Protein AF-G2JBR7-F1 (afdb_monomer_lite)

Organism: NCBI:txid1070319

pLDDT: mean 70.51, std 20.47, range [32.19, 96.0]

Radius of gyration: 87.36 Å; chains: 1; bounding box: 154×64×218 Å

Foldseek 3Di:
DPAAEPLAAAQPDPPGLADDPVVLVVDPCVPVNDPDDDDDPNNVSNVSRVVSVVRRVLSVLLCVQQVHHDDPPVDCPVVVVSSVSSVVSPDPDPVVPPPDDPDCVSVVNPPDADPVQELDAVRDFDADPVRHGDPSSPPPPPPPPVCVVVVVPDPDCVSVVNPPDADPVQELDAVGDFDADPVGHGDPSSDPPPPCPDPPPNDDPVNADPPNCDPVNQDVPNCDPVNQDVPNDDPVNQDVPNDDPVNQDVPNCDPVNADVPNDDDPPPDDDPDDDDDPDPPPDPCPVPDPAPDPPPPRAGWDFDDDVFWTATAHPVGGQWIAGVVRWIAHPVQGGVVVSVVVVVVPDADQDPPDPDGDDDDDDPPDPDDPPPDDDDDDDDDDDDDPDDDDPDPPDDDDDDDDDDDD

Secondary structure (DSSP, 8-state):
----B--PPSS-STT-S---HHHHHH-THHHH---SSPPPHHHHHHHHHHHHHHHHHHHHHHHHHH---B--SS-SHHHHHHHHHHHHTS---GGG-TT--SSTTTTT---PPPGGGBTSTTSBPP--TTSPPPTTTS---S----GGGGTT--SSTGGGT-SSPPPGGGBTSTTSBPP--TTSPPPGGGS------PPTT---GGGSPTT-S-GGGS-TT-S-GGGSPTTSS-GGGS-TT-S-TTTS-TTSS-GGGS-TT-S---S----S-SSS----------SS------TTT----EEEEETTEEEEEETTEEEEEEETT--EEETTTEEHHHHHHTTTTS------SSS--------TT----TTS--S------------SS-----------------

Structure (mmCIF, N/CA/C/O backbone):
data_AF-G2JBR7-F1
#
_entry.id   AF-G2JBR7-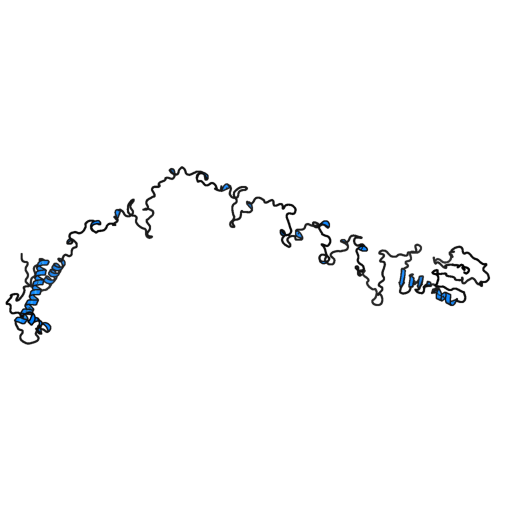F1
#
loop_
_atom_site.group_PDB
_atom_site.id
_atom_site.type_symbol
_atom_site.label_atom_id
_atom_site.label_alt_id
_atom_site.label_comp_id
_atom_site.label_asym_id
_atom_site.label_entity_id
_atom_site.label_seq_id
_atom_site.pdbx_PDB_ins_code
_atom_site.Cartn_x
_atom_site.Cartn_y
_atom_site.Cartn_z
_atom_site.occupancy
_atom_site.B_iso_or_equiv
_atom_site.auth_seq_id
_atom_site.auth_comp_id
_atom_site.auth_asym_id
_atom_site.auth_atom_id
_atom_site.pdbx_PDB_model_num
ATOM 1 N N . MET A 1 1 ? 67.772 1.811 -104.325 1.00 53.06 1 MET A N 1
ATOM 2 C CA . MET A 1 1 ? 69.243 1.725 -104.211 1.00 53.06 1 MET A CA 1
ATOM 3 C C . MET A 1 1 ? 69.554 0.555 -103.304 1.00 53.06 1 MET A C 1
ATOM 5 O O . MET A 1 1 ? 68.925 0.455 -102.260 1.00 53.06 1 MET A O 1
ATOM 9 N N . THR A 1 2 ? 70.442 -0.349 -103.702 1.00 71.44 2 THR A N 1
ATOM 10 C CA . THR A 1 2 ? 70.990 -1.352 -102.782 1.00 71.44 2 THR A CA 1
ATOM 11 C C . THR A 1 2 ? 71.879 -0.632 -101.776 1.00 71.44 2 THR A C 1
ATOM 13 O O . THR A 1 2 ? 72.865 -0.013 -102.167 1.00 71.44 2 THR A O 1
ATOM 16 N N . ILE A 1 3 ? 71.485 -0.651 -100.506 1.00 84.25 3 ILE A N 1
ATOM 17 C CA . ILE A 1 3 ? 72.284 -0.111 -99.404 1.00 84.25 3 ILE A CA 1
ATOM 18 C C . ILE A 1 3 ? 73.495 -1.039 -99.203 1.00 84.25 3 ILE A C 1
ATOM 20 O O . ILE A 1 3 ? 73.363 -2.257 -99.334 1.00 84.25 3 ILE A O 1
ATOM 24 N N . GLN A 1 4 ? 74.676 -0.471 -98.951 1.00 89.56 4 GLN A N 1
ATOM 25 C CA . GLN A 1 4 ? 75.927 -1.227 -98.836 1.00 89.56 4 GLN A CA 1
ATOM 26 C C . GLN A 1 4 ? 75.897 -2.212 -97.654 1.00 89.56 4 GLN A C 1
ATOM 28 O O . GLN A 1 4 ? 75.494 -1.850 -96.548 1.00 89.56 4 GLN A O 1
ATOM 33 N N . ASN A 1 5 ? 76.346 -3.445 -97.902 1.00 91.25 5 ASN A N 1
ATOM 34 C CA . ASN A 1 5 ? 76.521 -4.500 -96.906 1.00 91.25 5 ASN A CA 1
ATOM 35 C C . ASN A 1 5 ? 77.814 -5.273 -97.204 1.00 91.25 5 ASN A C 1
ATOM 37 O O . ASN A 1 5 ? 77.864 -6.018 -98.187 1.00 91.25 5 ASN A O 1
ATOM 41 N N . ASP A 1 6 ? 78.819 -5.119 -96.348 1.00 92.62 6 ASP A N 1
ATOM 42 C CA . ASP A 1 6 ? 80.134 -5.746 -96.533 1.00 92.62 6 ASP A CA 1
ATOM 43 C C . ASP A 1 6 ? 80.201 -7.180 -95.963 1.00 92.62 6 ASP A C 1
ATOM 45 O O . ASP A 1 6 ? 81.104 -7.951 -96.291 1.00 92.62 6 ASP A O 1
ATOM 49 N N . PHE A 1 7 ? 79.213 -7.591 -95.159 1.00 92.12 7 PHE A N 1
ATOM 50 C CA . PHE A 1 7 ? 79.161 -8.921 -94.547 1.00 92.12 7 PHE A CA 1
ATOM 51 C C . PHE A 1 7 ? 78.561 -9.940 -95.520 1.00 92.12 7 PHE A C 1
ATOM 53 O O . PHE A 1 7 ? 77.345 -10.156 -95.574 1.00 92.12 7 PHE A O 1
ATOM 60 N N . LEU A 1 8 ? 79.434 -10.574 -96.303 1.00 92.44 8 LEU A N 1
ATOM 61 C CA . LEU A 1 8 ? 79.068 -11.525 -97.352 1.00 92.44 8 LEU A CA 1
ATOM 62 C C . LEU A 1 8 ? 79.266 -12.989 -96.919 1.00 92.44 8 LEU A C 1
ATOM 64 O O . LEU A 1 8 ? 80.174 -13.303 -96.145 1.00 92.44 8 LEU A O 1
ATOM 68 N N . PRO A 1 9 ? 78.445 -13.923 -97.432 1.00 93.69 9 PRO A N 1
ATOM 69 C CA . PRO A 1 9 ? 78.589 -15.335 -97.109 1.00 93.69 9 PRO A CA 1
ATOM 70 C C . PRO A 1 9 ? 79.811 -15.951 -97.805 1.00 93.69 9 PRO A C 1
ATOM 72 O O . PRO A 1 9 ? 80.040 -15.755 -98.999 1.00 93.69 9 PRO A O 1
ATOM 75 N N . PHE A 1 10 ? 80.569 -16.769 -97.076 1.00 94.56 10 PHE A N 1
ATOM 76 C CA . PHE A 1 10 ? 81.718 -17.503 -97.598 1.00 94.56 10 PHE A CA 1
ATOM 77 C C . PHE A 1 10 ? 81.312 -18.889 -98.109 1.00 94.56 10 PHE A C 1
ATOM 79 O O . PHE A 1 10 ? 80.507 -19.595 -97.496 1.00 94.56 10 PHE A O 1
ATOM 86 N N . ALA A 1 11 ? 81.912 -19.301 -99.230 1.00 92.31 11 ALA A N 1
ATOM 87 C CA . ALA A 1 11 ? 81.718 -20.612 -99.840 1.00 92.31 11 ALA A CA 1
ATOM 88 C C . ALA A 1 11 ? 80.242 -20.962 -100.114 1.00 92.31 11 ALA A C 1
ATOM 90 O O . ALA A 1 11 ? 79.895 -22.123 -100.012 1.00 92.31 11 ALA A O 1
ATOM 91 N N . ALA A 1 12 ? 79.359 -20.020 -100.462 1.00 88.81 12 ALA A N 1
ATOM 92 C CA . ALA A 1 12 ? 77.911 -20.271 -100.589 1.00 88.81 12 ALA A CA 1
ATOM 93 C C . ALA A 1 12 ? 77.466 -21.083 -101.831 1.00 88.81 12 ALA A C 1
ATOM 95 O O . ALA A 1 12 ? 76.304 -21.465 -101.920 1.00 88.81 12 ALA A O 1
ATOM 96 N N . SER A 1 13 ? 78.367 -21.351 -102.783 1.00 89.19 13 SER A N 1
ATOM 97 C CA . SER A 1 13 ? 78.060 -22.109 -104.009 1.00 89.19 13 SER A CA 1
ATOM 98 C C . SER A 1 13 ? 77.742 -23.582 -103.726 1.00 89.19 13 SER A C 1
ATOM 100 O O . SER A 1 13 ? 78.311 -24.180 -102.811 1.00 89.19 13 SER A O 1
ATOM 102 N N . GLU A 1 14 ? 76.885 -24.183 -104.551 1.00 85.81 14 GLU A N 1
ATOM 103 C CA . GLU A 1 14 ? 76.499 -25.599 -104.481 1.00 85.81 14 GLU A CA 1
ATOM 104 C C . GLU A 1 14 ? 77.721 -26.538 -104.483 1.00 85.81 14 GLU A C 1
ATOM 106 O O . GLU A 1 14 ? 77.770 -27.482 -103.705 1.00 85.81 14 GLU A O 1
ATOM 111 N N . ASN A 1 15 ? 78.770 -26.194 -105.240 1.00 88.56 15 ASN A N 1
ATOM 112 C CA . ASN A 1 15 ? 79.985 -27.006 -105.394 1.00 88.56 15 ASN A CA 1
ATOM 113 C C . ASN A 1 15 ? 81.156 -26.585 -104.487 1.00 88.56 15 ASN A C 1
ATOM 115 O O . ASN A 1 15 ? 82.312 -26.898 -104.782 1.00 88.56 15 ASN A O 1
ATOM 119 N N . ALA A 1 16 ? 80.923 -25.809 -103.424 1.00 91.31 16 ALA A N 1
ATOM 120 C CA . ALA A 1 16 ? 82.038 -25.419 -102.563 1.00 91.31 16 ALA A CA 1
ATOM 121 C C . ALA A 1 16 ? 82.588 -26.626 -101.787 1.00 91.31 16 ALA A C 1
ATOM 123 O O . ALA A 1 16 ? 81.833 -27.474 -101.324 1.00 91.31 16 ALA A O 1
ATOM 124 N N . ASN A 1 17 ? 83.909 -26.663 -101.598 1.00 94.56 17 ASN A N 1
ATOM 125 C CA . ASN A 1 17 ? 84.589 -27.714 -100.843 1.00 94.56 17 ASN A CA 1
ATOM 126 C C . ASN A 1 17 ? 84.249 -27.613 -99.345 1.00 94.56 17 ASN A C 1
ATOM 128 O O . ASN A 1 17 ? 85.012 -27.025 -98.580 1.00 94.56 17 ASN A O 1
ATOM 132 N N . VAL A 1 18 ? 83.091 -28.128 -98.937 1.00 93.75 18 VAL A N 1
ATOM 133 C CA . VAL A 1 18 ? 82.608 -28.172 -97.553 1.00 93.75 18 VAL A CA 1
ATOM 134 C C . VAL A 1 18 ? 82.180 -29.588 -97.196 1.00 93.75 18 VAL A C 1
ATOM 136 O O . VAL A 1 18 ? 81.755 -30.349 -98.057 1.00 93.75 18 VAL A O 1
ATOM 139 N N . LEU A 1 19 ? 82.250 -29.938 -95.914 1.00 93.69 19 LEU A N 1
ATOM 140 C CA . LEU A 1 19 ? 81.673 -31.195 -95.444 1.00 93.69 19 LEU A CA 1
ATOM 141 C C . LEU A 1 19 ? 80.141 -31.214 -95.545 1.00 93.69 19 LEU A C 1
ATOM 143 O O . LEU A 1 19 ? 79.456 -30.236 -95.209 1.00 93.69 19 LEU A O 1
ATOM 147 N N . GLU A 1 20 ? 79.606 -32.383 -95.891 1.00 93.06 20 GLU A N 1
ATOM 148 C CA . GLU A 1 20 ? 78.186 -32.683 -95.753 1.00 93.06 20 GLU A CA 1
ATOM 149 C C . GLU A 1 20 ? 77.736 -32.589 -94.293 1.00 93.06 20 GLU A C 1
ATOM 151 O O . GLU A 1 20 ? 78.513 -32.786 -93.352 1.00 93.06 20 GLU A O 1
ATOM 156 N N . GLN A 1 21 ? 76.463 -32.244 -94.085 1.00 94.69 21 GLN A N 1
ATOM 157 C CA . GLN A 1 21 ? 75.947 -31.976 -92.739 1.00 94.69 21 GLN A CA 1
ATOM 158 C C . GLN A 1 21 ? 76.078 -33.198 -91.815 1.00 94.69 21 GLN A C 1
ATOM 160 O O . GLN A 1 21 ? 76.546 -33.062 -90.684 1.00 94.69 21 GLN A O 1
ATOM 165 N N . ALA A 1 22 ? 75.750 -34.388 -92.321 1.00 95.44 22 ALA A N 1
ATOM 166 C CA . ALA A 1 22 ? 75.818 -35.632 -91.557 1.00 95.44 22 ALA A CA 1
ATOM 167 C C . ALA A 1 22 ? 77.244 -35.983 -91.085 1.00 95.44 22 ALA A C 1
ATOM 169 O O . ALA A 1 22 ? 77.414 -36.575 -90.017 1.00 95.44 22 ALA A O 1
ATOM 170 N N . ASP A 1 23 ? 78.275 -35.608 -91.848 1.00 95.00 23 ASP A N 1
ATOM 171 C CA . ASP A 1 23 ? 79.676 -35.863 -91.493 1.00 95.00 23 ASP A CA 1
ATOM 172 C C . ASP A 1 23 ? 80.234 -34.780 -90.568 1.00 95.00 23 ASP A C 1
ATOM 174 O O . ASP A 1 23 ? 80.996 -35.073 -89.642 1.00 95.00 23 ASP A O 1
ATOM 178 N N . TYR A 1 24 ? 79.803 -33.529 -90.750 1.00 94.19 24 TYR A N 1
ATOM 179 C CA . TYR A 1 24 ? 80.157 -32.434 -89.850 1.00 94.19 24 TYR A CA 1
ATOM 180 C C . TYR A 1 24 ? 79.628 -32.656 -88.425 1.00 94.19 24 TYR A C 1
ATOM 182 O O . TYR A 1 24 ? 80.319 -32.365 -87.448 1.00 94.19 24 TYR A O 1
ATOM 190 N N . GLU A 1 25 ? 78.430 -33.226 -88.276 1.00 94.00 25 GLU A N 1
ATOM 191 C CA . GLU A 1 25 ? 77.846 -33.532 -86.963 1.00 94.00 25 GLU A CA 1
ATOM 192 C C . GLU A 1 25 ? 78.652 -34.564 -86.164 1.00 94.00 25 GLU A C 1
ATOM 194 O O . GLU A 1 25 ? 78.727 -34.459 -84.930 1.00 94.00 25 GLU A O 1
ATOM 199 N N . LYS A 1 26 ? 79.289 -35.510 -86.867 1.00 94.19 26 LYS A N 1
ATOM 200 C CA . LYS A 1 26 ? 80.153 -36.562 -86.307 1.00 94.19 26 LYS A CA 1
ATOM 201 C C . LYS A 1 26 ? 81.580 -36.086 -86.025 1.00 94.19 26 LYS A C 1
ATOM 203 O O . LYS A 1 26 ? 82.306 -36.754 -85.292 1.00 94.19 26 LYS A O 1
ATOM 208 N N . LEU A 1 27 ? 82.001 -34.952 -86.588 1.00 92.62 27 LEU A N 1
ATOM 209 C CA . LEU A 1 27 ? 83.357 -34.435 -86.431 1.00 92.62 27 LEU A CA 1
ATOM 210 C C . LEU A 1 27 ? 83.642 -34.078 -84.962 1.00 92.62 27 LEU A C 1
ATOM 212 O O . LEU A 1 27 ? 83.073 -33.131 -84.421 1.00 92.62 27 LEU A O 1
ATOM 216 N N . VAL A 1 28 ? 84.579 -34.789 -84.327 1.00 89.69 28 VAL A N 1
ATOM 217 C CA . VAL A 1 28 ? 84.977 -34.545 -82.924 1.00 89.69 28 VAL A CA 1
ATOM 218 C C . VAL A 1 28 ? 85.464 -33.105 -82.723 1.00 89.69 28 VAL A C 1
ATOM 220 O O . VAL A 1 28 ? 85.052 -32.440 -81.772 1.00 89.69 28 VAL A O 1
ATOM 223 N N . ALA A 1 29 ? 86.235 -32.582 -83.684 1.00 91.81 29 ALA A N 1
ATOM 224 C CA . ALA A 1 29 ? 86.748 -31.213 -83.666 1.00 91.81 29 ALA A CA 1
ATOM 225 C C . ALA A 1 29 ? 85.647 -30.133 -83.655 1.00 91.81 29 ALA A C 1
ATOM 227 O O . ALA A 1 29 ? 85.914 -29.016 -83.224 1.00 91.81 29 ALA A O 1
ATOM 228 N N . ARG A 1 30 ? 84.394 -30.443 -84.037 1.00 92.69 30 ARG A N 1
ATOM 229 C CA . ARG A 1 30 ? 83.257 -29.517 -83.856 1.00 92.69 30 ARG A CA 1
ATOM 230 C C . ARG A 1 30 ? 83.020 -29.196 -82.378 1.00 92.69 30 ARG A C 1
ATOM 232 O O . ARG A 1 30 ? 82.586 -28.097 -82.056 1.00 92.69 30 ARG A O 1
ATOM 239 N N . ARG A 1 31 ? 83.265 -30.165 -81.489 1.00 91.06 31 ARG A N 1
ATOM 240 C CA . ARG A 1 31 ? 83.061 -30.023 -80.039 1.00 91.06 31 ARG A CA 1
ATOM 241 C C . ARG A 1 31 ? 84.326 -29.565 -79.321 1.00 91.06 31 ARG A C 1
ATOM 243 O O . ARG A 1 31 ? 84.232 -28.765 -78.402 1.00 91.06 31 ARG A O 1
ATOM 250 N N . THR A 1 32 ? 85.484 -30.091 -79.716 1.00 90.44 32 THR A N 1
ATOM 251 C CA . THR A 1 32 ? 86.750 -29.896 -78.986 1.00 90.44 32 THR A CA 1
ATOM 252 C C . THR A 1 32 ? 87.694 -28.881 -79.627 1.00 90.44 32 THR A C 1
ATOM 254 O O . THR A 1 32 ? 88.722 -28.564 -79.039 1.00 90.44 32 THR A O 1
ATOM 257 N N . GLY A 1 33 ? 87.392 -28.405 -80.837 1.00 90.00 33 GLY A N 1
ATOM 258 C CA . GLY A 1 33 ? 88.359 -27.706 -81.682 1.00 90.00 33 GLY A CA 1
ATOM 259 C C . GLY A 1 33 ? 89.430 -28.645 -82.253 1.00 90.00 33 GLY A C 1
ATOM 260 O O . GLY A 1 33 ? 89.516 -29.824 -81.892 1.00 90.00 33 GLY A O 1
ATOM 261 N N . PHE A 1 34 ? 90.249 -28.118 -83.167 1.00 89.75 34 PHE A N 1
ATOM 262 C CA . PHE A 1 34 ? 91.452 -28.798 -83.651 1.00 89.75 34 PHE A CA 1
ATOM 263 C C . PHE A 1 34 ? 92.589 -28.564 -82.656 1.00 89.75 34 PHE A C 1
ATOM 265 O O . PHE A 1 34 ? 93.000 -27.426 -82.450 1.00 89.75 34 PHE A O 1
ATOM 272 N N . THR A 1 35 ? 93.081 -29.629 -82.026 1.00 86.50 35 THR A N 1
ATOM 273 C CA . THR A 1 35 ? 94.098 -29.538 -80.964 1.00 86.50 35 THR A CA 1
ATOM 274 C C . THR A 1 35 ? 95.517 -29.813 -81.464 1.00 86.50 35 THR A C 1
ATOM 276 O O . THR A 1 35 ? 96.466 -29.234 -80.942 1.00 86.50 35 THR A O 1
ATOM 279 N N . SER A 1 36 ? 95.688 -30.659 -82.485 1.00 83.50 36 SER A N 1
ATOM 280 C CA . SER A 1 36 ? 96.963 -30.894 -83.176 1.00 83.50 36 SER A CA 1
ATOM 281 C C . SER A 1 36 ? 96.739 -31.509 -84.569 1.00 83.50 36 SER A C 1
ATOM 283 O O . SER A 1 36 ? 95.682 -32.080 -84.842 1.00 83.50 36 SER A O 1
ATOM 285 N N . GLY A 1 37 ? 97.726 -31.389 -85.465 1.00 84.56 37 GLY A N 1
ATOM 286 C CA . GLY A 1 37 ? 97.678 -31.945 -86.827 1.00 84.56 37 GLY A CA 1
ATOM 287 C C . GLY A 1 37 ? 97.165 -30.978 -87.903 1.00 84.56 37 GLY A C 1
ATOM 288 O O . GLY A 1 37 ? 97.052 -29.775 -87.681 1.00 84.56 37 GLY A O 1
ATOM 289 N N . VAL A 1 38 ? 96.895 -31.509 -89.102 1.00 83.25 38 VAL A N 1
ATOM 290 C CA . VAL A 1 38 ? 96.426 -30.739 -90.268 1.00 83.25 38 VAL A CA 1
ATOM 291 C C . VAL A 1 38 ? 94.899 -30.808 -90.350 1.00 83.25 38 VAL A C 1
ATOM 293 O O . VAL A 1 38 ? 94.336 -31.894 -90.482 1.00 83.25 38 VAL A O 1
ATOM 296 N N . ALA A 1 39 ? 94.223 -29.658 -90.295 1.00 88.56 39 ALA A N 1
ATOM 297 C CA . ALA A 1 39 ? 92.782 -29.572 -90.531 1.00 88.56 39 ALA A CA 1
ATOM 298 C C . ALA A 1 39 ? 92.483 -29.614 -92.038 1.00 88.56 39 ALA A C 1
ATOM 300 O O . ALA A 1 39 ? 93.108 -28.898 -92.824 1.00 88.56 39 ALA A O 1
ATOM 301 N N . MET A 1 40 ? 91.512 -30.431 -92.458 1.00 90.81 40 MET A N 1
ATOM 302 C CA . MET A 1 40 ? 91.116 -30.481 -93.867 1.00 90.81 40 MET A CA 1
ATOM 303 C C . MET A 1 40 ? 90.360 -29.206 -94.251 1.00 90.81 40 MET A C 1
ATOM 305 O O . MET A 1 40 ? 89.467 -28.765 -93.525 1.00 90.81 40 MET A O 1
ATOM 309 N N . ALA A 1 41 ? 90.642 -28.656 -95.436 1.00 91.81 41 ALA A N 1
ATOM 310 C CA . ALA A 1 41 ? 89.979 -27.443 -95.922 1.00 91.81 41 ALA A CA 1
ATOM 311 C C . ALA A 1 41 ? 88.442 -27.571 -95.925 1.00 91.81 41 ALA A C 1
ATOM 313 O O . ALA A 1 41 ? 87.757 -26.636 -95.530 1.00 91.81 41 ALA A O 1
ATOM 314 N N . ALA A 1 42 ? 87.894 -28.748 -96.256 1.00 92.50 42 ALA A N 1
ATOM 315 C CA . ALA A 1 42 ? 86.450 -29.008 -96.219 1.00 92.50 42 ALA A CA 1
ATOM 316 C C . ALA A 1 42 ? 85.826 -28.854 -94.819 1.00 92.50 42 ALA A C 1
ATOM 318 O O . ALA A 1 42 ? 84.678 -28.419 -94.685 1.00 92.50 42 ALA A O 1
ATOM 319 N N . GLN A 1 43 ? 86.582 -29.192 -93.768 1.00 93.19 43 GLN A N 1
ATOM 320 C CA . GLN A 1 43 ? 86.145 -29.055 -92.378 1.00 93.19 43 GLN A CA 1
ATOM 321 C C . GLN A 1 43 ? 86.110 -27.584 -91.960 1.00 93.19 43 GLN A C 1
ATOM 323 O O . GLN A 1 43 ? 85.117 -27.129 -91.393 1.00 93.19 43 GLN A O 1
ATOM 328 N N . LEU A 1 44 ? 87.172 -26.835 -92.274 1.00 93.00 44 LEU A N 1
ATOM 329 C CA . LEU A 1 44 ? 87.261 -25.406 -91.965 1.00 93.00 44 LEU A CA 1
ATOM 330 C C . LEU A 1 44 ? 86.246 -24.592 -92.772 1.00 93.00 44 LEU A C 1
ATOM 332 O O . LEU A 1 44 ? 85.510 -23.789 -92.200 1.00 93.00 44 LEU A O 1
ATOM 336 N N . ASN A 1 45 ? 86.112 -24.876 -94.069 1.00 95.12 45 ASN A N 1
ATOM 337 C CA . ASN A 1 45 ? 85.140 -24.217 -94.935 1.00 95.12 45 ASN A CA 1
ATOM 338 C C . ASN A 1 45 ? 83.703 -24.420 -94.446 1.00 95.12 45 ASN A C 1
ATOM 340 O O . ASN A 1 45 ? 82.889 -23.514 -94.600 1.00 95.12 45 ASN A O 1
ATOM 344 N N . LYS A 1 46 ? 83.366 -25.566 -93.834 1.00 94.12 46 LYS A N 1
ATOM 345 C CA . LYS A 1 46 ? 82.033 -25.780 -93.250 1.00 94.12 46 LYS A CA 1
ATOM 346 C C . LYS A 1 46 ? 81.768 -24.834 -92.076 1.00 94.12 46 LYS A C 1
ATOM 348 O O . LYS A 1 46 ? 80.692 -24.240 -92.024 1.00 94.12 46 LYS A O 1
ATOM 353 N N . VAL A 1 47 ? 82.748 -24.660 -91.184 1.00 93.44 47 VAL A N 1
ATOM 354 C CA . VAL A 1 47 ? 82.669 -23.717 -90.054 1.00 93.44 47 VAL A CA 1
ATOM 355 C C . VAL A 1 47 ? 82.533 -22.286 -90.572 1.00 93.44 47 VAL A C 1
ATOM 357 O O . VAL A 1 47 ? 81.599 -21.588 -90.182 1.00 93.44 47 VAL A O 1
ATOM 360 N N . TRP A 1 48 ? 83.406 -21.87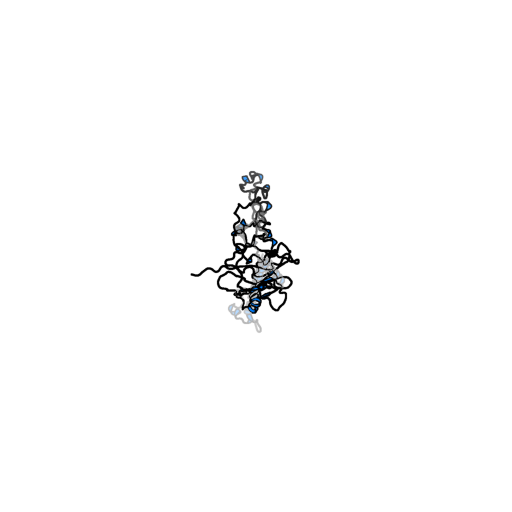4 -91.497 1.00 94.44 48 TRP A N 1
ATOM 361 C CA . TRP A 1 48 ? 83.377 -20.532 -92.085 1.00 94.44 48 TRP A CA 1
ATOM 362 C C . TRP A 1 48 ? 82.091 -20.257 -92.861 1.00 94.44 48 TRP A C 1
ATOM 364 O O . TRP A 1 48 ? 81.535 -19.168 -92.753 1.00 94.44 48 TRP A O 1
ATOM 374 N N . ARG A 1 49 ? 81.573 -21.236 -93.611 1.00 95.50 49 ARG A N 1
ATOM 375 C CA . ARG A 1 49 ? 80.286 -21.118 -94.309 1.00 95.50 49 ARG A CA 1
ATOM 376 C C . ARG A 1 49 ? 79.147 -20.904 -93.308 1.00 95.50 49 ARG A C 1
ATOM 378 O O . ARG A 1 49 ? 78.367 -19.978 -93.490 1.00 95.50 49 ARG A O 1
ATOM 385 N N . GLN A 1 50 ? 79.035 -21.727 -92.259 1.00 94.25 50 GLN A N 1
ATOM 386 C CA . GLN A 1 50 ? 77.943 -21.597 -91.281 1.00 94.25 50 GLN A CA 1
ATOM 387 C C . GLN A 1 50 ? 78.007 -20.276 -90.501 1.00 94.25 50 GLN A C 1
ATOM 389 O O . GLN A 1 50 ? 76.968 -19.647 -90.303 1.00 94.25 50 GLN A O 1
ATOM 394 N N . SER A 1 51 ? 79.201 -19.823 -90.104 1.00 94.75 51 SER A N 1
ATOM 395 C CA . SER A 1 51 ? 79.353 -18.550 -89.392 1.00 94.75 51 SER A CA 1
ATOM 396 C C . SER A 1 51 ? 79.079 -17.342 -90.292 1.00 94.75 51 SER A C 1
ATOM 398 O O . SER A 1 51 ? 78.286 -16.474 -89.925 1.00 94.75 51 SER A O 1
ATOM 400 N N . SER A 1 52 ? 79.673 -17.300 -91.489 1.00 95.06 52 SER A N 1
ATOM 401 C CA . SER A 1 52 ? 79.501 -16.182 -92.429 1.00 95.06 52 SER A CA 1
ATOM 402 C C . SER A 1 52 ? 78.081 -16.085 -92.989 1.00 95.06 52 SER A C 1
ATOM 404 O O . SER A 1 52 ? 77.593 -14.976 -93.174 1.00 95.06 52 SER A O 1
ATOM 406 N N . LEU A 1 53 ? 77.376 -17.205 -93.202 1.00 94.50 53 LEU A N 1
ATOM 407 C CA . LEU A 1 53 ? 75.964 -17.180 -93.608 1.00 94.50 53 LEU A CA 1
ATOM 408 C C . LEU A 1 53 ? 75.078 -16.539 -92.539 1.00 94.50 53 LEU A C 1
ATOM 410 O O . LEU A 1 53 ? 74.226 -15.719 -92.873 1.00 94.50 53 LEU A O 1
ATOM 414 N N . MET A 1 54 ? 75.286 -16.880 -91.263 1.00 94.38 54 MET A N 1
ATOM 415 C CA . MET A 1 54 ? 74.532 -16.265 -90.168 1.00 94.38 54 MET A CA 1
ATOM 416 C C . MET A 1 54 ? 74.854 -14.778 -90.020 1.00 94.38 54 MET A C 1
ATOM 418 O O . MET A 1 54 ? 73.936 -13.974 -89.851 1.00 94.38 54 MET A O 1
ATOM 422 N N . ALA A 1 55 ? 76.131 -14.404 -90.137 1.00 92.69 55 ALA A N 1
ATOM 423 C CA . ALA A 1 55 ? 76.548 -13.005 -90.114 1.00 92.69 55 ALA A CA 1
ATOM 424 C C . ALA A 1 55 ? 75.924 -12.211 -91.274 1.00 92.69 55 ALA A C 1
ATOM 426 O O . ALA A 1 55 ? 75.334 -11.160 -91.040 1.00 92.69 55 ALA A O 1
ATOM 427 N N . ALA A 1 56 ? 75.965 -12.743 -92.498 1.00 92.75 56 ALA A N 1
ATOM 428 C CA . ALA A 1 56 ? 75.380 -12.108 -93.677 1.00 92.75 56 ALA A CA 1
ATOM 429 C C . ALA A 1 56 ? 73.850 -11.979 -93.581 1.00 92.75 56 ALA A C 1
ATOM 431 O O . ALA A 1 56 ? 73.291 -10.952 -93.968 1.00 92.75 56 ALA A O 1
ATOM 432 N N . ALA A 1 57 ? 73.161 -12.991 -93.041 1.00 92.62 57 ALA A N 1
ATOM 433 C CA . ALA A 1 57 ? 71.716 -12.942 -92.817 1.00 92.62 57 ALA A CA 1
ATOM 434 C C . ALA A 1 57 ? 71.331 -11.851 -91.805 1.00 92.62 57 ALA A C 1
ATOM 436 O O . ALA A 1 57 ? 70.399 -11.082 -92.049 1.00 92.62 57 ALA A O 1
ATOM 437 N N . LEU A 1 58 ? 72.073 -11.748 -90.699 1.00 91.69 58 LEU A N 1
ATOM 438 C CA . LEU A 1 58 ? 71.854 -10.706 -89.698 1.00 91.69 58 LEU A CA 1
ATOM 439 C C . LEU A 1 58 ? 72.184 -9.314 -90.248 1.00 91.69 58 LEU A C 1
ATOM 441 O O . LEU A 1 58 ? 71.395 -8.389 -90.081 1.00 91.69 58 LEU A O 1
ATOM 445 N N . ALA A 1 59 ? 73.310 -9.167 -90.944 1.00 92.00 59 ALA A N 1
ATOM 446 C CA . ALA A 1 59 ? 73.703 -7.914 -91.578 1.00 92.00 59 ALA A CA 1
ATOM 447 C C . ALA A 1 59 ? 72.651 -7.438 -92.585 1.00 92.00 59 ALA A C 1
ATOM 449 O O . ALA A 1 59 ? 72.252 -6.274 -92.564 1.00 92.00 59 ALA A O 1
ATOM 450 N N . ARG A 1 60 ? 72.121 -8.357 -93.401 1.00 90.31 60 ARG A N 1
ATOM 451 C CA . ARG A 1 60 ? 71.014 -8.068 -94.316 1.00 90.31 60 ARG A CA 1
ATOM 452 C C . ARG A 1 60 ? 69.776 -7.571 -93.569 1.00 90.31 60 ARG A C 1
ATOM 454 O O . ARG A 1 60 ? 69.215 -6.557 -93.969 1.00 90.31 60 ARG A O 1
ATOM 461 N N . PHE A 1 61 ? 69.380 -8.237 -92.484 1.00 90.06 61 PHE A N 1
ATOM 462 C CA . PHE A 1 61 ? 68.263 -7.788 -91.648 1.00 90.06 61 PHE A CA 1
ATOM 463 C C . PHE A 1 61 ? 68.488 -6.370 -91.102 1.00 90.06 61 PHE A C 1
ATOM 465 O O . PHE A 1 61 ? 67.593 -5.531 -91.186 1.00 90.06 61 PHE A O 1
ATOM 472 N N . ILE A 1 62 ? 69.685 -6.087 -90.580 1.00 90.12 62 ILE A N 1
ATOM 473 C CA . ILE A 1 62 ? 70.041 -4.770 -90.041 1.00 90.12 62 ILE A CA 1
ATOM 474 C C . ILE A 1 62 ? 69.935 -3.698 -91.126 1.00 90.12 62 ILE A C 1
ATOM 476 O O . ILE A 1 62 ? 69.310 -2.666 -90.896 1.00 90.12 62 ILE A O 1
ATOM 480 N N . VAL A 1 63 ? 70.506 -3.939 -92.307 1.00 90.31 63 VAL A N 1
ATOM 481 C CA . VAL A 1 63 ? 70.492 -2.982 -93.424 1.00 90.31 63 VAL A CA 1
ATOM 482 C C . VAL A 1 63 ? 69.067 -2.739 -93.931 1.00 90.31 63 VAL A C 1
ATOM 484 O O . VAL A 1 63 ? 68.669 -1.589 -94.114 1.00 90.31 63 VAL A O 1
ATOM 487 N N . GLU A 1 64 ? 68.271 -3.799 -94.109 1.00 87.81 64 GLU A N 1
ATOM 488 C CA . GLU A 1 64 ? 66.878 -3.698 -94.570 1.00 87.81 64 GLU A CA 1
ATOM 489 C C . GLU A 1 64 ? 65.982 -2.936 -93.581 1.00 87.81 64 GLU A C 1
ATOM 491 O O . GLU A 1 64 ? 65.066 -2.234 -94.008 1.00 87.81 64 GLU A O 1
ATOM 496 N N . ARG A 1 65 ? 66.226 -3.067 -92.271 1.00 87.75 65 ARG A N 1
ATOM 497 C CA . ARG A 1 65 ? 65.383 -2.465 -91.225 1.00 87.75 65 ARG A CA 1
ATOM 498 C C . ARG A 1 65 ? 65.841 -1.086 -90.771 1.00 87.75 65 ARG A C 1
ATOM 500 O O . ARG A 1 65 ? 64.999 -0.231 -90.540 1.00 87.75 65 ARG A O 1
ATOM 507 N N . SER A 1 66 ? 67.146 -0.864 -90.641 1.00 86.69 66 SER A N 1
ATOM 508 C CA . SER A 1 66 ? 67.695 0.438 -90.233 1.00 86.69 66 SER A CA 1
ATOM 509 C C . SER A 1 66 ? 67.780 1.437 -91.390 1.00 86.69 66 SER A C 1
ATOM 511 O O . SER A 1 66 ? 67.875 2.641 -91.160 1.00 86.69 66 SER A O 1
ATOM 513 N N . GLY A 1 67 ? 67.798 0.952 -92.638 1.00 86.75 67 GLY A N 1
ATOM 514 C CA . GLY A 1 67 ? 68.041 1.783 -93.817 1.00 86.75 67 GLY A CA 1
ATOM 515 C C . GLY A 1 67 ? 69.467 2.347 -93.899 1.00 86.75 67 GLY A C 1
ATOM 516 O O . GLY A 1 67 ? 69.727 3.195 -94.751 1.00 86.75 67 GLY A O 1
ATOM 517 N N . GLN A 1 68 ? 70.384 1.900 -93.033 1.00 88.00 68 GLN A N 1
ATOM 518 C CA . GLN A 1 68 ? 71.771 2.365 -92.963 1.00 88.00 68 GLN A CA 1
ATOM 519 C C . GLN A 1 68 ? 72.741 1.331 -93.556 1.00 88.00 68 GLN A C 1
ATOM 521 O O . GLN A 1 68 ? 72.493 0.127 -93.437 1.00 88.00 68 GLN A O 1
ATOM 526 N N . PRO A 1 69 ? 73.852 1.765 -94.183 1.00 89.94 69 PRO A N 1
ATOM 527 C CA . PRO A 1 69 ? 74.893 0.857 -94.653 1.00 89.94 69 PRO A CA 1
ATOM 528 C C . PRO A 1 69 ? 75.588 0.149 -93.489 1.00 89.94 69 PRO A C 1
ATOM 530 O O . PRO A 1 69 ? 75.742 0.713 -92.403 1.00 89.94 69 PRO A O 1
ATOM 533 N N . LEU A 1 70 ? 76.033 -1.085 -93.730 1.00 91.56 70 LEU A N 1
ATOM 534 C CA . LEU A 1 70 ? 76.815 -1.855 -92.768 1.00 91.56 70 LEU A CA 1
ATOM 535 C C . LEU A 1 70 ? 78.188 -2.196 -93.358 1.00 91.56 70 LEU A C 1
ATOM 537 O O . LEU A 1 70 ? 78.297 -3.052 -94.237 1.00 91.56 70 LEU A O 1
ATOM 541 N N . ILE A 1 71 ? 79.205 -1.477 -92.876 1.00 90.69 71 ILE A N 1
ATOM 542 C CA . ILE A 1 71 ? 80.586 -1.497 -93.375 1.00 90.69 71 ILE A CA 1
ATOM 543 C C . ILE A 1 71 ? 81.450 -2.364 -92.453 1.00 90.69 71 ILE A C 1
ATOM 545 O O . ILE A 1 71 ? 81.305 -2.283 -91.231 1.00 90.69 71 ILE A O 1
ATOM 549 N N . ASP A 1 72 ? 82.339 -3.176 -93.026 1.00 89.44 72 ASP A N 1
ATOM 550 C CA . ASP A 1 72 ? 83.337 -3.936 -92.261 1.00 89.44 72 ASP A CA 1
ATOM 551 C C . ASP A 1 72 ? 84.575 -3.059 -92.003 1.00 89.44 72 ASP A C 1
ATOM 553 O O . ASP A 1 72 ? 85.503 -2.997 -92.809 1.00 89.44 72 ASP A O 1
ATOM 557 N N . ASP A 1 73 ? 84.561 -2.328 -90.886 1.00 89.19 73 ASP A N 1
ATOM 558 C CA . ASP A 1 73 ? 85.657 -1.456 -90.439 1.00 89.19 73 ASP A CA 1
ATOM 559 C C . ASP A 1 73 ? 86.519 -2.079 -89.323 1.00 89.19 73 ASP A C 1
ATOM 561 O O . ASP A 1 73 ? 87.387 -1.416 -88.747 1.00 89.19 73 ASP A O 1
ATOM 565 N N . GLY A 1 74 ? 86.286 -3.358 -89.006 1.00 86.12 74 GLY A N 1
ATOM 566 C CA . GLY A 1 74 ? 86.947 -4.061 -87.908 1.00 86.12 74 GLY A CA 1
ATOM 567 C C . GLY A 1 74 ? 86.432 -3.709 -86.505 1.00 86.12 74 GLY A C 1
ATOM 568 O O . GLY A 1 74 ? 87.032 -4.150 -85.520 1.00 86.12 74 GLY A O 1
ATOM 569 N N . THR A 1 75 ? 85.336 -2.950 -86.373 1.00 88.12 75 THR A N 1
ATOM 570 C CA . THR A 1 75 ? 84.720 -2.581 -85.086 1.00 88.12 75 THR A CA 1
ATOM 571 C C . THR A 1 75 ? 83.262 -3.053 -84.975 1.00 88.12 75 THR A C 1
ATOM 573 O O . THR A 1 75 ? 82.575 -3.294 -85.963 1.00 88.12 75 THR A O 1
ATOM 576 N N . THR A 1 76 ? 82.742 -3.195 -83.748 1.00 88.81 76 THR A N 1
ATOM 577 C CA . THR A 1 76 ? 81.356 -3.660 -83.512 1.00 88.81 76 THR A CA 1
ATOM 578 C C . THR A 1 76 ? 80.360 -2.533 -83.239 1.00 88.81 76 THR A C 1
ATOM 580 O O . THR A 1 76 ? 79.164 -2.792 -83.110 1.00 88.81 76 THR A O 1
ATOM 583 N N . GLN A 1 77 ? 80.821 -1.285 -83.115 1.00 88.69 77 GLN A N 1
ATOM 584 C CA . GLN A 1 77 ? 79.993 -0.182 -82.620 1.00 88.69 77 GLN A CA 1
ATOM 585 C C . GLN A 1 77 ? 78.862 0.173 -83.593 1.00 88.69 77 GLN A C 1
ATOM 587 O O . GLN A 1 77 ? 77.708 0.295 -83.177 1.00 88.69 77 GLN A O 1
ATOM 592 N N . ALA A 1 78 ? 79.176 0.297 -84.886 1.00 84.12 78 ALA A N 1
ATOM 593 C CA . ALA A 1 78 ? 78.181 0.571 -85.922 1.00 84.12 78 ALA A CA 1
ATOM 594 C C . ALA A 1 78 ? 77.159 -0.572 -86.035 1.00 84.12 78 ALA A C 1
ATOM 596 O O . ALA A 1 78 ? 75.957 -0.323 -86.100 1.00 84.12 78 ALA A O 1
ATOM 597 N N . ILE A 1 79 ? 77.624 -1.824 -85.951 1.00 88.94 79 ILE A N 1
ATOM 598 C CA . ILE A 1 79 ? 76.772 -3.022 -85.982 1.00 88.94 79 ILE A CA 1
ATOM 599 C C . ILE A 1 79 ? 75.752 -2.999 -84.844 1.00 88.94 79 ILE A C 1
ATOM 601 O O . ILE A 1 79 ? 74.558 -3.174 -85.086 1.00 88.94 79 ILE A O 1
ATOM 605 N N . VAL A 1 80 ? 76.201 -2.753 -83.612 1.00 89.31 80 VAL A N 1
ATOM 606 C CA . VAL A 1 80 ? 75.324 -2.713 -82.432 1.00 89.31 80 VAL A CA 1
ATOM 607 C C . VAL A 1 80 ? 74.316 -1.571 -82.541 1.00 89.31 80 VAL A C 1
ATOM 609 O O . VAL A 1 80 ? 73.122 -1.788 -82.333 1.00 89.31 80 VAL A O 1
ATOM 612 N N . ASN A 1 81 ? 74.761 -0.374 -82.929 1.00 88.38 81 ASN A N 1
ATOM 613 C CA . ASN A 1 81 ? 73.880 0.785 -83.068 1.00 88.38 81 ASN A CA 1
ATOM 614 C C . ASN A 1 81 ? 72.797 0.554 -84.132 1.00 88.38 81 ASN A C 1
ATOM 616 O O . ASN A 1 81 ? 71.617 0.811 -83.885 1.00 88.38 81 ASN A O 1
ATOM 620 N N . HIS A 1 82 ? 73.176 0.030 -85.299 1.00 89.44 82 HIS A N 1
ATOM 621 C CA . HIS A 1 82 ? 72.227 -0.235 -86.379 1.00 89.44 82 HIS A CA 1
ATOM 622 C C . HIS A 1 82 ? 71.299 -1.407 -86.044 1.00 89.44 82 HIS A C 1
ATOM 624 O O . HIS A 1 82 ? 70.127 -1.368 -86.411 1.00 89.44 82 HIS A O 1
ATOM 630 N N . LEU A 1 83 ? 71.770 -2.418 -85.304 1.00 89.25 83 LEU A N 1
ATOM 631 C CA . LEU A 1 83 ? 70.919 -3.499 -84.805 1.00 89.25 83 LEU A CA 1
ATOM 632 C C . LEU A 1 83 ? 69.873 -2.984 -83.810 1.00 89.25 83 LEU A C 1
ATOM 634 O O . LEU A 1 83 ? 68.706 -3.354 -83.916 1.00 89.25 83 LEU A O 1
ATOM 638 N N . HIS A 1 84 ? 70.255 -2.099 -82.885 1.00 86.31 84 HIS A N 1
ATOM 639 C CA . HIS A 1 84 ? 69.296 -1.447 -81.993 1.00 86.31 84 HIS A CA 1
ATOM 640 C C . HIS A 1 84 ? 68.250 -0.645 -82.770 1.00 86.31 84 HIS A C 1
ATOM 642 O O . HIS A 1 84 ? 67.064 -0.773 -82.477 1.00 86.31 84 HIS A O 1
ATOM 648 N N . ALA A 1 85 ? 68.662 0.118 -83.787 1.00 82.94 85 ALA A N 1
ATOM 649 C CA . ALA A 1 85 ? 67.732 0.844 -84.651 1.00 82.94 85 ALA A CA 1
ATOM 650 C C . ALA A 1 85 ? 66.793 -0.108 -85.416 1.00 82.94 85 ALA A C 1
ATOM 652 O O . ALA A 1 85 ? 65.580 0.079 -85.412 1.00 82.94 85 ALA A O 1
ATOM 653 N N . ALA A 1 86 ? 67.335 -1.179 -85.999 1.00 84.88 86 ALA A N 1
ATOM 654 C CA . ALA A 1 86 ? 66.576 -2.195 -86.723 1.00 84.88 86 ALA A CA 1
ATOM 655 C C . ALA A 1 86 ? 65.539 -2.917 -85.846 1.00 84.88 86 ALA A C 1
ATOM 657 O O . ALA A 1 86 ? 64.456 -3.251 -86.327 1.00 84.88 86 ALA A O 1
ATOM 658 N N . ILE A 1 87 ? 65.864 -3.169 -84.573 1.00 83.62 87 ILE A N 1
ATOM 659 C CA . ILE A 1 87 ? 64.949 -3.782 -83.601 1.00 83.62 87 ILE A CA 1
ATOM 660 C C . ILE A 1 87 ? 63.916 -2.765 -83.101 1.00 83.62 87 ILE A C 1
ATOM 662 O O . ILE A 1 87 ? 62.755 -3.126 -82.942 1.00 83.62 87 ILE A O 1
ATOM 666 N N . ALA A 1 88 ? 64.299 -1.506 -82.877 1.00 74.62 88 ALA A N 1
ATOM 667 C CA . ALA A 1 88 ? 63.367 -0.455 -82.466 1.00 74.62 88 ALA A CA 1
ATOM 668 C C . ALA A 1 88 ? 62.305 -0.155 -83.544 1.00 74.62 88 ALA A C 1
ATOM 670 O O . ALA A 1 88 ? 61.155 0.117 -83.211 1.00 74.62 88 ALA A O 1
ATOM 671 N N . GLU A 1 89 ? 62.664 -0.291 -84.824 1.00 66.44 89 GLU A N 1
ATOM 672 C CA . GLU A 1 89 ? 61.754 -0.225 -85.981 1.00 66.44 89 GLU A CA 1
ATOM 673 C C . GLU A 1 89 ? 60.861 -1.475 -86.142 1.00 66.44 89 GLU A C 1
ATOM 675 O O . GLU A 1 89 ? 59.984 -1.516 -87.013 1.00 66.44 89 GLU A O 1
ATOM 680 N N . VAL A 1 90 ? 61.018 -2.509 -85.300 1.00 69.56 90 VAL A N 1
ATOM 681 C CA . VAL A 1 90 ? 60.001 -3.565 -85.135 1.00 69.56 90 VAL A CA 1
ATOM 682 C C . VAL A 1 90 ? 58.835 -2.963 -84.353 1.00 69.56 90 VAL A C 1
ATOM 684 O O . VAL A 1 90 ? 58.605 -3.206 -83.172 1.00 69.56 90 VAL A O 1
ATOM 687 N N . ASP A 1 91 ? 58.118 -2.105 -85.058 1.00 61.78 91 ASP A N 1
ATOM 688 C CA . ASP A 1 91 ? 57.035 -1.290 -84.566 1.00 61.78 91 ASP A CA 1
ATOM 689 C C . ASP A 1 91 ? 55.830 -2.173 -84.201 1.00 61.78 91 ASP A C 1
ATOM 691 O O . ASP A 1 91 ? 55.022 -2.552 -85.055 1.00 61.78 91 ASP A O 1
ATOM 695 N N . LEU A 1 92 ? 55.741 -2.511 -82.910 1.00 65.94 92 LEU A N 1
ATOM 696 C CA . LEU A 1 92 ? 54.559 -3.059 -82.238 1.00 65.94 92 LEU A CA 1
ATOM 697 C C . LEU A 1 92 ? 53.553 -1.946 -81.885 1.00 65.94 92 LEU A C 1
ATOM 699 O O . LEU A 1 92 ? 52.785 -2.094 -80.929 1.00 65.94 92 LEU A O 1
ATOM 703 N N . ALA A 1 93 ? 53.548 -0.806 -82.588 1.00 62.25 93 ALA A N 1
ATOM 704 C CA . ALA A 1 93 ? 52.580 0.235 -82.295 1.00 62.25 93 ALA A CA 1
ATOM 705 C C . ALA A 1 93 ? 51.154 -0.291 -82.448 1.00 62.25 93 ALA A C 1
ATOM 707 O O . ALA A 1 93 ? 50.744 -0.861 -83.463 1.00 62.25 93 ALA A O 1
ATOM 708 N N . TRP A 1 94 ? 50.353 0.025 -81.435 1.00 58.84 94 TRP A N 1
ATOM 709 C CA . TRP A 1 94 ? 48.907 -0.155 -81.436 1.00 58.84 94 TRP A CA 1
ATOM 710 C C . TRP A 1 94 ? 48.206 0.483 -82.647 1.00 58.84 94 TRP A C 1
ATOM 712 O O . TRP A 1 94 ? 47.062 0.125 -82.920 1.00 58.84 94 TRP A O 1
ATOM 722 N N . SER A 1 95 ? 48.864 1.402 -83.365 1.00 57.72 95 SER A N 1
ATOM 723 C CA . SER A 1 95 ? 48.382 2.031 -84.602 1.00 57.72 95 SER A CA 1
ATOM 724 C C . SER A 1 95 ? 48.287 1.063 -85.787 1.00 57.72 95 SER A C 1
ATOM 726 O O . SER A 1 95 ? 47.518 1.321 -86.710 1.00 57.72 95 SER A O 1
ATOM 728 N N . LYS A 1 96 ? 49.006 -0.069 -85.759 1.00 62.12 96 LYS A N 1
ATOM 729 C CA . LYS A 1 96 ? 48.903 -1.127 -86.779 1.00 62.12 96 LYS A CA 1
ATOM 730 C C . LYS A 1 96 ? 47.757 -2.110 -86.528 1.00 62.12 96 LYS A C 1
ATOM 732 O O . LYS A 1 96 ? 47.450 -2.917 -87.405 1.00 62.12 96 LYS A O 1
ATOM 737 N N . ILE A 1 97 ? 47.074 -2.012 -85.382 1.00 68.06 97 ILE A N 1
ATOM 738 C CA . ILE A 1 97 ? 45.774 -2.663 -85.190 1.00 68.06 97 ILE A CA 1
ATOM 739 C C . ILE A 1 97 ? 44.728 -1.856 -85.955 1.00 68.06 97 ILE A C 1
ATOM 741 O O . ILE A 1 97 ? 44.153 -0.893 -85.449 1.00 68.06 97 ILE A O 1
ATOM 745 N N . THR A 1 98 ? 44.496 -2.247 -87.201 1.00 61.28 98 THR A N 1
ATOM 746 C CA . THR A 1 98 ? 43.401 -1.714 -88.011 1.00 61.28 98 THR A CA 1
ATOM 747 C C . THR A 1 98 ? 42.077 -2.337 -87.549 1.00 61.28 98 THR A C 1
ATOM 749 O O . THR A 1 98 ? 42.024 -3.519 -87.217 1.00 61.28 98 THR A O 1
ATOM 752 N N . GLY A 1 99 ? 41.012 -1.529 -87.456 1.00 61.47 99 GLY A N 1
ATOM 753 C CA . GLY A 1 99 ? 39.683 -1.981 -87.012 1.00 61.47 99 GLY A CA 1
ATOM 754 C C . GLY A 1 99 ? 39.359 -1.777 -85.527 1.00 61.47 99 GLY A C 1
ATOM 755 O O . GLY A 1 99 ? 38.406 -2.376 -85.034 1.00 61.47 99 GLY A O 1
ATOM 756 N N . LYS A 1 100 ? 40.107 -0.934 -84.799 1.00 64.12 100 LYS A N 1
ATOM 757 C CA . LYS A 1 100 ? 39.717 -0.561 -83.433 1.00 64.12 100 LYS A CA 1
ATOM 758 C C . LYS A 1 100 ? 38.407 0.240 -83.437 1.00 64.12 100 LYS A C 1
ATOM 760 O O . LYS A 1 100 ? 38.320 1.245 -84.144 1.00 64.12 100 LYS A O 1
ATOM 765 N N . PRO A 1 101 ? 37.419 -0.154 -82.627 1.00 67.06 101 PRO A N 1
ATOM 766 C CA . PRO A 1 101 ? 36.227 0.643 -82.397 1.00 67.06 101 PRO A CA 1
ATOM 767 C C . PRO A 1 101 ? 36.544 2.081 -81.979 1.00 67.06 101 PRO A C 1
ATOM 769 O O . PRO A 1 101 ? 37.420 2.316 -81.150 1.00 67.06 101 PRO A O 1
ATOM 772 N N . THR A 1 102 ? 35.826 3.056 -82.532 1.00 71.00 102 THR A N 1
ATOM 773 C CA . THR A 1 102 ? 35.935 4.477 -82.141 1.00 71.00 102 THR A CA 1
ATOM 774 C C . THR A 1 102 ? 34.846 4.902 -81.158 1.00 71.00 102 THR A C 1
ATOM 776 O O . THR A 1 102 ? 34.842 6.036 -80.689 1.00 71.00 102 THR A O 1
ATOM 779 N N . THR A 1 103 ? 33.935 3.989 -80.821 1.00 73.19 103 THR A N 1
ATOM 780 C CA . THR A 1 103 ? 32.857 4.198 -79.856 1.00 73.19 103 THR A CA 1
ATOM 781 C C . THR A 1 103 ? 32.950 3.168 -78.737 1.00 73.19 103 THR A C 1
ATOM 783 O O . THR A 1 103 ? 33.402 2.041 -78.952 1.00 73.19 103 THR A O 1
ATOM 786 N N . LEU A 1 104 ? 32.480 3.539 -77.543 1.00 74.38 104 LEU A N 1
ATOM 787 C CA . LEU A 1 104 ? 32.348 2.634 -76.393 1.00 74.38 104 LEU A CA 1
ATOM 788 C C . LEU A 1 104 ? 31.548 1.375 -76.765 1.00 74.38 104 LEU A C 1
ATOM 790 O O . LEU A 1 104 ? 31.958 0.261 -76.447 1.00 74.38 104 LEU A O 1
ATOM 794 N N . THR A 1 105 ? 30.483 1.546 -77.555 1.00 71.88 105 THR A N 1
ATOM 795 C CA . THR A 1 105 ? 29.659 0.449 -78.077 1.00 71.88 105 THR A CA 1
ATOM 796 C C . THR A 1 105 ? 30.445 -0.514 -78.951 1.00 71.88 105 THR A C 1
ATOM 798 O O . THR A 1 105 ? 30.269 -1.722 -78.831 1.00 71.88 105 THR A O 1
ATOM 801 N N . GLY A 1 106 ? 31.331 -0.024 -79.819 1.00 75.12 106 GLY A N 1
ATOM 802 C CA . GLY A 1 106 ? 32.116 -0.933 -80.644 1.00 75.12 106 GLY A CA 1
ATOM 803 C C . GLY A 1 106 ? 33.176 -1.697 -79.835 1.00 75.12 106 GLY A C 1
ATOM 804 O O . GLY A 1 106 ? 33.550 -2.792 -80.242 1.00 75.12 106 GLY A O 1
ATOM 805 N N . TYR A 1 107 ? 33.594 -1.194 -78.663 1.00 75.12 107 TYR A N 1
ATOM 806 C CA . TYR A 1 107 ? 34.369 -1.965 -77.675 1.00 75.12 107 TYR A CA 1
ATOM 807 C C . TYR A 1 107 ? 33.512 -2.952 -76.856 1.00 75.12 107 TYR A C 1
ATOM 809 O O . TYR A 1 107 ? 34.048 -3.643 -75.994 1.00 75.12 107 TYR A O 1
ATOM 817 N N . GLY A 1 108 ? 32.199 -3.032 -77.105 1.00 74.94 108 GLY A N 1
ATOM 818 C CA . GLY A 1 108 ? 31.269 -3.876 -76.350 1.00 74.94 108 GLY A CA 1
ATOM 819 C C . GLY A 1 108 ? 30.872 -3.304 -74.987 1.00 74.94 108 GLY A C 1
ATOM 820 O O . GLY A 1 108 ? 30.263 -4.011 -74.191 1.00 74.94 108 GLY A O 1
ATOM 821 N N . ILE A 1 109 ? 31.201 -2.040 -74.709 1.00 76.56 109 ILE A N 1
ATOM 822 C CA . ILE A 1 109 ? 30.858 -1.373 -73.453 1.00 76.56 109 ILE A CA 1
ATOM 823 C C . ILE A 1 109 ? 29.478 -0.730 -73.627 1.00 76.56 109 ILE A C 1
ATOM 825 O O . ILE A 1 109 ? 29.328 0.261 -74.346 1.00 76.56 109 ILE A O 1
ATOM 829 N N . THR A 1 110 ? 28.460 -1.322 -73.004 1.00 71.25 110 THR A N 1
ATOM 830 C CA . THR A 1 110 ? 27.051 -0.890 -73.102 1.00 71.25 110 THR A CA 1
ATOM 831 C C . THR A 1 110 ? 26.549 -0.145 -71.868 1.00 71.25 110 THR A C 1
ATOM 833 O O . THR A 1 110 ? 25.454 0.404 -71.895 1.00 71.25 110 THR A O 1
ATOM 836 N N . ASP A 1 111 ? 27.331 -0.125 -70.793 1.00 70.38 111 ASP A N 1
ATOM 837 C CA . ASP A 1 111 ? 26.992 0.425 -69.476 1.00 70.38 111 ASP A CA 1
ATOM 838 C C . ASP A 1 111 ? 27.908 1.591 -69.062 1.00 70.38 111 ASP A C 1
ATOM 840 O O . ASP A 1 111 ? 27.929 2.007 -67.903 1.00 70.38 111 ASP A O 1
ATOM 844 N N . ALA A 1 112 ? 28.675 2.138 -70.009 1.00 74.81 112 ALA A N 1
ATOM 845 C CA . ALA A 1 112 ? 29.512 3.297 -69.750 1.00 74.81 112 ALA A CA 1
ATOM 846 C C . ALA A 1 112 ? 28.650 4.513 -69.393 1.00 74.81 112 ALA A C 1
ATOM 848 O O . ALA A 1 112 ? 27.852 4.989 -70.195 1.00 74.81 112 ALA A O 1
ATOM 849 N N . VAL A 1 113 ? 28.874 5.043 -68.195 1.00 73.81 113 VAL A N 1
ATOM 850 C CA . VAL A 1 113 ? 28.283 6.297 -67.728 1.00 73.81 113 VAL A CA 1
ATOM 851 C C . VAL A 1 113 ? 29.181 7.449 -68.165 1.00 73.81 113 VAL A C 1
ATOM 853 O O . VAL A 1 113 ? 30.368 7.460 -67.813 1.00 73.81 113 VAL A O 1
ATOM 856 N N . ASN A 1 114 ? 28.637 8.426 -68.896 1.00 74.44 114 ASN A N 1
ATOM 857 C CA . ASN A 1 114 ? 29.391 9.623 -69.255 1.00 74.44 114 ASN A CA 1
ATOM 858 C C . ASN A 1 114 ? 29.759 10.395 -67.975 1.00 74.44 114 ASN A C 1
ATOM 860 O O . ASN A 1 114 ? 28.934 10.584 -67.082 1.00 74.44 114 ASN A O 1
ATOM 864 N N . VAL A 1 115 ? 31.015 10.830 -67.856 1.00 76.25 115 VAL A N 1
ATOM 865 C CA . VAL A 1 115 ? 31.499 11.547 -66.663 1.00 76.25 115 VAL A CA 1
ATOM 866 C C . VAL A 1 115 ? 30.726 12.849 -66.460 1.00 76.25 115 VAL A C 1
ATOM 868 O O . VAL A 1 115 ? 30.475 13.235 -65.322 1.00 76.25 115 VAL A O 1
ATOM 871 N N . GLU A 1 116 ? 30.288 13.473 -67.551 1.00 74.75 116 GLU A N 1
ATOM 872 C CA . GLU A 1 116 ? 29.473 14.688 -67.525 1.00 74.75 116 GLU A CA 1
ATOM 873 C C . GLU A 1 116 ? 28.064 14.448 -66.967 1.00 74.75 116 GLU A C 1
ATOM 875 O O . GLU A 1 116 ? 27.466 15.374 -66.437 1.00 74.75 116 GLU A O 1
ATOM 880 N N . GLU A 1 117 ? 27.549 13.217 -67.015 1.00 73.12 117 GLU A N 1
ATOM 881 C CA . GLU A 1 117 ? 26.223 12.853 -66.494 1.00 73.12 117 GLU A CA 1
ATOM 882 C C . GLU A 1 117 ? 26.266 12.450 -65.013 1.00 73.12 117 GLU A C 1
ATOM 884 O O . GLU A 1 117 ? 25.221 12.314 -64.374 1.00 73.12 117 GLU A O 1
ATOM 889 N N . LYS A 1 118 ? 27.456 12.251 -64.428 1.00 77.44 118 LYS A N 1
ATOM 890 C CA . LYS A 1 118 ? 27.577 11.855 -63.020 1.00 77.44 118 LYS A CA 1
ATOM 891 C C . LYS A 1 118 ? 27.201 13.009 -62.099 1.00 77.44 118 LYS A C 1
ATOM 893 O O . LYS A 1 118 ? 27.871 14.038 -62.060 1.00 77.44 118 LYS A O 1
ATOM 898 N N . GLY A 1 119 ? 26.151 12.801 -61.310 1.00 73.44 119 GLY A N 1
ATOM 899 C CA . GLY A 1 119 ? 25.686 13.757 -60.306 1.00 73.44 119 GLY A CA 1
ATOM 900 C C . GLY A 1 119 ? 24.995 15.006 -60.859 1.00 73.44 119 GLY A C 1
ATOM 901 O O . GLY A 1 119 ? 24.722 15.920 -60.081 1.00 73.44 119 GLY A O 1
ATOM 902 N N . GLN A 1 120 ? 24.697 15.051 -62.162 1.00 75.38 120 GLN A N 1
ATOM 903 C CA . GLN A 1 120 ? 23.879 16.107 -62.763 1.00 75.38 120 GLN A CA 1
ATOM 904 C C . GLN A 1 120 ? 22.376 15.828 -62.595 1.00 75.38 120 GLN A C 1
ATOM 906 O O . GLN A 1 120 ? 21.976 14.667 -62.458 1.00 75.38 120 GLN A O 1
ATOM 911 N N . PRO A 1 121 ? 21.520 16.867 -62.652 1.00 67.31 121 PRO A N 1
ATOM 912 C CA . PRO A 1 121 ? 20.075 16.690 -62.762 1.00 67.31 121 PRO A CA 1
ATOM 913 C C . PRO A 1 121 ? 19.721 15.807 -63.970 1.00 67.31 121 PRO A C 1
ATOM 915 O O . PRO A 1 121 ? 20.194 16.064 -65.070 1.00 67.31 121 PRO A O 1
ATOM 918 N N . GLU A 1 122 ? 18.900 14.774 -63.755 1.00 67.44 122 GLU A N 1
ATOM 919 C CA . GLU A 1 122 ? 18.512 13.762 -64.765 1.00 67.44 122 GLU A CA 1
ATOM 920 C C . GLU A 1 122 ? 19.663 12.877 -65.303 1.00 67.44 122 GLU A C 1
ATOM 922 O O . GLU A 1 122 ? 19.461 12.113 -66.246 1.00 67.44 122 GLU A O 1
ATOM 927 N N . GLY A 1 123 ? 20.845 12.924 -64.675 1.00 74.50 123 GLY A N 1
ATOM 928 C CA . GLY A 1 123 ? 21.983 12.048 -64.962 1.00 74.50 123 GLY A CA 1
ATOM 929 C C . GLY A 1 123 ? 22.049 10.793 -64.078 1.00 74.50 123 GLY A C 1
ATOM 930 O O . GLY A 1 123 ? 21.057 10.354 -63.491 1.00 74.50 123 GLY A O 1
ATOM 931 N N . VAL A 1 124 ? 23.241 10.201 -63.954 1.00 78.44 124 VAL A N 1
ATOM 932 C CA . VAL A 1 124 ? 23.468 9.001 -63.129 1.00 78.44 124 VAL A CA 1
ATOM 933 C C . VAL A 1 124 ? 23.921 9.398 -61.726 1.00 78.44 124 VAL A C 1
ATOM 935 O O . VAL A 1 124 ? 24.896 10.133 -61.550 1.00 78.44 124 VAL A O 1
ATOM 938 N N . ALA A 1 125 ? 23.227 8.878 -60.715 1.00 81.62 125 ALA A N 1
ATOM 939 C CA . ALA A 1 125 ? 23.545 9.127 -59.316 1.00 81.62 125 ALA A CA 1
ATOM 940 C C . ALA A 1 125 ? 24.927 8.570 -58.922 1.00 81.62 125 ALA A C 1
ATOM 942 O O . ALA A 1 125 ? 25.288 7.437 -59.245 1.00 81.62 125 ALA A O 1
ATOM 943 N N . THR A 1 126 ? 25.697 9.360 -58.180 1.00 83.25 126 THR A N 1
ATOM 944 C CA . THR A 1 126 ? 26.935 8.929 -57.519 1.00 83.25 126 THR A CA 1
ATOM 945 C C . THR A 1 126 ? 26.628 8.332 -56.148 1.00 83.25 126 THR A C 1
ATOM 947 O O . THR A 1 126 ? 25.580 8.623 -55.582 1.00 83.25 126 THR A O 1
ATOM 950 N N . LEU A 1 127 ? 27.546 7.548 -55.577 1.00 84.69 127 LEU A N 1
ATOM 951 C CA . LEU A 1 127 ? 27.445 7.052 -54.200 1.00 84.69 127 LEU A CA 1
ATOM 952 C C . LEU A 1 127 ? 28.422 7.799 -53.280 1.00 84.69 127 LEU A C 1
ATOM 954 O O . LEU A 1 127 ? 29.524 8.152 -53.699 1.00 84.69 127 LEU A O 1
ATOM 958 N N . ASN A 1 128 ? 28.027 8.032 -52.030 1.00 82.88 128 ASN A N 1
ATOM 959 C CA . ASN A 1 128 ? 28.889 8.575 -50.983 1.00 82.88 128 ASN A CA 1
ATOM 960 C C . ASN A 1 128 ? 29.803 7.488 -50.381 1.00 82.88 128 ASN A C 1
ATOM 962 O O . ASN A 1 128 ? 29.749 6.319 -50.763 1.00 82.88 128 ASN A O 1
ATOM 966 N N . ALA A 1 129 ? 30.634 7.861 -49.402 1.00 86.31 129 ALA A N 1
ATOM 967 C CA . ALA A 1 129 ? 31.573 6.946 -48.744 1.00 86.31 129 ALA A CA 1
ATOM 968 C C . ALA A 1 129 ? 30.898 5.759 -48.024 1.00 86.31 129 ALA A C 1
ATOM 970 O O . ALA A 1 129 ? 31.556 4.766 -47.728 1.00 86.31 129 ALA A O 1
ATOM 971 N N . GLN A 1 130 ? 29.595 5.852 -47.749 1.00 85.62 130 GLN A N 1
ATOM 972 C CA . GLN A 1 130 ? 28.778 4.808 -47.132 1.00 85.62 130 GLN A CA 1
ATOM 973 C C . GLN A 1 130 ? 27.986 3.988 -48.166 1.00 85.62 130 GLN A C 1
ATOM 975 O O . GLN A 1 130 ? 27.204 3.125 -47.782 1.00 85.62 130 GLN A O 1
ATOM 980 N N . GLY A 1 131 ? 28.175 4.234 -49.468 1.00 85.25 131 GLY A N 1
ATOM 981 C CA . GLY A 1 131 ? 27.493 3.508 -50.541 1.00 85.25 131 GLY A CA 1
ATOM 982 C C . GLY A 1 131 ? 26.058 3.968 -50.817 1.00 85.25 131 GLY A C 1
ATOM 983 O O . GLY A 1 131 ? 25.320 3.258 -51.494 1.00 85.25 131 GLY A O 1
ATOM 984 N N . HIS A 1 132 ? 25.644 5.138 -50.323 1.00 84.00 132 HIS A N 1
ATOM 985 C CA . HIS A 1 132 ? 24.309 5.699 -50.560 1.00 84.00 132 HIS A CA 1
ATOM 986 C C . HIS A 1 132 ? 24.339 6.815 -51.604 1.00 84.00 132 HIS A C 1
ATOM 988 O O . HIS A 1 132 ? 25.310 7.565 -51.684 1.00 84.00 132 HIS A O 1
ATOM 994 N N . VAL A 1 133 ? 23.253 6.977 -52.361 1.00 82.94 133 VAL A N 1
ATOM 995 C CA . VAL A 1 133 ? 23.069 8.148 -53.230 1.00 82.94 133 VAL A CA 1
ATOM 996 C C . VAL A 1 133 ? 22.945 9.410 -52.360 1.00 82.94 133 VAL A C 1
ATOM 998 O O . VAL A 1 133 ? 22.097 9.421 -51.464 1.00 82.94 133 VAL A O 1
ATOM 1001 N N . PRO A 1 134 ? 23.757 10.465 -52.583 1.00 82.44 134 PRO A N 1
ATOM 1002 C CA . PRO A 1 134 ? 23.618 11.736 -51.883 1.00 82.44 134 PRO A CA 1
ATOM 1003 C C . PRO A 1 134 ? 22.214 12.321 -52.047 1.00 82.44 134 PRO A C 1
ATOM 1005 O O . PRO A 1 134 ? 21.626 12.281 -53.130 1.00 82.44 134 PRO A O 1
ATOM 1008 N N . THR A 1 135 ? 21.681 12.894 -50.971 1.00 76.50 135 THR A N 1
ATOM 1009 C CA . THR A 1 135 ? 20.326 13.459 -50.913 1.00 76.50 135 THR A CA 1
ATOM 1010 C C . THR A 1 135 ? 20.069 14.543 -51.956 1.00 76.50 135 THR A C 1
ATOM 1012 O O . THR A 1 135 ? 18.929 14.730 -52.373 1.00 76.50 135 THR A O 1
ATOM 1015 N N . GLU A 1 136 ? 21.115 15.226 -52.414 1.00 75.25 136 GLU A N 1
ATOM 1016 C CA . GLU A 1 136 ? 21.051 16.297 -53.410 1.00 75.25 136 GLU A CA 1
ATOM 1017 C C . GLU A 1 136 ? 20.792 15.767 -54.830 1.00 75.25 136 GLU A C 1
ATOM 1019 O O . GLU A 1 136 ? 20.312 16.515 -55.680 1.00 75.25 136 GLU A O 1
ATOM 1024 N N . GLN A 1 137 ? 21.103 14.490 -55.081 1.00 76.75 137 GLN A N 1
ATOM 1025 C CA . GLN A 1 137 ? 20.945 13.820 -56.379 1.00 76.75 137 GLN A CA 1
ATOM 1026 C C . GLN A 1 137 ? 19.710 12.923 -56.445 1.00 76.75 137 GLN A C 1
ATOM 1028 O O . GLN A 1 137 ? 19.362 12.419 -57.514 1.00 76.75 137 GLN A O 1
ATOM 1033 N N . LEU A 1 138 ? 19.035 12.707 -55.315 1.00 74.81 138 LEU A N 1
ATOM 1034 C CA . LEU A 1 138 ? 17.729 12.072 -55.339 1.00 74.81 138 LEU A CA 1
ATOM 1035 C C . LEU A 1 138 ? 16.767 12.979 -56.116 1.00 74.81 138 LEU A C 1
ATOM 1037 O O . LEU A 1 138 ? 16.770 14.197 -55.902 1.00 74.81 138 LEU A O 1
ATOM 1041 N N . PRO A 1 139 ? 15.916 12.425 -56.998 1.00 70.12 139 PRO A N 1
ATOM 1042 C CA . PRO A 1 139 ? 14.861 13.215 -57.601 1.00 70.12 139 PRO A CA 1
ATOM 1043 C C . PRO A 1 139 ? 14.046 13.826 -56.463 1.00 70.12 139 PRO A C 1
ATOM 1045 O O . PRO A 1 139 ? 13.469 13.102 -55.646 1.00 70.12 139 PRO A O 1
ATOM 1048 N N . ARG A 1 140 ? 13.996 15.165 -56.391 1.00 62.59 140 ARG A N 1
ATOM 1049 C CA . ARG A 1 140 ? 12.968 15.830 -55.590 1.00 62.59 140 ARG A CA 1
ATOM 1050 C C . ARG A 1 140 ? 11.661 15.255 -56.097 1.00 62.59 140 ARG A C 1
ATOM 1052 O O . ARG A 1 140 ? 11.317 15.463 -57.261 1.00 62.59 140 ARG A O 1
ATOM 1059 N N . SER A 1 141 ? 10.974 14.485 -55.258 1.00 60.88 141 SER A N 1
ATOM 1060 C CA . SER A 1 141 ? 9.588 14.121 -55.506 1.00 60.88 141 SER A CA 1
ATOM 1061 C C . SER A 1 141 ? 8.902 15.391 -56.006 1.00 60.88 141 SER A C 1
ATOM 1063 O O . SER A 1 141 ? 8.887 16.385 -55.280 1.00 60.88 141 SER A O 1
ATOM 1065 N N . LYS A 1 142 ? 8.413 15.412 -57.257 1.00 56.06 142 LYS A N 1
ATOM 1066 C CA . LYS A 1 142 ? 7.664 16.543 -57.847 1.00 56.06 142 LYS A CA 1
ATOM 1067 C C . LYS A 1 142 ? 6.285 16.692 -57.192 1.00 56.06 142 LYS A C 1
ATOM 1069 O O . LYS A 1 142 ? 5.282 16.983 -57.831 1.00 56.06 142 LYS A O 1
ATOM 1074 N N . VAL A 1 143 ? 6.250 16.516 -55.886 1.00 57.91 143 VAL A N 1
ATOM 1075 C CA . VAL A 1 143 ? 5.244 17.019 -54.985 1.00 57.91 143 VAL A CA 1
ATOM 1076 C C . VAL A 1 143 ? 5.854 18.277 -54.362 1.00 57.91 143 VAL A C 1
ATOM 1078 O O . VAL A 1 143 ? 6.009 18.382 -53.152 1.00 57.91 143 VAL A O 1
ATOM 1081 N N . ASP A 1 144 ? 6.151 19.279 -55.201 1.00 56.28 144 ASP A N 1
ATOM 1082 C CA . ASP A 1 144 ? 6.073 20.681 -54.772 1.00 56.28 144 ASP A CA 1
ATOM 1083 C C . ASP A 1 144 ? 4.581 21.003 -54.582 1.00 56.28 144 ASP A C 1
ATOM 1085 O O . ASP A 1 144 ? 3.957 21.813 -55.277 1.00 56.28 144 ASP A O 1
ATOM 1089 N N . LEU A 1 145 ? 3.962 20.319 -53.621 1.00 58.22 145 LEU A N 1
ATOM 1090 C CA . LEU A 1 145 ? 2.842 20.902 -52.924 1.00 58.22 145 LEU A CA 1
ATOM 1091 C C . LEU A 1 145 ? 3.480 21.985 -52.070 1.00 58.22 145 LEU A C 1
ATOM 1093 O O . LEU A 1 145 ? 3.859 21.755 -50.925 1.00 58.22 145 LEU A O 1
ATOM 1097 N N . ALA A 1 146 ? 3.605 23.186 -52.637 1.00 57.75 146 ALA A N 1
ATOM 1098 C CA . ALA A 1 146 ? 3.641 24.373 -51.806 1.00 57.75 146 ALA A CA 1
ATOM 1099 C C . ALA A 1 146 ? 2.577 24.175 -50.714 1.00 57.75 146 ALA A C 1
ATOM 1101 O O . ALA A 1 146 ? 1.465 23.742 -51.029 1.00 57.75 146 ALA A O 1
ATOM 1102 N N . TRP A 1 147 ? 2.884 24.447 -49.442 1.00 55.00 147 TRP A N 1
ATOM 1103 C CA . TRP A 1 147 ? 1.887 24.308 -48.369 1.00 55.00 147 TRP A CA 1
ATOM 1104 C C . TRP A 1 147 ? 0.595 25.094 -48.681 1.00 55.00 147 TRP A C 1
ATOM 1106 O O . TRP A 1 147 ? -0.469 24.743 -48.187 1.00 55.00 147 TRP A O 1
ATOM 1116 N N . SER A 1 148 ? 0.664 26.075 -49.592 1.00 56.69 148 SER A N 1
ATOM 1117 C CA . SER A 1 148 ? -0.472 26.775 -50.198 1.00 56.69 148 SER A CA 1
ATOM 1118 C C . SER A 1 148 ? -1.430 25.903 -51.039 1.00 56.69 148 SER A C 1
ATOM 1120 O O . SER A 1 148 ? -2.593 26.262 -51.174 1.00 56.69 148 SER A O 1
ATOM 1122 N N . LYS A 1 149 ? -1.005 24.760 -51.593 1.00 56.78 149 LYS A N 1
ATOM 1123 C CA . LYS A 1 149 ? -1.871 23.752 -52.248 1.00 56.78 149 LYS A CA 1
ATOM 1124 C C . LYS A 1 149 ? -2.458 22.735 -51.263 1.00 56.78 149 LYS A C 1
ATOM 1126 O O . LYS A 1 149 ? -3.410 22.042 -51.599 1.00 56.78 149 LYS A O 1
ATOM 1131 N N . ILE A 1 150 ? -1.929 22.697 -50.039 1.00 59.53 150 ILE A N 1
ATOM 1132 C CA . ILE A 1 150 ? -2.526 22.046 -48.865 1.00 59.53 150 ILE A CA 1
ATOM 1133 C C . ILE A 1 150 ? -3.181 23.136 -47.990 1.00 59.53 150 ILE A C 1
ATOM 1135 O O . ILE A 1 150 ? -3.088 23.132 -46.767 1.00 59.53 150 ILE A O 1
ATOM 1139 N N . THR A 1 151 ? -3.836 24.128 -48.601 1.00 51.38 151 THR A N 1
ATOM 1140 C CA . THR A 1 151 ? -4.593 25.168 -47.867 1.00 51.38 151 THR A CA 1
ATOM 1141 C C . THR A 1 151 ? -5.981 24.727 -47.443 1.00 51.38 151 THR A C 1
ATOM 1143 O O . THR A 1 151 ? -6.713 25.493 -46.832 1.00 51.38 151 THR A O 1
ATOM 1146 N N . GLY A 1 152 ? -6.313 23.460 -47.662 1.00 56.31 152 GLY A N 1
ATOM 1147 C CA . GLY A 1 152 ? -7.378 22.798 -46.928 1.00 56.31 152 GLY A CA 1
ATOM 1148 C C . GLY A 1 152 ? -6.908 22.192 -45.609 1.00 56.31 152 GLY A C 1
ATOM 1149 O O . GLY A 1 152 ? -7.628 21.341 -45.105 1.00 56.31 152 GLY A O 1
ATOM 1150 N N . LYS A 1 153 ? -5.715 22.528 -45.077 1.00 61.00 153 LYS A N 1
ATOM 1151 C CA . LYS A 1 153 ? -5.314 22.048 -43.749 1.00 61.00 153 LYS A CA 1
ATOM 1152 C C . LYS A 1 153 ? -6.367 22.524 -42.748 1.00 61.00 153 LYS A C 1
ATOM 1154 O O . LYS A 1 153 ? -6.513 23.734 -42.571 1.00 61.00 153 LYS A O 1
ATOM 1159 N N . PRO A 1 154 ? -7.106 21.603 -42.125 1.00 60.50 154 PRO A N 1
ATOM 1160 C CA . PRO A 1 154 ? -8.055 21.943 -41.091 1.00 60.50 154 PRO A CA 1
ATOM 1161 C C . PRO A 1 154 ? -7.405 22.857 -40.064 1.00 60.50 154 PRO A C 1
ATOM 1163 O O . PRO A 1 154 ? -6.342 22.551 -39.529 1.00 60.50 154 PRO A O 1
ATOM 1166 N N . THR A 1 155 ? -8.017 24.002 -39.797 1.00 71.25 155 THR A N 1
ATOM 1167 C CA . THR A 1 155 ? -7.587 24.875 -38.698 1.00 71.25 155 THR A CA 1
ATOM 1168 C C . THR A 1 155 ? -8.107 24.373 -37.352 1.00 71.25 155 THR A C 1
ATOM 1170 O O . THR A 1 155 ? -7.773 24.934 -36.314 1.00 71.25 155 THR A O 1
ATOM 1173 N N . THR A 1 156 ? -8.903 23.301 -37.366 1.00 72.50 156 THR A N 1
ATOM 1174 C CA . THR A 1 156 ? -9.469 22.643 -36.193 1.00 72.50 156 THR A CA 1
ATOM 1175 C C . THR A 1 156 ? -9.038 21.179 -36.144 1.00 72.50 156 THR A C 1
ATOM 1177 O O . THR A 1 156 ? -8.865 20.526 -37.175 1.00 72.50 156 THR A O 1
AT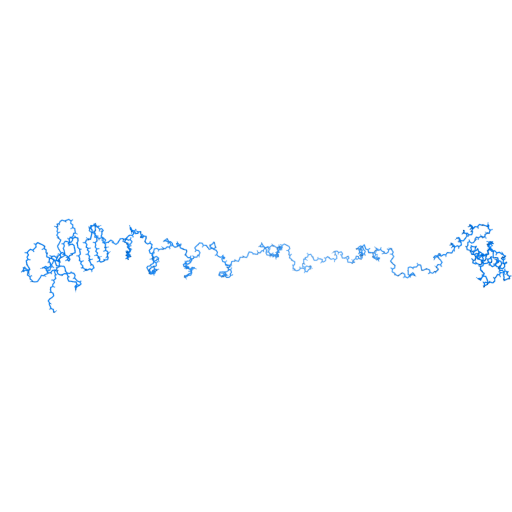OM 1180 N N . LEU A 1 157 ? -8.906 20.647 -34.928 1.00 76.12 157 LEU A N 1
ATOM 1181 C CA . LEU A 1 157 ? -8.631 19.228 -34.664 1.00 76.12 157 LEU A CA 1
ATOM 1182 C C . LEU A 1 157 ? -9.648 18.314 -35.375 1.00 76.12 157 LEU A C 1
ATOM 1184 O O . LEU A 1 157 ? -9.270 17.319 -35.992 1.00 76.12 157 LEU A O 1
ATOM 1188 N N . THR A 1 158 ? -10.920 18.724 -35.398 1.00 74.25 158 THR A N 1
ATOM 1189 C CA . THR A 1 158 ? -12.019 18.001 -36.051 1.00 74.25 158 THR A CA 1
ATOM 1190 C C . THR A 1 158 ? -11.818 17.828 -37.549 1.00 74.25 158 THR A C 1
ATOM 1192 O O . THR A 1 158 ? -12.090 16.751 -38.070 1.00 74.25 158 THR A O 1
ATOM 1195 N N . GLY A 1 159 ? -11.334 18.843 -38.271 1.00 76.94 159 GLY A N 1
ATOM 1196 C CA . GLY A 1 159 ? -11.138 18.655 -39.707 1.00 76.94 159 GLY A CA 1
ATOM 1197 C C . GLY A 1 159 ? -9.940 17.750 -40.019 1.00 76.94 159 GLY A C 1
ATOM 1198 O O . GLY A 1 159 ? -9.898 17.185 -41.108 1.00 76.94 159 GLY A O 1
ATOM 1199 N N . TYR A 1 160 ? -9.000 17.555 -39.079 1.00 77.06 160 TYR A N 1
ATOM 1200 C CA . TYR A 1 160 ? -7.976 16.504 -39.186 1.00 77.06 160 TYR A CA 1
ATOM 1201 C C . TYR A 1 160 ? -8.531 15.104 -38.868 1.00 77.06 160 TYR A C 1
ATOM 1203 O O . TYR A 1 160 ? -7.785 14.131 -38.928 1.00 77.06 160 TYR A O 1
ATOM 1211 N N . GLY A 1 161 ? -9.821 14.986 -38.532 1.00 76.19 161 GLY A N 1
ATOM 1212 C CA . GLY A 1 161 ? -10.446 13.734 -38.108 1.00 76.19 161 GLY A CA 1
ATOM 1213 C C . GLY A 1 161 ? -10.109 13.336 -36.671 1.00 76.19 161 GLY A C 1
ATOM 1214 O O . GLY A 1 161 ? -10.421 12.220 -36.270 1.00 76.19 161 GLY A O 1
ATOM 1215 N N . ILE A 1 162 ? -9.484 14.225 -35.892 1.00 77.94 162 ILE A N 1
ATOM 1216 C CA . ILE A 1 162 ? -9.157 13.971 -34.489 1.00 77.94 162 ILE A CA 1
ATOM 1217 C C . ILE A 1 162 ? -10.400 14.317 -33.666 1.00 77.94 162 ILE A C 1
ATOM 1219 O O . ILE A 1 162 ? -10.722 15.490 -33.464 1.00 77.94 162 ILE A O 1
ATOM 1223 N N . THR A 1 163 ? -11.136 13.289 -33.252 1.00 75.38 163 THR A N 1
ATOM 1224 C CA . THR A 1 163 ? -12.395 13.416 -32.495 1.00 75.38 163 THR A CA 1
ATOM 1225 C C . THR A 1 163 ? -12.219 13.236 -30.989 1.00 75.38 163 THR A C 1
ATOM 1227 O O . THR A 1 163 ? -13.148 13.499 -30.236 1.00 75.38 163 THR A O 1
ATOM 1230 N N . ASP A 1 164 ? -11.045 12.791 -30.551 1.00 74.56 164 ASP A N 1
ATOM 1231 C CA . ASP A 1 164 ? -10.687 12.450 -29.170 1.00 74.56 164 ASP A CA 1
ATOM 1232 C C . ASP A 1 164 ? -9.549 13.330 -28.622 1.00 74.56 164 ASP A C 1
ATOM 1234 O O . ASP A 1 164 ? -8.918 13.008 -27.615 1.00 74.56 164 ASP A O 1
ATOM 1238 N N . ALA A 1 165 ? -9.271 14.454 -29.288 1.00 78.44 165 ALA A N 1
ATOM 1239 C CA . ALA A 1 165 ? -8.268 15.400 -28.830 1.00 78.44 165 ALA A CA 1
ATOM 1240 C C . ALA A 1 165 ? -8.657 15.962 -27.460 1.00 78.44 165 ALA A C 1
ATOM 1242 O O . ALA A 1 165 ? -9.667 16.646 -27.321 1.00 78.44 165 ALA A O 1
ATOM 1243 N N . VAL A 1 166 ? -7.807 15.721 -26.467 1.00 76.25 166 VAL A N 1
ATOM 1244 C CA . VAL A 1 166 ? -7.931 16.337 -25.147 1.00 76.25 166 VAL A CA 1
ATOM 1245 C C . VAL A 1 166 ? -7.405 17.766 -25.227 1.00 76.25 166 VAL A C 1
ATOM 1247 O O . VAL A 1 166 ? -6.224 17.972 -25.533 1.00 76.25 166 VAL A O 1
ATOM 1250 N N . ASN A 1 167 ? -8.257 18.749 -24.938 1.00 77.00 167 ASN A N 1
ATOM 1251 C CA . ASN A 1 167 ? -7.836 20.139 -24.840 1.00 77.00 167 ASN A CA 1
ATOM 1252 C C . ASN A 1 167 ? -6.825 20.282 -23.690 1.00 77.00 167 ASN A C 1
ATOM 1254 O O . ASN A 1 167 ? -7.059 19.819 -22.575 1.00 77.00 167 ASN A O 1
ATOM 1258 N N . VAL A 1 168 ? -5.675 20.906 -23.956 1.00 78.75 168 VAL A N 1
ATOM 1259 C CA . VAL A 1 168 ? -4.611 21.073 -22.950 1.00 78.75 168 VAL A CA 1
ATOM 1260 C C . VAL A 1 168 ? -5.104 21.910 -21.770 1.00 78.75 168 VAL A C 1
ATOM 1262 O O . VAL A 1 168 ? -4.688 21.663 -20.643 1.00 78.75 168 VAL A O 1
ATOM 1265 N N . GLU A 1 169 ? -6.030 22.837 -22.014 1.00 77.31 169 GLU A N 1
ATOM 1266 C CA . GLU A 1 169 ? -6.652 23.662 -20.975 1.00 77.31 169 GLU A CA 1
ATOM 1267 C C . GLU A 1 169 ? -7.585 22.860 -20.057 1.00 77.31 169 GLU A C 1
ATOM 1269 O O . GLU A 1 169 ? -7.790 23.254 -18.918 1.00 77.31 169 GLU A O 1
ATOM 1274 N N . GLU A 1 170 ? -8.102 21.716 -20.513 1.00 77.31 170 GLU A N 1
ATOM 1275 C CA . GLU A 1 170 ? -8.967 20.824 -19.728 1.00 77.31 170 GLU A CA 1
ATOM 1276 C C . GLU A 1 170 ? -8.162 19.770 -18.954 1.00 77.31 170 GLU A C 1
ATOM 1278 O O . GLU A 1 170 ? -8.716 19.073 -18.101 1.00 77.31 170 GLU A O 1
ATOM 1283 N N . LYS A 1 171 ? -6.854 19.626 -19.218 1.00 80.81 171 LYS A N 1
ATOM 1284 C CA . LYS A 1 171 ? -6.016 18.658 -18.501 1.00 80.81 171 LYS A CA 1
ATOM 1285 C C . LYS A 1 171 ? -5.791 19.099 -17.061 1.00 80.81 171 LYS A C 1
ATOM 1287 O O . LYS A 1 171 ? -5.190 20.140 -16.802 1.00 80.81 171 LYS A O 1
ATOM 1292 N N . GLY A 1 172 ? -6.232 18.261 -16.131 1.00 75.62 172 GLY A N 1
ATOM 1293 C CA . GLY A 1 172 ? -6.043 18.462 -14.698 1.00 75.62 172 GLY A CA 1
ATOM 1294 C C . GLY A 1 172 ? -6.870 19.588 -14.076 1.00 75.62 172 GLY A C 1
ATOM 1295 O O . GLY A 1 172 ? -6.602 19.963 -12.937 1.00 75.62 172 GLY A O 1
ATOM 1296 N N . GLN A 1 173 ? -7.862 20.116 -14.799 1.00 78.81 173 GLN A N 1
ATOM 1297 C CA . GLN A 1 173 ? -8.852 21.044 -14.250 1.00 78.81 173 GLN A CA 1
ATOM 1298 C C . GLN A 1 173 ? -10.024 20.290 -13.599 1.00 78.81 173 GLN A C 1
ATOM 1300 O O . GLN A 1 173 ? -10.318 19.160 -14.004 1.00 78.81 173 GLN A O 1
ATOM 1305 N N . PRO A 1 174 ? -10.739 20.909 -12.638 1.00 69.62 174 PRO A N 1
ATOM 1306 C CA . PRO A 1 174 ? -12.011 20.385 -12.142 1.00 69.62 174 PRO A CA 1
ATOM 1307 C C . PRO A 1 174 ? -12.986 20.131 -13.303 1.00 69.62 174 PRO A C 1
ATOM 1309 O O . PRO A 1 174 ? -13.155 20.998 -14.154 1.00 69.62 174 PRO A O 1
ATOM 1312 N N . GLU A 1 175 ? -13.603 18.944 -13.342 1.00 69.38 175 GLU A N 1
ATOM 1313 C CA . GLU A 1 175 ? -14.508 18.481 -14.420 1.00 69.38 175 GLU A CA 1
ATOM 1314 C C . GLU A 1 175 ? -13.865 18.298 -15.817 1.00 69.38 175 GLU A C 1
ATOM 1316 O O . GLU A 1 175 ? -14.570 18.025 -16.788 1.00 69.38 175 GLU A O 1
ATOM 1321 N N . GLY A 1 176 ? -12.534 18.394 -15.925 1.00 77.75 176 GLY A N 1
ATOM 1322 C CA . GLY A 1 176 ? -11.773 18.153 -17.154 1.00 77.75 176 GLY A CA 1
ATOM 1323 C C . GLY A 1 176 ? -11.252 16.715 -17.306 1.00 77.75 176 GLY A C 1
ATOM 1324 O O . GLY A 1 176 ? -11.780 15.761 -16.733 1.00 77.75 176 GLY A O 1
ATOM 1325 N N . VAL A 1 177 ? -10.180 16.544 -18.087 1.00 81.88 177 VAL A N 1
ATOM 1326 C CA . VAL A 1 177 ? -9.531 15.238 -18.294 1.00 81.88 177 VAL A CA 1
ATOM 1327 C C . VAL A 1 177 ? -8.406 15.052 -17.280 1.00 81.88 177 VAL A C 1
ATOM 1329 O O . VAL A 1 177 ? -7.449 15.828 -17.246 1.00 81.88 177 VAL A O 1
ATOM 1332 N N . ALA A 1 178 ? -8.505 13.996 -16.473 1.00 86.12 178 ALA A N 1
ATOM 1333 C CA . ALA A 1 178 ? -7.506 13.661 -15.468 1.00 86.12 178 ALA A CA 1
ATOM 1334 C C . ALA A 1 178 ? -6.125 13.391 -16.093 1.00 86.12 178 ALA A C 1
ATOM 1336 O O . ALA A 1 178 ? -5.999 12.690 -17.102 1.00 86.12 178 ALA A O 1
ATOM 1337 N N . THR A 1 179 ? -5.074 13.934 -15.483 1.00 88.00 179 THR A N 1
ATOM 1338 C CA . THR A 1 179 ? -3.688 13.567 -15.801 1.00 88.00 179 THR A CA 1
ATOM 1339 C C . THR A 1 179 ? -3.266 12.353 -14.981 1.00 88.00 179 THR A C 1
ATOM 1341 O O . THR A 1 179 ? -3.865 12.088 -13.945 1.00 88.00 179 THR A O 1
ATOM 1344 N N . LEU A 1 180 ? -2.223 11.643 -15.414 1.00 89.81 180 LEU A N 1
ATOM 1345 C CA . LEU A 1 180 ? -1.600 10.573 -14.634 1.00 89.81 180 LEU A CA 1
ATOM 1346 C C . LEU A 1 180 ? -0.243 11.037 -14.093 1.00 89.81 180 LEU A C 1
ATOM 1348 O O . LEU A 1 180 ? 0.457 11.788 -14.774 1.00 89.81 180 LEU A O 1
ATOM 1352 N N . ASP A 1 181 ? 0.106 10.602 -12.888 1.00 86.81 181 ASP A N 1
ATOM 1353 C CA . ASP A 1 181 ? 1.429 10.772 -12.291 1.00 86.81 181 ASP A CA 1
ATOM 1354 C C . ASP A 1 181 ? 2.456 9.772 -12.866 1.00 86.81 181 ASP A C 1
ATOM 1356 O O . ASP A 1 181 ? 2.142 8.943 -13.727 1.00 86.81 181 ASP A O 1
ATOM 1360 N N . ASP A 1 182 ? 3.697 9.829 -12.374 1.00 92.06 182 ASP A N 1
ATOM 1361 C CA . ASP A 1 182 ? 4.800 8.951 -12.801 1.00 92.06 182 ASP A CA 1
ATOM 1362 C C . ASP A 1 182 ? 4.538 7.455 -12.535 1.00 92.06 182 ASP A C 1
ATOM 1364 O O . ASP A 1 182 ? 5.248 6.588 -13.050 1.00 92.06 182 ASP A O 1
ATOM 1368 N N . GLN A 1 183 ? 3.530 7.138 -11.722 1.00 88.31 183 GLN A N 1
ATOM 1369 C CA . GLN A 1 183 ? 3.115 5.784 -11.363 1.00 88.31 183 GLN A CA 1
ATOM 1370 C C . GLN A 1 183 ? 1.860 5.344 -12.135 1.00 88.31 183 GLN A C 1
ATOM 1372 O O . GLN A 1 183 ? 1.444 4.190 -12.016 1.00 88.31 183 GLN A O 1
ATOM 1377 N N . GLY A 1 184 ? 1.289 6.224 -12.965 1.00 90.25 184 GLY A N 1
ATOM 1378 C CA . GLY A 1 184 ? 0.102 5.956 -13.771 1.00 90.25 184 GLY A CA 1
ATOM 1379 C C . GLY A 1 184 ? -1.225 6.169 -13.038 1.00 90.25 184 GLY A C 1
ATOM 1380 O O . GLY A 1 184 ? -2.252 5.699 -13.532 1.00 90.25 184 GLY A O 1
ATOM 1381 N N . TYR A 1 185 ? -1.238 6.850 -11.890 1.00 88.19 185 TYR A N 1
ATOM 1382 C CA . TYR A 1 185 ? -2.452 7.155 -11.125 1.00 88.19 185 TYR A CA 1
ATOM 1383 C C . TYR A 1 185 ? -2.902 8.600 -11.327 1.00 88.19 185 TYR A C 1
ATOM 1385 O O . TYR A 1 185 ? -2.098 9.483 -11.601 1.00 88.19 185 TYR A O 1
ATOM 1393 N N . VAL A 1 186 ? -4.202 8.863 -11.177 1.00 88.88 186 VAL A N 1
ATOM 1394 C CA . VAL A 1 186 ? -4.715 10.240 -11.164 1.00 88.88 186 VAL A CA 1
ATOM 1395 C C . VAL A 1 186 ? -4.263 10.931 -9.870 1.00 88.88 186 VAL A C 1
ATOM 1397 O O . VAL A 1 186 ? -4.554 10.391 -8.799 1.00 88.88 186 VAL A O 1
ATOM 1400 N N . PRO A 1 187 ? -3.598 12.104 -9.933 1.00 87.00 187 PRO A N 1
ATOM 1401 C CA . PRO A 1 187 ? -3.201 12.854 -8.746 1.00 87.00 187 PRO A CA 1
ATOM 1402 C C . PRO A 1 187 ? -4.388 13.138 -7.829 1.00 87.00 187 PRO A C 1
ATOM 1404 O O . PRO A 1 187 ? -5.488 13.464 -8.287 1.00 87.00 187 PRO A O 1
ATOM 1407 N N . THR A 1 188 ? -4.167 13.043 -6.519 1.00 81.69 188 THR A N 1
ATOM 1408 C CA . THR A 1 188 ? -5.229 13.176 -5.513 1.00 81.69 188 THR A CA 1
ATOM 1409 C C . THR A 1 188 ? -5.939 14.524 -5.552 1.00 81.69 188 THR A C 1
ATOM 1411 O O . THR A 1 188 ? -7.106 14.600 -5.182 1.00 81.69 188 THR A O 1
ATOM 1414 N N . GLU A 1 189 ? -5.276 15.574 -6.038 1.00 81.75 189 GLU A N 1
ATOM 1415 C CA . GLU A 1 189 ? -5.844 16.918 -6.172 1.00 81.75 189 GLU A CA 1
ATOM 1416 C C . GLU A 1 189 ? -6.887 17.024 -7.297 1.00 81.75 189 GLU A C 1
ATOM 1418 O O . GLU A 1 189 ? -7.692 17.952 -7.293 1.00 81.75 189 GLU A O 1
ATOM 1423 N N . GLN A 1 190 ? -6.870 16.096 -8.261 1.00 84.31 190 GLN A N 1
ATOM 1424 C CA . GLN A 1 190 ? -7.808 16.055 -9.392 1.00 84.31 190 GLN A CA 1
ATOM 1425 C C . GLN A 1 190 ? -8.981 15.106 -9.155 1.00 84.31 190 GLN A C 1
ATOM 1427 O O . GLN A 1 190 ? -9.941 15.095 -9.928 1.00 84.31 190 GLN A O 1
ATOM 1432 N N . LEU A 1 191 ? -8.911 14.289 -8.104 1.00 80.75 191 LEU A N 1
ATOM 1433 C CA . LEU A 1 191 ? -10.024 13.440 -7.725 1.00 80.75 191 LEU A CA 1
ATOM 1434 C C . LEU A 1 191 ? -11.123 14.310 -7.105 1.00 80.75 191 LEU A C 1
ATOM 1436 O O . LEU A 1 191 ? -10.832 15.162 -6.261 1.00 80.75 191 LEU A O 1
ATOM 1440 N N . PRO A 1 192 ? -12.397 14.104 -7.483 1.00 78.44 192 PRO A N 1
ATOM 1441 C CA . PRO A 1 192 ? -13.491 14.746 -6.775 1.00 78.44 192 PRO A CA 1
ATOM 1442 C C . PRO A 1 192 ? -13.427 14.347 -5.300 1.00 78.44 192 PRO A C 1
ATOM 1444 O O . PRO A 1 192 ? -13.053 13.218 -4.971 1.00 78.44 192 PRO A O 1
ATOM 1447 N N . ALA A 1 193 ? -13.813 15.266 -4.412 1.00 75.19 193 ALA A N 1
ATOM 1448 C CA . ALA A 1 193 ? -13.964 14.945 -3.003 1.00 75.19 193 ALA A CA 1
ATOM 1449 C C . ALA A 1 193 ? -14.947 13.775 -2.881 1.00 75.19 193 ALA A C 1
ATOM 1451 O O . ALA A 1 193 ? -16.148 13.921 -3.113 1.00 75.19 193 ALA A O 1
ATOM 1452 N N . LEU A 1 194 ? -14.421 12.595 -2.560 1.00 74.62 194 LEU A N 1
ATOM 1453 C CA . LEU A 1 194 ? -15.244 11.454 -2.218 1.00 74.62 194 LEU A CA 1
ATOM 1454 C C . LEU A 1 194 ? -15.812 11.759 -0.837 1.00 74.62 194 LEU A C 1
ATOM 1456 O O . LEU A 1 194 ? -15.155 11.510 0.174 1.00 74.62 194 LEU A O 1
ATOM 1460 N N . ASP A 1 195 ? -17.020 12.319 -0.790 1.00 74.25 195 ASP A N 1
ATOM 1461 C CA . ASP A 1 195 ? -17.846 12.277 0.415 1.00 74.25 195 ASP A CA 1
ATOM 1462 C C . ASP A 1 195 ? -18.263 10.819 0.635 1.00 74.25 1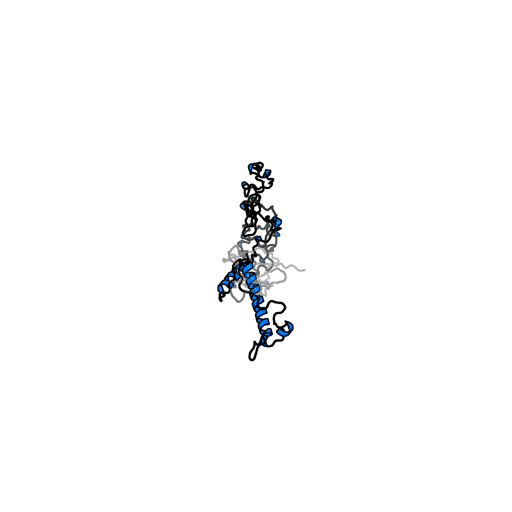95 ASP A C 1
ATOM 1464 O O . ASP A 1 195 ? -19.380 10.383 0.355 1.00 74.25 195 ASP A O 1
ATOM 1468 N N . PHE A 1 196 ? -17.292 10.013 1.058 1.00 73.81 196 PHE A N 1
ATOM 1469 C CA . PHE A 1 196 ? -17.547 8.687 1.564 1.00 73.81 196 PHE A CA 1
ATOM 1470 C C . PHE A 1 196 ? -17.987 8.851 3.009 1.00 73.81 196 PHE A C 1
ATOM 1472 O O . PHE A 1 196 ? -17.232 8.605 3.948 1.00 73.81 196 PHE A O 1
ATOM 1479 N N . THR A 1 197 ? -19.230 9.279 3.181 1.00 83.50 197 THR A N 1
ATOM 1480 C CA . THR A 1 197 ? -19.953 9.010 4.411 1.00 83.50 197 THR A CA 1
ATOM 1481 C C . THR A 1 197 ? -20.426 7.555 4.308 1.00 83.50 197 THR A C 1
ATOM 1483 O O . THR A 1 197 ? -21.294 7.256 3.481 1.00 83.50 197 THR A O 1
ATOM 1486 N N . PRO A 1 198 ? -19.835 6.603 5.061 1.00 84.94 198 PRO A N 1
ATOM 1487 C CA . PRO A 1 198 ? -20.279 5.219 5.014 1.00 84.94 198 PRO A CA 1
ATOM 1488 C C . PRO A 1 198 ? -21.751 5.180 5.413 1.00 84.94 198 PRO A C 1
ATOM 1490 O O . PRO A 1 198 ? -22.129 5.775 6.419 1.00 84.94 198 PRO A O 1
ATOM 1493 N N . ALA A 1 199 ? -22.583 4.469 4.651 1.00 87.00 199 ALA A N 1
ATOM 1494 C CA . ALA A 1 199 ? -23.972 4.275 5.049 1.00 87.00 199 ALA A CA 1
ATOM 1495 C C . ALA A 1 199 ? -24.039 3.630 6.446 1.00 87.00 199 ALA A C 1
ATOM 1497 O O . ALA A 1 199 ? -23.175 2.813 6.795 1.00 87.00 199 ALA A O 1
ATOM 1498 N N . ASP A 1 200 ? -25.066 3.962 7.227 1.00 85.88 200 ASP A N 1
ATOM 1499 C CA . ASP A 1 200 ? -25.270 3.388 8.558 1.00 85.88 200 ASP A CA 1
ATOM 1500 C C . ASP A 1 200 ? -25.237 1.853 8.504 1.00 85.88 200 ASP A C 1
ATOM 1502 O O . ASP A 1 200 ? -25.884 1.214 7.674 1.00 85.88 200 ASP A O 1
ATOM 1506 N N . GLY A 1 201 ? -24.424 1.249 9.375 1.00 86.12 201 GLY A N 1
ATOM 1507 C CA . GLY A 1 201 ? -24.237 -0.205 9.433 1.00 86.12 201 GLY A CA 1
ATOM 1508 C C . GLY A 1 201 ? -23.367 -0.806 8.319 1.00 86.12 201 GLY A C 1
ATOM 1509 O O . GLY A 1 201 ? -23.137 -2.014 8.321 1.00 86.12 201 GLY A O 1
ATOM 1510 N N . SER A 1 202 ? -22.834 -0.005 7.389 1.00 92.00 202 SER A N 1
ATOM 1511 C CA . SER A 1 202 ? -21.992 -0.520 6.298 1.00 92.00 202 SER A CA 1
ATOM 1512 C C . SER A 1 202 ? -20.612 -1.007 6.756 1.00 92.00 202 SER A C 1
ATOM 1514 O O . SER A 1 202 ? -19.978 -1.782 6.035 1.00 92.00 202 SER A O 1
ATOM 1516 N N . ILE A 1 203 ? -20.140 -0.604 7.939 1.00 92.44 203 ILE A N 1
ATOM 1517 C CA . ILE A 1 203 ? -18.885 -1.081 8.531 1.00 92.44 203 ILE A CA 1
ATOM 1518 C C . ILE A 1 203 ? -19.148 -2.380 9.305 1.00 92.44 203 ILE A C 1
ATOM 1520 O O . ILE A 1 203 ? -19.582 -2.373 10.452 1.00 92.44 203 ILE A O 1
ATOM 1524 N N . THR A 1 204 ? -18.895 -3.509 8.646 1.00 93.88 204 THR A N 1
ATOM 1525 C CA . THR A 1 204 ? -19.003 -4.867 9.202 1.00 93.88 204 THR A CA 1
ATOM 1526 C C . THR A 1 204 ? -17.668 -5.341 9.776 1.00 93.88 204 THR A C 1
ATOM 1528 O O . THR A 1 204 ? -16.625 -4.853 9.349 1.00 93.88 204 THR A O 1
ATOM 1531 N N . THR A 1 205 ? -17.661 -6.366 10.634 1.00 91.12 205 THR A N 1
ATOM 1532 C CA . THR A 1 205 ? -16.431 -6.909 11.248 1.00 91.12 205 THR A CA 1
ATOM 1533 C C . THR A 1 205 ? -15.298 -7.200 10.251 1.00 91.12 205 THR A C 1
ATOM 1535 O O . THR A 1 205 ? -14.199 -6.732 10.505 1.00 91.12 205 THR A O 1
ATOM 1538 N N . PRO A 1 206 ? -15.522 -7.828 9.074 1.00 93.94 206 PRO A N 1
ATOM 1539 C CA . PRO A 1 206 ? -14.436 -8.078 8.114 1.00 93.94 206 PRO A CA 1
ATOM 1540 C C . PRO A 1 206 ? -13.816 -6.820 7.480 1.00 93.94 206 PRO A C 1
ATOM 1542 O O . PRO A 1 206 ? -12.784 -6.913 6.825 1.00 93.94 206 PRO A O 1
ATOM 1545 N N . LYS A 1 207 ? -14.463 -5.653 7.614 1.00 94.62 207 LYS A N 1
ATOM 1546 C CA . LYS A 1 207 ? -13.949 -4.361 7.123 1.00 94.62 207 LYS A CA 1
ATOM 1547 C C . LYS A 1 207 ? -13.063 -3.661 8.155 1.00 94.62 207 LYS A C 1
ATOM 1549 O O . LYS A 1 207 ? -12.449 -2.647 7.835 1.00 94.62 207 LYS A O 1
ATOM 1554 N N . LEU A 1 208 ? -13.022 -4.173 9.383 1.00 95.19 208 LEU A N 1
ATOM 1555 C CA . LEU A 1 208 ? -12.108 -3.738 10.424 1.00 95.19 208 LEU A CA 1
ATOM 1556 C C . LEU A 1 208 ? -10.982 -4.765 10.499 1.00 95.19 208 LEU A C 1
ATOM 1558 O O . LEU A 1 208 ? -11.238 -5.954 10.659 1.00 95.19 208 LEU A O 1
ATOM 1562 N N . ALA A 1 209 ? -9.740 -4.307 10.369 1.00 94.75 209 ALA A N 1
ATOM 1563 C CA . ALA A 1 209 ? -8.600 -5.153 10.685 1.00 94.75 209 ALA A CA 1
ATOM 1564 C C . ALA A 1 209 ? -8.608 -5.509 12.182 1.00 94.75 209 ALA A C 1
ATOM 1566 O O . ALA A 1 209 ? -9.176 -4.773 13.000 1.00 94.75 209 ALA A O 1
ATOM 1567 N N . ASP A 1 210 ? -7.944 -6.605 12.541 1.00 94.12 210 ASP A N 1
ATOM 1568 C CA . ASP A 1 210 ? -7.721 -6.956 13.942 1.00 94.12 210 ASP A CA 1
ATOM 1569 C C . ASP A 1 210 ? -7.040 -5.784 14.673 1.00 94.12 210 ASP A C 1
ATOM 1571 O O . ASP A 1 210 ? -6.218 -5.064 14.100 1.00 94.12 210 ASP A O 1
ATOM 1575 N N . ASP A 1 211 ? -7.459 -5.529 15.915 1.00 92.31 211 ASP A N 1
ATOM 1576 C CA . ASP A 1 211 ? -7.011 -4.406 16.755 1.00 92.31 211 ASP A CA 1
ATOM 1577 C C . ASP A 1 211 ? -7.225 -2.994 16.164 1.00 92.31 211 ASP A C 1
ATOM 1579 O O . ASP A 1 211 ? -6.755 -1.992 16.714 1.00 92.31 211 ASP A O 1
ATOM 1583 N N . ALA A 1 212 ? -7.998 -2.857 15.077 1.00 95.88 212 ALA A N 1
ATOM 1584 C CA . ALA A 1 212 ? -8.245 -1.559 14.451 1.00 95.88 212 ALA A CA 1
ATOM 1585 C C . ALA A 1 212 ? -9.001 -0.577 15.361 1.00 95.88 212 ALA A C 1
ATOM 1587 O O . ALA A 1 212 ? -8.892 0.635 15.155 1.00 95.88 212 ALA A O 1
ATOM 1588 N N . VAL A 1 213 ? -9.751 -1.055 16.358 1.00 95.31 213 VAL A N 1
ATOM 1589 C CA . VAL A 1 213 ? -10.468 -0.221 17.335 1.00 95.31 213 VAL A CA 1
ATOM 1590 C C . VAL A 1 213 ? -9.704 -0.216 18.659 1.00 95.31 213 VAL A C 1
ATOM 1592 O O . VAL A 1 213 ? -9.933 -1.034 19.543 1.00 95.31 213 VAL A O 1
ATOM 1595 N N . THR A 1 214 ? -8.778 0.731 18.791 1.00 95.62 214 THR A N 1
ATOM 1596 C CA . THR A 1 214 ? -7.989 0.959 20.007 1.00 95.62 214 THR A CA 1
ATOM 1597 C C . THR A 1 214 ? -8.763 1.795 21.027 1.00 95.62 214 THR A C 1
ATOM 1599 O O . THR A 1 214 ? -9.710 2.501 20.679 1.00 95.62 214 THR A O 1
ATOM 1602 N N . SER A 1 215 ? -8.320 1.806 22.287 1.00 91.88 215 SER A N 1
ATOM 1603 C CA . SER A 1 215 ? -8.929 2.630 23.345 1.00 91.88 215 SER A CA 1
ATOM 1604 C C . SER A 1 215 ? -9.007 4.120 22.985 1.00 91.88 215 SER A C 1
ATOM 1606 O O . SER A 1 215 ? -10.008 4.763 23.273 1.00 91.88 215 SER A O 1
ATOM 1608 N N . SER A 1 216 ? -8.008 4.660 22.279 1.00 94.50 216 SER A N 1
ATOM 1609 C CA . SER A 1 216 ? -7.994 6.050 21.796 1.00 94.50 216 SER A CA 1
ATOM 1610 C C . SER A 1 216 ? -9.054 6.368 20.736 1.00 94.50 216 SER A C 1
ATOM 1612 O O . SER A 1 216 ? -9.400 7.533 20.554 1.00 94.50 216 SER A O 1
ATOM 1614 N N . LYS A 1 217 ? -9.571 5.353 20.032 1.00 96.00 217 LYS A N 1
ATOM 1615 C CA . LYS A 1 217 ? -10.637 5.491 19.027 1.00 96.00 217 LYS A CA 1
ATOM 1616 C C . LYS A 1 217 ? -12.034 5.388 19.643 1.00 96.00 217 LYS A C 1
ATOM 1618 O O . LYS A 1 217 ? -13.021 5.669 18.968 1.00 96.00 217 LYS A O 1
ATOM 1623 N N . ILE A 1 218 ? -12.128 4.999 20.914 1.00 95.25 218 ILE A N 1
ATOM 1624 C CA . ILE A 1 218 ? -13.380 4.919 21.662 1.00 95.25 218 ILE A CA 1
ATOM 1625 C C . ILE A 1 218 ? -13.496 6.183 22.512 1.00 95.25 218 ILE A C 1
ATOM 1627 O O . ILE A 1 218 ? -12.727 6.397 23.445 1.00 95.25 218 ILE A O 1
ATOM 1631 N N . ALA A 1 219 ? -14.472 7.033 22.196 1.00 95.06 219 ALA A N 1
ATOM 1632 C CA . ALA A 1 219 ? -14.725 8.227 22.993 1.00 95.06 219 ALA A CA 1
ATOM 1633 C C . ALA A 1 219 ? -15.098 7.865 24.444 1.00 95.06 219 ALA A C 1
ATOM 1635 O O . ALA A 1 219 ? -15.695 6.817 24.716 1.00 95.06 219 ALA A O 1
ATOM 1636 N N . TYR A 1 220 ? -14.782 8.756 25.386 1.00 92.19 220 TYR A N 1
ATOM 1637 C CA . TYR A 1 220 ? -15.151 8.572 26.788 1.00 92.19 220 TYR A CA 1
ATOM 1638 C C . TYR A 1 220 ? -16.667 8.360 26.924 1.00 92.19 220 TYR A C 1
ATOM 1640 O O . TYR A 1 220 ? -17.457 9.083 26.321 1.00 92.19 220 TYR A O 1
ATOM 1648 N N . SER A 1 221 ? -17.078 7.362 27.713 1.00 90.44 221 SER A N 1
ATOM 1649 C CA . SER A 1 221 ? -18.486 6.950 27.881 1.00 90.44 221 SER A CA 1
ATOM 1650 C C . SER A 1 221 ? -19.198 6.439 26.615 1.00 90.44 221 SER A C 1
ATOM 1652 O O . SER A 1 221 ? -20.410 6.225 26.644 1.00 90.44 221 SER A O 1
ATOM 1654 N N . ALA A 1 222 ? -18.489 6.188 25.506 1.00 95.62 222 ALA A N 1
ATOM 1655 C CA . ALA A 1 222 ? -19.112 5.654 24.291 1.00 95.62 222 ALA A CA 1
ATOM 1656 C C . ALA A 1 222 ? -19.682 4.240 24.485 1.00 95.62 222 ALA A C 1
ATOM 1658 O O . ALA A 1 222 ? -20.667 3.886 23.831 1.00 95.62 222 ALA A O 1
ATOM 1659 N N . VAL A 1 223 ? -19.092 3.442 25.378 1.00 95.12 223 VAL A N 1
ATOM 1660 C CA . VAL A 1 223 ? -19.577 2.108 25.750 1.00 95.12 223 VAL A CA 1
ATOM 1661 C C . VAL A 1 223 ? -20.453 2.233 26.997 1.00 95.12 223 VAL A C 1
ATOM 1663 O O . VAL A 1 223 ? -19.961 2.329 28.116 1.00 95.12 223 VAL A O 1
ATOM 1666 N N . THR A 1 224 ? -21.768 2.270 26.792 1.00 94.88 224 THR A N 1
ATOM 1667 C CA . THR A 1 224 ? -22.772 2.285 27.864 1.00 94.88 224 THR A CA 1
ATOM 1668 C C . THR A 1 224 ? -23.125 0.862 28.293 1.00 94.88 224 THR A C 1
ATOM 1670 O O . THR A 1 224 ? -22.888 -0.091 27.553 1.00 94.88 224 THR A O 1
ATOM 1673 N N . SER A 1 225 ? -23.766 0.699 29.454 1.00 89.00 225 SER A N 1
ATOM 1674 C CA . SER A 1 225 ? -24.214 -0.617 29.942 1.00 89.00 225 SER A CA 1
ATOM 1675 C C . SER A 1 225 ? -25.096 -1.369 28.938 1.00 89.00 225 SER A C 1
ATOM 1677 O O . SER A 1 225 ? -24.974 -2.579 28.807 1.00 89.00 225 SER A O 1
ATOM 1679 N N . SER A 1 226 ? -25.924 -0.662 28.163 1.00 93.38 226 SER A N 1
ATOM 1680 C CA . SER A 1 226 ? -26.763 -1.246 27.106 1.00 93.38 226 SER A CA 1
ATOM 1681 C C . SER A 1 226 ? -25.985 -1.786 25.899 1.00 93.38 226 SER A C 1
ATOM 1683 O O . SER A 1 226 ? -26.544 -2.548 25.115 1.00 93.38 226 SER A O 1
ATOM 1685 N N . LYS A 1 227 ? -24.724 -1.372 25.717 1.00 95.06 227 LYS A N 1
ATOM 1686 C CA . LYS A 1 227 ? -23.833 -1.842 24.642 1.00 95.06 227 LYS A CA 1
ATOM 1687 C C . LYS A 1 227 ? -22.975 -3.036 25.072 1.00 95.06 227 LYS A C 1
ATOM 1689 O O . LYS A 1 227 ? -22.281 -3.605 24.235 1.00 95.06 227 LYS A O 1
ATOM 1694 N N . ILE A 1 228 ? -23.017 -3.412 26.351 1.00 94.94 228 ILE A N 1
ATOM 1695 C CA . ILE A 1 228 ? -22.299 -4.562 26.903 1.00 94.94 228 ILE A CA 1
ATOM 1696 C C . ILE A 1 228 ? -23.305 -5.701 27.071 1.00 94.94 228 ILE A C 1
ATOM 1698 O O . ILE A 1 228 ? -24.265 -5.591 27.832 1.00 94.94 228 ILE A O 1
ATOM 1702 N N . ALA A 1 229 ? -23.098 -6.804 26.353 1.00 93.50 229 ALA A N 1
ATOM 1703 C CA . ALA A 1 229 ? -23.944 -7.983 26.500 1.00 93.50 229 ALA A CA 1
ATOM 1704 C C . ALA A 1 229 ? -23.772 -8.622 27.892 1.00 93.50 229 ALA A C 1
ATOM 1706 O O . ALA A 1 229 ? -22.694 -8.577 28.490 1.00 93.50 229 ALA A O 1
ATOM 1707 N N . GLY A 1 230 ? -24.832 -9.250 28.410 1.00 93.50 230 GLY A N 1
ATOM 1708 C CA . GLY A 1 230 ? -24.774 -9.968 29.685 1.00 93.50 230 GLY A CA 1
ATOM 1709 C C . GLY A 1 230 ? -23.715 -11.074 29.650 1.00 93.50 230 GLY A C 1
ATOM 1710 O O . GLY A 1 230 ? -23.746 -11.924 28.766 1.00 93.50 230 GLY A O 1
ATOM 1711 N N . GLY A 1 231 ? -22.774 -11.045 30.597 1.00 89.06 231 GLY A N 1
ATOM 1712 C CA . GLY A 1 231 ? -21.653 -11.991 30.661 1.00 89.06 231 GLY A CA 1
ATOM 1713 C C . GLY A 1 231 ? -20.455 -11.655 29.764 1.00 89.06 231 GLY A C 1
ATOM 1714 O O . GLY A 1 231 ? -19.487 -12.404 29.783 1.00 89.06 231 GLY A O 1
ATOM 1715 N N . ALA A 1 232 ? -20.478 -10.543 29.015 1.00 94.75 232 ALA A N 1
ATOM 1716 C CA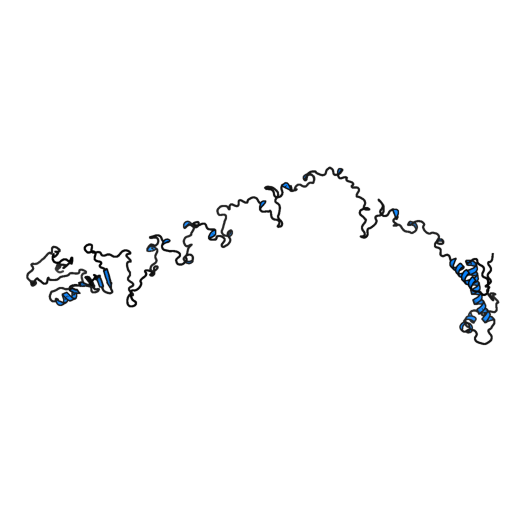 . ALA A 1 232 ? -19.345 -10.130 28.175 1.00 94.75 232 ALA A CA 1
ATOM 1717 C C . ALA A 1 232 ? -18.103 -9.711 28.982 1.00 94.75 232 ALA A C 1
ATOM 1719 O O . ALA A 1 232 ? -16.992 -9.773 28.469 1.00 94.75 232 ALA A O 1
ATOM 1720 N N . VAL A 1 233 ? -18.296 -9.279 30.232 1.00 95.19 233 VAL A N 1
ATOM 1721 C CA . VAL A 1 233 ? -17.217 -9.009 31.189 1.00 95.19 233 VAL A CA 1
ATOM 1722 C C . VAL A 1 233 ? -17.196 -10.159 32.189 1.00 95.19 233 VAL A C 1
ATOM 1724 O O . VAL A 1 233 ? -18.090 -10.273 33.032 1.00 95.19 233 VAL A O 1
ATOM 1727 N N . THR A 1 234 ? -16.206 -11.032 32.063 1.00 94.94 234 THR A N 1
ATOM 1728 C CA . THR A 1 234 ? -15.929 -12.141 32.977 1.00 94.94 234 THR A CA 1
ATOM 1729 C C . THR A 1 234 ? -14.858 -11.733 33.995 1.00 94.94 234 THR A C 1
ATOM 1731 O O . THR A 1 234 ? -14.352 -10.608 34.001 1.00 94.94 234 THR A O 1
ATOM 1734 N N . SER A 1 235 ? -14.510 -12.638 34.911 1.00 88.62 235 SER A N 1
ATOM 1735 C CA . SER A 1 235 ? -13.514 -12.357 35.947 1.00 88.62 235 SER A CA 1
ATOM 1736 C C . SER A 1 235 ? -12.106 -12.102 35.398 1.00 88.62 235 SER A C 1
ATOM 1738 O O . SER A 1 235 ? -11.334 -11.431 36.073 1.00 88.62 235 SER A O 1
ATOM 1740 N N . SER A 1 236 ? -11.750 -12.610 34.210 1.00 93.44 236 SER A N 1
ATOM 1741 C CA . SER A 1 236 ? -10.430 -12.354 33.605 1.00 93.44 236 SER A CA 1
ATOM 1742 C C . SER A 1 236 ? -10.271 -10.929 33.085 1.00 93.44 236 SER A C 1
ATOM 1744 O O . SER A 1 236 ? -9.152 -10.423 33.046 1.00 93.44 236 SER A O 1
ATOM 1746 N N . GLU A 1 237 ? -11.369 -10.265 32.716 1.00 94.81 237 GLU A N 1
ATOM 1747 C CA . GLU A 1 237 ? -11.344 -8.886 32.218 1.00 94.81 237 GLU A CA 1
ATOM 1748 C C . GLU A 1 237 ? -11.338 -7.847 33.354 1.00 94.81 237 GLU A C 1
ATOM 1750 O O . GLU A 1 237 ? -11.128 -6.660 33.103 1.00 94.81 237 GLU A O 1
ATOM 1755 N N . ILE A 1 238 ? -11.544 -8.273 34.607 1.00 94.50 238 ILE A N 1
ATOM 1756 C CA . ILE A 1 238 ? -11.529 -7.406 35.790 1.00 94.50 238 ILE A CA 1
ATOM 1757 C C . ILE A 1 238 ? -10.244 -7.664 36.578 1.00 94.50 238 ILE A C 1
ATOM 1759 O O . ILE A 1 238 ? -10.087 -8.691 37.235 1.00 94.50 238 ILE A O 1
ATOM 1763 N N . ALA A 1 239 ? -9.323 -6.702 36.549 1.00 93.12 239 ALA A N 1
ATOM 1764 C CA . ALA A 1 239 ? -8.096 -6.794 37.331 1.00 93.12 239 ALA A CA 1
ATOM 1765 C C . ALA A 1 239 ? -8.383 -6.818 38.846 1.00 93.12 239 ALA A C 1
ATOM 1767 O O . ALA A 1 239 ? -9.348 -6.223 39.333 1.00 93.12 239 ALA A O 1
ATOM 1768 N N . SER A 1 240 ? -7.505 -7.473 39.613 1.00 88.94 240 SER A N 1
ATOM 1769 C CA . SER A 1 240 ? -7.599 -7.482 41.077 1.00 88.94 240 SER A CA 1
ATOM 1770 C C . SER A 1 240 ? -7.578 -6.052 41.627 1.00 88.94 240 SER A C 1
ATOM 1772 O O . SER A 1 240 ? -6.702 -5.261 41.280 1.00 88.94 240 SER A O 1
ATOM 1774 N N . GLY A 1 241 ? -8.565 -5.714 42.460 1.00 87.38 241 GLY A N 1
ATOM 1775 C CA . GLY A 1 241 ? -8.733 -4.371 43.021 1.00 87.38 241 GLY A CA 1
ATOM 1776 C C . GLY A 1 241 ? -9.318 -3.322 42.066 1.00 87.38 241 GLY A C 1
ATOM 1777 O O . GLY A 1 241 ? -9.447 -2.173 42.475 1.00 87.38 241 GLY A O 1
ATOM 1778 N N . ALA A 1 242 ? -9.701 -3.679 40.831 1.00 94.31 242 ALA A N 1
ATOM 1779 C CA . ALA A 1 242 ? -10.288 -2.729 39.876 1.00 94.31 242 ALA A CA 1
ATOM 1780 C C . ALA A 1 242 ? -11.667 -2.200 40.306 1.00 94.31 242 ALA A C 1
ATOM 1782 O O . ALA A 1 242 ? -12.046 -1.095 39.929 1.00 94.31 242 ALA A O 1
ATOM 1783 N N . VAL A 1 243 ? -12.413 -2.983 41.090 1.00 94.56 243 VAL A N 1
ATOM 1784 C CA . VAL A 1 243 ? -13.679 -2.563 41.698 1.00 94.56 243 VAL A CA 1
ATOM 1785 C C . VAL A 1 243 ? -13.405 -2.218 43.158 1.00 94.56 243 VAL A C 1
ATOM 1787 O O . VAL A 1 243 ? -13.219 -3.114 43.985 1.00 94.56 243 VAL A O 1
ATOM 1790 N N . THR A 1 244 ? -13.354 -0.928 43.475 1.00 93.06 244 THR A N 1
ATOM 1791 C CA . THR A 1 244 ? -13.196 -0.428 44.843 1.00 93.06 244 THR A CA 1
ATOM 1792 C C . THR A 1 244 ? -14.560 -0.073 45.445 1.00 93.06 244 THR A C 1
ATOM 1794 O O . THR A 1 244 ? -15.617 -0.247 44.833 1.00 93.06 244 THR A O 1
ATOM 1797 N N . SER A 1 245 ? -14.569 0.392 46.695 1.00 87.00 245 SER A N 1
ATOM 1798 C CA . SER A 1 245 ? -15.809 0.731 47.393 1.00 87.00 245 SER A CA 1
ATOM 1799 C C . SER A 1 245 ? -16.559 1.917 46.776 1.00 87.00 245 SER A C 1
ATOM 1801 O O . SER A 1 245 ? -17.774 1.980 46.942 1.00 87.00 245 SER A O 1
ATOM 1803 N N . SER A 1 246 ? -15.890 2.829 46.056 1.00 91.62 246 SER A N 1
ATOM 1804 C CA . SER A 1 246 ? -16.556 3.939 45.354 1.00 91.62 246 SER A CA 1
ATOM 1805 C C . SER A 1 246 ? -17.344 3.489 44.128 1.00 91.62 246 SER A C 1
ATOM 1807 O O . SER A 1 246 ? -18.337 4.128 43.780 1.00 91.62 246 SER A O 1
ATOM 1809 N N . GLU A 1 247 ? -16.946 2.386 43.492 1.00 93.50 247 GLU A N 1
ATOM 1810 C CA . GLU A 1 247 ? -17.630 1.844 42.312 1.00 93.50 247 GLU A CA 1
ATOM 1811 C C . GLU A 1 247 ? -18.842 0.973 42.685 1.00 93.50 247 GLU A C 1
ATOM 1813 O O . GLU A 1 247 ? -19.657 0.638 41.823 1.00 93.50 247 GLU A O 1
ATOM 1818 N N . ILE A 1 248 ? -19.002 0.623 43.967 1.00 93.06 248 ILE A N 1
ATOM 1819 C CA . ILE A 1 248 ? -20.126 -0.171 44.473 1.00 93.06 248 ILE A CA 1
ATOM 1820 C C . ILE A 1 248 ? -21.106 0.748 45.206 1.00 93.06 248 ILE A C 1
ATOM 1822 O O . ILE A 1 248 ? -20.872 1.173 46.337 1.00 93.06 248 ILE A O 1
ATOM 1826 N N . ALA A 1 249 ? -22.257 1.013 44.587 1.00 91.25 249 ALA A N 1
ATOM 1827 C CA . ALA A 1 249 ? -23.312 1.790 45.231 1.00 91.25 249 ALA A CA 1
ATOM 1828 C C . ALA A 1 249 ? -23.828 1.114 46.519 1.00 91.25 249 ALA A C 1
ATOM 1830 O O . ALA A 1 249 ? -23.872 -0.116 46.638 1.00 91.25 249 ALA A O 1
ATOM 1831 N N . TYR A 1 250 ? -24.278 1.921 47.485 1.00 85.62 250 TYR A N 1
ATOM 1832 C CA . TYR A 1 250 ? -24.859 1.408 48.726 1.00 85.62 250 TYR A CA 1
ATOM 1833 C C . TYR A 1 250 ? -26.060 0.494 48.434 1.00 85.62 250 TYR A C 1
ATOM 1835 O O . TYR A 1 250 ? -26.973 0.864 47.699 1.00 85.62 250 TYR A O 1
ATOM 1843 N N . GLY A 1 251 ? -26.045 -0.716 48.999 1.00 85.81 251 GLY A N 1
ATOM 1844 C CA . GLY A 1 251 ? -27.080 -1.728 48.765 1.00 85.81 251 GLY A CA 1
ATOM 1845 C C . GLY A 1 251 ? -26.992 -2.455 47.415 1.00 85.81 251 GLY A C 1
ATOM 1846 O O . GLY A 1 251 ? -27.820 -3.326 47.156 1.00 85.81 251 GLY A O 1
ATOM 1847 N N . ALA A 1 252 ? -25.998 -2.162 46.562 1.00 92.06 252 ALA A N 1
ATOM 1848 C CA . ALA A 1 252 ? -25.838 -2.843 45.272 1.00 92.06 252 ALA A CA 1
ATOM 1849 C C . ALA A 1 252 ? -25.566 -4.348 45.433 1.00 92.06 252 ALA A C 1
ATOM 1851 O O . ALA A 1 252 ? -26.060 -5.152 44.636 1.00 92.06 252 ALA A O 1
ATOM 1852 N N . VAL A 1 253 ? -24.829 -4.730 46.479 1.00 92.12 253 VAL A N 1
ATOM 1853 C CA . VAL A 1 253 ? -24.590 -6.123 46.869 1.00 92.12 253 VAL A CA 1
ATOM 1854 C C . VAL A 1 253 ? -25.545 -6.483 48.009 1.00 92.12 253 VAL A C 1
ATOM 1856 O O . VAL A 1 253 ? -25.324 -6.122 49.163 1.00 92.12 253 VAL A O 1
ATOM 1859 N N . THR A 1 254 ? -26.641 -7.165 47.674 1.00 90.94 254 THR A N 1
ATOM 1860 C CA . THR A 1 254 ? -27.616 -7.696 48.638 1.00 90.94 254 THR A CA 1
ATOM 1861 C C . THR A 1 254 ? -27.197 -9.084 49.117 1.00 90.94 254 THR A C 1
ATOM 1863 O O . THR A 1 254 ? -26.408 -9.754 48.455 1.00 90.94 254 THR A O 1
ATOM 1866 N N . SER A 1 255 ? -27.763 -9.563 50.230 1.00 81.69 255 SER A N 1
ATOM 1867 C CA . SER A 1 255 ? -27.475 -10.909 50.757 1.00 81.69 255 SER A CA 1
ATOM 1868 C C . SER A 1 255 ? -27.697 -12.017 49.721 1.00 81.69 255 SER A C 1
ATOM 1870 O O . SER A 1 255 ? -26.913 -12.952 49.649 1.00 81.69 255 SER A O 1
ATOM 1872 N N . SER A 1 256 ? -28.699 -11.874 48.850 1.00 87.31 256 SER A N 1
ATOM 1873 C CA . SER A 1 256 ? -28.970 -12.803 47.744 1.00 87.31 256 SER A CA 1
ATOM 1874 C C . SER A 1 256 ? -27.895 -12.842 46.649 1.00 87.31 256 SER A C 1
ATOM 1876 O O . SER A 1 256 ? -27.870 -13.789 45.869 1.00 87.31 256 SER A O 1
ATOM 1878 N N . LYS A 1 257 ? -27.027 -11.825 46.559 1.00 90.44 257 LYS A N 1
ATOM 1879 C CA . LYS A 1 257 ? -25.931 -11.740 45.577 1.00 90.44 257 LYS A CA 1
ATOM 1880 C C . LYS A 1 257 ? -24.606 -12.280 46.118 1.00 90.44 257 LYS A C 1
ATOM 1882 O O . LYS A 1 257 ? -23.630 -12.331 45.377 1.00 90.44 257 LYS A O 1
ATOM 1887 N N . ILE A 1 258 ? -24.562 -12.657 47.396 1.00 87.62 258 ILE A N 1
ATOM 1888 C CA . ILE A 1 258 ? -23.377 -13.195 48.062 1.00 87.62 258 ILE A CA 1
ATOM 1889 C C . ILE A 1 258 ? -23.606 -14.692 48.253 1.00 87.62 258 ILE A C 1
ATOM 1891 O O . ILE A 1 258 ? -24.496 -15.100 48.996 1.00 87.62 258 ILE A O 1
ATOM 1895 N N . ALA A 1 259 ? -22.812 -15.519 47.575 1.00 84.56 259 ALA A N 1
ATOM 1896 C CA . ALA A 1 259 ? -22.851 -16.957 47.812 1.00 84.56 259 ALA A CA 1
ATOM 1897 C C . ALA A 1 259 ? -22.368 -17.280 49.239 1.00 84.56 259 ALA A C 1
ATOM 1899 O O . ALA A 1 259 ? -21.549 -16.558 49.813 1.00 84.56 259 ALA A O 1
ATOM 1900 N N . TYR A 1 260 ? -22.869 -18.373 49.818 1.00 74.94 260 TYR A N 1
ATOM 1901 C CA . TYR A 1 260 ? -22.437 -18.827 51.140 1.00 74.94 260 TYR A CA 1
ATOM 1902 C C . TYR A 1 260 ? -20.914 -19.036 51.161 1.00 74.94 260 TYR A C 1
ATOM 1904 O O . TYR A 1 260 ? -20.374 -19.727 50.300 1.00 74.94 260 TYR A O 1
ATOM 1912 N N . GLY A 1 261 ? -20.223 -18.399 52.112 1.00 73.69 261 GLY A N 1
ATOM 1913 C CA . GLY A 1 261 ? -18.760 -18.441 52.215 1.00 73.69 261 GLY A CA 1
ATOM 1914 C C . GLY A 1 261 ? -17.994 -17.592 51.188 1.00 73.69 261 GLY A C 1
ATOM 1915 O O . GLY A 1 261 ? -16.772 -17.642 51.179 1.00 73.69 261 GLY A O 1
ATOM 1916 N N . ALA A 1 262 ? -18.660 -16.795 50.338 1.00 80.06 262 ALA A N 1
ATOM 1917 C CA . ALA A 1 262 ? -17.974 -15.935 49.359 1.00 80.06 262 ALA A CA 1
ATOM 1918 C C . ALA A 1 262 ? -17.203 -14.769 50.000 1.00 80.06 262 ALA A C 1
ATOM 1920 O O . ALA A 1 262 ? -16.283 -14.222 49.397 1.00 80.06 262 ALA A O 1
ATOM 1921 N N . VAL A 1 263 ? -17.581 -14.384 51.220 1.00 79.31 263 VAL A N 1
ATOM 1922 C CA . VAL A 1 263 ? -16.844 -13.416 52.031 1.00 79.31 263 VAL A CA 1
ATOM 1923 C C . VAL A 1 263 ? -16.053 -14.206 53.063 1.00 79.31 263 VAL A C 1
ATOM 1925 O O . VAL A 1 263 ? -16.604 -14.631 54.074 1.00 79.31 263 VAL A O 1
ATOM 1928 N N . VAL A 1 264 ? -14.773 -14.419 52.775 1.00 66.06 264 VAL A N 1
ATOM 1929 C CA . VAL A 1 264 ? -13.799 -14.969 53.719 1.00 66.06 264 VAL A CA 1
ATOM 1930 C C . VAL A 1 264 ? -13.002 -13.807 54.305 1.00 66.06 264 VAL A C 1
ATOM 1932 O O . VAL A 1 264 ? -12.292 -13.104 53.592 1.00 66.06 264 VAL A O 1
ATOM 1935 N N . ASP A 1 265 ? -13.262 -13.547 55.582 1.00 56.53 265 ASP A N 1
ATOM 1936 C CA . ASP A 1 265 ? -12.630 -12.603 56.504 1.00 56.53 265 ASP A CA 1
ATOM 1937 C C . ASP A 1 265 ? -11.575 -11.638 55.945 1.00 56.53 265 ASP A C 1
ATOM 1939 O O . ASP A 1 265 ? -10.386 -11.930 55.849 1.00 56.53 265 ASP A O 1
ATOM 1943 N N . ASN A 1 266 ? -12.017 -10.399 55.723 1.00 46.56 266 ASN A N 1
ATOM 1944 C CA . ASN A 1 266 ? -11.165 -9.220 55.875 1.00 46.56 266 ASN A CA 1
ATOM 1945 C C . ASN A 1 266 ? -11.771 -8.241 56.896 1.00 46.56 266 ASN A C 1
ATOM 1947 O O . ASN A 1 266 ? -11.617 -7.023 56.802 1.00 46.56 266 ASN A O 1
ATOM 1951 N N . ILE A 1 267 ? -12.511 -8.770 57.876 1.00 56.50 267 ILE A N 1
ATOM 1952 C CA . ILE A 1 267 ? -12.737 -8.040 59.120 1.00 56.50 267 ILE A CA 1
ATOM 1953 C C . ILE A 1 267 ? -11.407 -8.175 59.847 1.00 56.50 267 ILE A C 1
ATOM 1955 O O . ILE A 1 267 ? -11.090 -9.261 60.311 1.00 56.50 267 ILE A O 1
ATOM 1959 N N . GLY A 1 268 ? -10.581 -7.128 59.837 1.00 46.53 268 GLY A N 1
ATOM 1960 C CA . GLY A 1 268 ? -9.252 -7.142 60.444 1.00 46.53 268 GLY A CA 1
ATOM 1961 C C . GLY A 1 268 ? -9.306 -7.506 61.927 1.00 46.53 268 GLY A C 1
ATOM 1962 O O . GLY A 1 268 ? -9.339 -6.628 62.786 1.00 46.53 268 GLY A O 1
ATOM 1963 N N . TYR A 1 269 ? -9.311 -8.800 62.231 1.00 44.66 269 TYR A N 1
ATOM 1964 C CA . TYR A 1 269 ? -9.145 -9.324 63.568 1.00 44.66 269 TYR A CA 1
ATOM 1965 C C . TYR A 1 269 ? -7.645 -9.454 63.801 1.00 44.66 269 TYR A C 1
ATOM 1967 O O . TYR A 1 269 ? -6.972 -10.319 63.242 1.00 44.66 269 TYR A O 1
ATOM 1975 N N . LYS A 1 270 ? -7.099 -8.530 64.592 1.00 42.66 270 LYS A N 1
ATOM 1976 C CA . LYS A 1 270 ? -5.762 -8.676 65.158 1.00 42.66 270 LYS A CA 1
ATOM 1977 C C . LYS A 1 270 ? -5.943 -9.393 66.504 1.00 42.66 270 LYS A C 1
ATOM 1979 O O . LYS A 1 270 ? -6.411 -8.734 67.434 1.00 42.66 270 LYS A O 1
ATOM 1984 N N . PRO A 1 271 ? -5.630 -10.697 66.625 1.00 47.81 271 PRO A N 1
ATOM 1985 C CA . PRO A 1 271 ? -5.741 -11.404 67.898 1.00 47.81 271 PRO A CA 1
ATOM 1986 C C . PRO A 1 271 ? -4.904 -10.686 68.960 1.00 47.81 271 PRO A C 1
ATOM 1988 O O . PRO A 1 271 ? -3.754 -10.315 68.708 1.00 47.81 271 PRO A O 1
ATOM 1991 N N . LEU A 1 272 ? -5.487 -10.453 70.138 1.00 45.06 272 LEU A N 1
ATOM 1992 C CA . LEU A 1 272 ? -4.819 -9.737 71.229 1.00 45.06 272 LEU A CA 1
ATOM 1993 C C . LEU A 1 272 ? -3.788 -10.597 71.988 1.00 45.06 272 LEU A C 1
ATOM 1995 O O . LEU A 1 272 ? -3.021 -10.034 72.768 1.00 45.06 272 LEU A O 1
ATOM 1999 N N . SER A 1 273 ? -3.688 -11.910 71.740 1.00 42.31 273 SER A N 1
ATOM 2000 C CA . SER A 1 273 ? -2.536 -12.733 72.148 1.00 42.31 273 SER A CA 1
ATOM 2001 C C . SER A 1 273 ? -2.487 -14.090 71.415 1.00 42.31 273 SER A C 1
ATOM 2003 O O . SER A 1 273 ? -3.507 -14.525 70.881 1.00 42.31 273 SER A O 1
ATOM 2005 N N . PRO A 1 274 ? -1.320 -14.771 71.367 1.00 49.19 274 PRO A N 1
ATOM 2006 C CA . PRO A 1 274 ? -1.127 -15.995 70.578 1.00 49.19 274 PRO A CA 1
ATOM 2007 C C . PRO A 1 274 ? -1.765 -17.272 71.146 1.00 49.19 274 PRO A C 1
ATOM 2009 O O . PRO A 1 274 ? -1.624 -18.317 70.519 1.00 49.19 274 PRO A O 1
ATOM 2012 N N . GLU A 1 275 ? -2.399 -17.240 72.324 1.00 49.81 275 GLU A N 1
ATOM 2013 C CA . GLU A 1 275 ? -2.515 -18.469 73.124 1.00 49.81 275 GLU A CA 1
ATOM 2014 C C . GLU A 1 275 ? -3.916 -19.004 73.418 1.00 49.81 275 GLU A C 1
ATOM 2016 O O . GLU A 1 275 ? -3.954 -20.087 73.972 1.00 49.81 275 GLU A O 1
ATOM 2021 N N . ASN A 1 276 ? -5.040 -18.368 73.052 1.00 48.00 276 ASN A N 1
ATOM 2022 C CA . ASN A 1 276 ? -6.371 -19.022 73.097 1.00 48.00 276 ASN A CA 1
ATOM 2023 C C . ASN A 1 276 ? -7.498 -18.123 72.553 1.00 48.00 276 ASN A C 1
ATOM 2025 O O . ASN A 1 276 ? -8.253 -17.552 73.335 1.00 48.00 276 ASN A O 1
ATOM 2029 N N . ASP A 1 277 ? -7.664 -18.021 71.232 1.00 41.75 277 ASP A N 1
ATOM 2030 C CA . ASP A 1 277 ? -8.957 -17.577 70.686 1.00 41.75 277 ASP A CA 1
ATOM 2031 C C . ASP A 1 277 ? -9.175 -18.121 69.263 1.00 41.75 277 ASP A C 1
ATOM 2033 O O . ASP A 1 277 ? -8.891 -17.471 68.259 1.00 41.75 277 ASP A O 1
ATOM 2037 N N . GLN A 1 278 ? -9.624 -19.377 69.178 1.00 45.31 278 GLN A N 1
ATOM 2038 C CA . GLN A 1 278 ? -10.232 -19.949 67.968 1.00 45.31 278 GLN A CA 1
ATOM 2039 C C . GLN A 1 278 ? -11.762 -19.977 68.107 1.00 45.31 278 GLN A C 1
ATOM 2041 O O . GLN A 1 278 ? -12.414 -20.955 67.744 1.00 45.31 278 GLN A O 1
ATOM 2046 N N . ALA A 1 279 ? -12.352 -18.909 68.644 1.00 39.56 279 ALA A N 1
ATOM 2047 C CA . ALA A 1 279 ? -13.787 -18.710 68.551 1.00 39.56 279 ALA A CA 1
ATOM 2048 C C . ALA A 1 279 ? -14.123 -18.196 67.144 1.00 39.56 279 ALA A C 1
ATOM 2050 O O . ALA A 1 279 ? -13.995 -17.008 66.851 1.00 39.56 279 ALA A O 1
ATOM 2051 N N . ILE A 1 280 ? -14.598 -19.082 66.267 1.00 43.69 280 ILE A N 1
ATOM 2052 C CA . ILE A 1 280 ? -15.518 -18.643 65.214 1.00 43.69 280 ILE A CA 1
ATOM 2053 C C . ILE A 1 280 ? -16.849 -18.357 65.921 1.00 43.69 280 ILE A C 1
ATOM 2055 O O . ILE A 1 280 ? -17.745 -19.198 65.974 1.00 43.69 280 ILE A O 1
ATOM 2059 N N . ASP A 1 281 ? -16.937 -17.175 66.531 1.00 39.72 281 ASP A N 1
ATOM 2060 C CA . ASP A 1 281 ? -18.200 -16.545 66.888 1.00 39.72 281 ASP A CA 1
ATOM 2061 C C . ASP A 1 281 ? -18.871 -16.136 65.574 1.00 39.72 281 ASP A C 1
ATOM 2063 O O . ASP A 1 281 ? -18.346 -15.334 64.800 1.00 39.72 281 ASP A O 1
ATOM 2067 N N . GLY A 1 282 ? -20.031 -16.718 65.285 1.00 37.34 282 GLY A N 1
ATOM 2068 C CA . GLY A 1 282 ? -20.935 -16.184 64.279 1.00 37.34 282 GLY A CA 1
ATOM 2069 C C . GLY A 1 282 ? -21.494 -14.853 64.774 1.00 37.34 282 GLY A C 1
ATOM 2070 O O . GLY A 1 282 ? -22.662 -14.771 65.152 1.00 37.34 282 GLY A O 1
ATOM 2071 N N . THR A 1 283 ? -20.666 -13.812 64.773 1.00 38.31 283 THR A N 1
ATOM 2072 C CA . THR A 1 283 ? -21.034 -12.477 65.219 1.00 38.31 283 THR A CA 1
ATOM 2073 C C . THR A 1 283 ? -22.068 -11.895 64.253 1.00 38.31 283 THR A C 1
ATOM 2075 O O . THR A 1 283 ? -21.761 -11.556 63.106 1.00 38.31 283 THR A O 1
ATOM 2078 N N . LEU A 1 284 ? -23.307 -11.705 64.721 1.00 48.72 284 LEU A N 1
ATOM 2079 C CA . LEU A 1 284 ? -24.211 -10.708 64.148 1.00 48.72 284 LEU A CA 1
ATOM 2080 C C . LEU A 1 284 ? -23.496 -9.352 64.224 1.00 48.72 284 LEU A C 1
ATOM 2082 O O . LEU A 1 284 ? -23.443 -8.713 65.274 1.00 48.72 284 LEU A O 1
ATOM 2086 N N . ASN A 1 285 ? -22.917 -8.918 63.111 1.00 43.53 285 ASN A N 1
ATOM 2087 C CA . ASN A 1 285 ? -22.146 -7.685 63.043 1.00 43.53 285 ASN A CA 1
ATOM 2088 C C . ASN A 1 285 ? -23.097 -6.471 63.024 1.00 43.53 285 ASN A C 1
ATOM 2090 O O . ASN A 1 285 ? -23.464 -5.948 61.968 1.00 43.53 285 ASN A O 1
ATOM 2094 N N . VAL A 1 286 ? -23.567 -6.041 64.199 1.00 48.75 286 VAL A N 1
ATOM 2095 C CA . VAL A 1 286 ? -24.389 -4.830 64.341 1.00 48.75 286 VAL A CA 1
ATOM 2096 C C . VAL A 1 286 ? -23.459 -3.617 64.244 1.00 48.75 286 VAL A C 1
ATOM 2098 O O . VAL A 1 286 ? -22.762 -3.284 65.199 1.00 48.75 286 VAL A O 1
ATOM 2101 N N . ARG A 1 287 ? -23.434 -2.934 63.087 1.00 36.97 287 ARG A N 1
ATOM 2102 C CA . ARG A 1 287 ? -22.554 -1.764 62.837 1.00 36.97 287 ARG A CA 1
ATOM 2103 C C . ARG A 1 287 ? -22.737 -0.600 63.820 1.00 36.97 287 ARG A C 1
ATOM 2105 O O . ARG A 1 287 ? -21.867 0.257 63.915 1.00 36.97 287 ARG A O 1
ATOM 2112 N N . TYR A 1 288 ? -23.829 -0.587 64.575 1.00 32.19 288 TYR A N 1
ATOM 2113 C CA . TYR A 1 288 ? -23.955 0.197 65.794 1.00 32.19 288 TYR A CA 1
ATOM 2114 C C . TYR A 1 288 ? -24.424 -0.756 66.888 1.00 32.19 288 TYR A C 1
ATOM 2116 O O . TYR A 1 288 ? -25.577 -1.159 66.838 1.00 32.19 288 TYR A O 1
ATOM 2124 N N . TRP A 1 289 ? -23.511 -1.132 67.795 1.00 35.00 289 TRP A N 1
ATOM 2125 C CA . TRP A 1 289 ? -23.705 -1.765 69.111 1.00 35.00 289 TRP A CA 1
ATOM 2126 C C . TRP A 1 289 ? -25.027 -2.538 69.291 1.00 35.00 289 TRP A C 1
ATOM 2128 O O . TRP A 1 289 ? -26.098 -1.927 69.313 1.00 35.00 289 TRP A O 1
ATOM 2138 N N . LEU A 1 290 ? -24.977 -3.835 69.627 1.00 52.06 290 LEU A N 1
ATOM 2139 C CA . LEU A 1 290 ? -26.127 -4.461 70.293 1.00 52.06 290 LEU A CA 1
ATOM 2140 C C . LEU A 1 290 ? -26.224 -3.930 71.735 1.00 52.06 290 LEU A C 1
ATOM 2142 O O . LEU A 1 290 ? -25.841 -4.575 72.706 1.00 52.06 290 LEU A O 1
ATOM 2146 N N . HIS A 1 291 ? -26.693 -2.695 71.866 1.00 43.00 291 HIS A N 1
ATOM 2147 C CA . HIS A 1 291 ? -27.002 -2.062 73.131 1.00 43.00 291 HIS A CA 1
ATOM 2148 C C . HIS A 1 291 ? -28.278 -2.688 73.701 1.00 43.00 291 HIS A C 1
ATOM 2150 O O . HIS A 1 291 ? -29.378 -2.269 73.344 1.00 43.00 291 HIS A O 1
ATOM 2156 N N . ILE A 1 292 ? -28.161 -3.607 74.658 1.00 47.97 292 ILE A N 1
ATOM 2157 C CA . ILE A 1 292 ? -29.252 -3.820 75.617 1.00 47.97 292 ILE A CA 1
ATOM 2158 C C . ILE A 1 292 ? -29.063 -2.764 76.712 1.00 47.97 292 ILE A C 1
ATOM 2160 O O . ILE A 1 292 ? -28.473 -3.018 77.760 1.00 47.97 292 ILE A O 1
ATOM 2164 N N . ARG A 1 293 ? -29.467 -1.520 76.427 1.00 38.69 293 ARG A N 1
ATOM 2165 C CA . ARG A 1 293 ? -29.445 -0.440 77.422 1.00 38.69 293 ARG A CA 1
ATOM 2166 C C . ARG A 1 293 ? -30.576 -0.664 78.413 1.00 38.69 293 ARG A C 1
ATOM 2168 O O . ARG A 1 293 ? -31.739 -0.713 78.018 1.00 38.69 293 ARG A O 1
ATOM 2175 N N . ASN A 1 294 ? -30.239 -0.709 79.697 1.00 40.44 294 ASN A N 1
ATOM 2176 C CA . ASN A 1 294 ? -31.214 -0.348 80.711 1.00 40.44 294 ASN A CA 1
ATOM 2177 C C . ASN A 1 294 ? -31.415 1.176 80.618 1.00 40.44 294 ASN A C 1
ATOM 2179 O O . ASN A 1 294 ? -30.464 1.939 80.795 1.00 40.44 294 ASN A O 1
ATOM 2183 N N . LEU A 1 295 ? -32.627 1.619 80.273 1.00 38.44 295 LEU A N 1
ATOM 2184 C CA . LEU A 1 295 ? -32.948 3.036 80.043 1.00 38.44 295 LEU A CA 1
ATOM 2185 C C . LEU A 1 295 ? -32.820 3.906 81.307 1.00 38.44 295 LEU A C 1
ATOM 2187 O O . LEU A 1 295 ? -32.827 5.128 81.186 1.00 38.44 295 LEU A O 1
ATOM 2191 N N . ASN A 1 296 ? -32.655 3.300 82.488 1.00 45.16 296 ASN A N 1
ATOM 2192 C CA . ASN A 1 296 ? -32.613 4.020 83.759 1.00 45.16 296 ASN A CA 1
ATOM 2193 C C . ASN A 1 296 ? -31.192 4.380 84.245 1.00 45.16 296 ASN A C 1
ATOM 2195 O O . ASN A 1 296 ? -31.066 5.346 84.990 1.00 45.16 296 ASN A O 1
ATOM 2199 N N . ASP A 1 297 ? -30.125 3.669 83.837 1.00 48.38 297 ASP A N 1
ATOM 2200 C CA . ASP A 1 297 ? -28.768 3.872 84.405 1.00 48.38 297 ASP A CA 1
ATOM 2201 C C . ASP A 1 297 ? -27.628 4.068 83.385 1.00 48.38 297 ASP A C 1
ATOM 2203 O O . ASP A 1 297 ? -26.505 4.388 83.773 1.00 48.38 297 ASP A O 1
ATOM 2207 N N . SER A 1 298 ? -27.893 3.916 82.081 1.00 42.62 298 SER A N 1
ATOM 2208 C CA . SER A 1 298 ? -26.890 4.030 81.002 1.00 42.62 298 SER A CA 1
ATOM 2209 C C . SER A 1 298 ? -25.675 3.089 81.119 1.00 42.62 298 SER A C 1
ATOM 2211 O O . SER A 1 298 ? -24.699 3.258 80.381 1.00 42.62 298 SER A O 1
ATOM 2213 N N . ALA A 1 299 ? -25.710 2.082 81.995 1.00 44.72 299 ALA A N 1
ATOM 2214 C CA . ALA A 1 299 ? -24.611 1.142 82.163 1.00 44.72 299 ALA A CA 1
ATOM 2215 C C . ALA A 1 299 ? -24.577 0.120 81.014 1.00 44.72 299 ALA A C 1
ATOM 2217 O O . ALA A 1 299 ? -25.593 -0.466 80.634 1.00 44.72 299 ALA A O 1
ATOM 2218 N N . LEU A 1 300 ? -23.381 -0.120 80.467 1.00 43.44 300 LEU A N 1
ATOM 2219 C CA . LEU A 1 300 ? -23.156 -1.131 79.436 1.00 43.44 300 LEU A CA 1
ATOM 2220 C C . LEU A 1 300 ? -23.128 -2.524 80.069 1.00 43.44 300 LEU A C 1
ATOM 2222 O O . LEU A 1 300 ? -22.347 -2.778 80.987 1.00 43.44 300 LEU A O 1
ATOM 2226 N N . ARG A 1 301 ? -23.971 -3.429 79.566 1.00 51.59 301 ARG A N 1
ATOM 2227 C CA . ARG A 1 301 ? -23.956 -4.852 79.921 1.00 51.59 301 ARG A CA 1
ATOM 2228 C C . ARG A 1 301 ? -23.761 -5.660 78.649 1.00 51.59 301 ARG A C 1
ATOM 2230 O O . ARG A 1 301 ? -24.446 -5.416 77.657 1.00 51.59 301 ARG A O 1
ATOM 2237 N N . SER A 1 302 ? -22.838 -6.612 78.688 1.00 50.59 302 SER A N 1
ATOM 2238 C CA . SER A 1 302 ? -22.588 -7.515 77.565 1.00 50.59 302 SER A CA 1
ATOM 2239 C C . SER A 1 302 ? -23.361 -8.814 77.775 1.00 50.59 302 SER A C 1
ATOM 2241 O O . SER A 1 302 ? -23.331 -9.380 78.873 1.00 50.59 302 SER A O 1
ATOM 2243 N N . ALA A 1 303 ? -24.052 -9.280 76.731 1.00 53.75 303 ALA A N 1
ATOM 2244 C CA . ALA A 1 303 ? -24.525 -10.657 76.660 1.00 53.75 303 ALA A CA 1
ATOM 2245 C C . ALA A 1 303 ? -23.307 -11.535 76.360 1.00 53.75 303 ALA A C 1
ATOM 2247 O O . ALA A 1 303 ? -22.644 -11.341 75.343 1.00 53.75 303 ALA A O 1
ATOM 2248 N N . HIS A 1 304 ? -22.972 -12.431 77.283 1.00 53.62 304 HIS A N 1
ATOM 2249 C CA . HIS A 1 304 ? -21.801 -13.293 77.170 1.00 53.62 304 HIS A CA 1
ATOM 2250 C C . HIS A 1 304 ? -22.279 -14.730 76.962 1.00 53.62 304 HIS A C 1
ATOM 2252 O O . HIS A 1 304 ? -22.999 -15.267 77.808 1.00 53.62 304 HIS A O 1
ATOM 2258 N N . HIS A 1 305 ? -21.885 -15.331 75.840 1.00 47.41 305 HIS A N 1
ATOM 2259 C CA . HIS A 1 305 ? -21.955 -16.772 75.618 1.00 47.41 305 HIS A CA 1
ATOM 2260 C C . HIS A 1 305 ? -20.547 -17.357 75.782 1.00 47.41 305 HIS A C 1
ATOM 2262 O O . HIS A 1 305 ? -19.566 -16.805 75.298 1.00 47.41 305 HIS A O 1
ATOM 2268 N N . ASN A 1 306 ? -20.415 -18.423 76.551 1.00 55.66 306 ASN A N 1
ATOM 2269 C CA . ASN A 1 306 ? -19.232 -19.281 76.544 1.00 55.66 306 ASN A CA 1
ATOM 2270 C C . ASN A 1 306 ? -19.712 -20.733 76.564 1.00 55.66 306 ASN A C 1
ATOM 2272 O O . ASN A 1 306 ? -20.899 -20.958 76.806 1.00 55.66 306 ASN A O 1
ATOM 2276 N N . ASP A 1 307 ? -18.821 -21.691 76.300 1.00 47.81 307 ASP A N 1
ATOM 2277 C CA . ASP A 1 307 ? -19.140 -23.125 76.266 1.00 47.81 307 ASP A CA 1
ATOM 2278 C C . ASP A 1 307 ? -19.746 -23.601 77.592 1.00 47.81 307 ASP A C 1
ATOM 2280 O O . ASP A 1 307 ? -19.052 -24.009 78.522 1.00 47.81 307 ASP A O 1
ATOM 2284 N N . GLY A 1 308 ? -21.070 -23.499 77.676 1.00 56.12 308 GLY A N 1
ATOM 2285 C CA . GLY A 1 308 ? -21.873 -23.954 78.794 1.00 56.12 308 GLY A CA 1
ATOM 2286 C C . GLY A 1 308 ? -22.701 -22.883 79.495 1.00 56.12 308 GLY A C 1
ATOM 2287 O O . GLY A 1 308 ? -23.565 -23.280 80.255 1.00 56.12 308 GLY A O 1
ATOM 2288 N N . THR A 1 309 ? -22.528 -21.562 79.298 1.00 59.56 309 THR A N 1
ATOM 2289 C CA . THR A 1 309 ? -23.374 -20.578 80.024 1.00 59.56 309 THR A CA 1
ATOM 2290 C C . THR A 1 309 ? -23.830 -19.362 79.216 1.00 59.56 309 THR A C 1
ATOM 2292 O O . THR A 1 309 ? -23.107 -18.856 78.359 1.00 59.56 309 THR A O 1
ATOM 2295 N N . ILE A 1 310 ? -25.037 -18.870 79.527 1.00 66.12 310 ILE A N 1
ATOM 2296 C CA . ILE A 1 310 ? -25.630 -17.651 78.954 1.00 66.12 310 ILE A CA 1
ATOM 2297 C C . ILE A 1 310 ? -25.973 -16.656 80.067 1.00 66.12 310 ILE A C 1
ATOM 2299 O O . ILE A 1 310 ? -26.561 -17.022 81.087 1.00 66.12 310 ILE A O 1
ATOM 2303 N N . GLY A 1 311 ? -25.603 -15.384 79.912 1.00 65.00 311 GLY A N 1
ATOM 2304 C CA . GLY A 1 311 ? -25.895 -14.400 80.953 1.00 65.00 311 GLY A CA 1
ATOM 2305 C C . GLY A 1 311 ? -25.461 -12.971 80.662 1.00 65.00 311 GLY A C 1
ATOM 2306 O O . GLY A 1 311 ? -24.927 -12.653 79.599 1.00 65.00 311 GLY A O 1
ATOM 2307 N N . PHE A 1 312 ? -25.693 -12.114 81.655 1.00 67.69 312 PHE A N 1
ATOM 2308 C CA . PHE A 1 312 ? -25.290 -10.711 81.649 1.00 67.69 312 PHE A CA 1
ATOM 2309 C C . PHE A 1 312 ? -24.095 -10.507 82.579 1.00 67.69 312 PHE A C 1
ATOM 2311 O O . PHE A 1 312 ? -24.135 -10.882 83.757 1.00 67.69 312 PHE A O 1
ATOM 2318 N N . VAL A 1 313 ? -23.047 -9.868 82.062 1.00 59.09 313 VAL A N 1
ATOM 2319 C CA . VAL A 1 313 ? -21.829 -9.536 82.815 1.00 59.09 313 VAL A CA 1
ATOM 2320 C C . VAL A 1 313 ? -21.775 -8.031 83.063 1.00 59.09 313 VAL A C 1
ATOM 2322 O O . VAL A 1 313 ? -22.017 -7.229 82.160 1.00 59.09 313 VAL A O 1
ATOM 2325 N N . GLY A 1 314 ? -21.475 -7.655 84.305 1.00 61.41 314 GLY A N 1
ATOM 2326 C CA . GLY A 1 314 ? -21.211 -6.280 84.712 1.00 61.41 314 GLY A CA 1
ATOM 2327 C C . GLY A 1 314 ? -19.720 -6.038 84.993 1.00 61.41 314 GLY A C 1
ATOM 2328 O O . GLY A 1 314 ? -18.915 -6.967 84.952 1.00 61.41 314 GLY A O 1
ATOM 2329 N N . PRO A 1 315 ? -19.330 -4.806 85.366 1.00 54.28 315 PRO A N 1
ATOM 2330 C CA . PRO A 1 315 ? -17.923 -4.408 85.537 1.00 54.28 315 PRO A CA 1
ATOM 2331 C C . PRO A 1 315 ? -17.147 -5.180 86.616 1.00 54.28 315 PRO A C 1
ATOM 2333 O O . PRO A 1 315 ? -15.924 -5.119 86.665 1.00 54.28 315 PRO A O 1
ATOM 2336 N N . ARG A 1 316 ? -17.856 -5.863 87.521 1.00 57.38 316 ARG A N 1
ATOM 2337 C CA . ARG A 1 316 ? -17.297 -6.614 88.655 1.00 57.38 316 ARG A CA 1
ATOM 2338 C C . ARG A 1 316 ? -17.518 -8.129 88.544 1.00 57.38 316 ARG A C 1
ATOM 2340 O O . ARG A 1 316 ? -17.300 -8.839 89.519 1.00 57.38 316 ARG A O 1
ATOM 2347 N N . GLY A 1 317 ? -17.948 -8.617 87.378 1.00 63.16 317 GLY A N 1
ATOM 2348 C CA . GLY A 1 317 ? -18.239 -10.030 87.127 1.00 63.16 317 GLY A CA 1
ATOM 2349 C C . GLY A 1 317 ? -19.683 -10.277 86.693 1.00 63.16 317 GLY A C 1
ATOM 2350 O O . GLY A 1 317 ? -20.423 -9.350 86.357 1.00 63.16 317 GLY A O 1
ATOM 2351 N N . TRP A 1 318 ? -20.081 -11.550 86.671 1.00 64.75 318 TRP A N 1
ATOM 2352 C CA . TRP A 1 318 ? -21.434 -11.968 86.305 1.00 64.75 318 TRP A CA 1
ATOM 2353 C C . TRP A 1 318 ? -22.484 -11.275 87.182 1.00 64.75 318 TRP A C 1
ATOM 2355 O O . TRP A 1 318 ? -22.323 -11.153 88.396 1.00 64.75 318 TRP A O 1
ATOM 2365 N N . MET A 1 319 ? -23.571 -10.826 86.562 1.00 66.50 319 MET A N 1
ATOM 2366 C CA . MET A 1 319 ? -24.739 -10.289 87.269 1.00 66.50 319 MET A CA 1
ATOM 2367 C C . MET A 1 319 ? -25.860 -11.309 87.345 1.00 66.50 319 MET A C 1
ATOM 2369 O O . MET A 1 319 ? -26.533 -11.429 88.362 1.00 66.50 319 MET A O 1
ATOM 2373 N N . VAL A 1 320 ? -26.035 -12.043 86.253 1.00 68.50 320 VAL A N 1
ATOM 2374 C CA . VAL A 1 320 ? -26.927 -13.186 86.131 1.00 68.50 320 VAL A CA 1
ATOM 2375 C C . VAL A 1 320 ? -26.261 -14.153 85.167 1.00 68.50 320 VAL A C 1
ATOM 2377 O O . VAL A 1 320 ? -25.781 -13.729 84.113 1.00 68.50 320 VAL A O 1
ATOM 2380 N N . ARG A 1 321 ? -26.240 -15.436 85.517 1.00 70.00 321 ARG A N 1
ATOM 2381 C CA . ARG A 1 321 ? -25.702 -16.500 84.668 1.00 70.00 321 ARG A CA 1
ATOM 2382 C C . ARG A 1 321 ? -26.622 -17.714 84.732 1.00 70.00 321 ARG A C 1
ATOM 2384 O O . ARG A 1 321 ? -27.034 -18.109 85.818 1.00 70.00 321 ARG A O 1
ATOM 2391 N N . PHE A 1 322 ? -26.926 -18.287 83.576 1.00 69.25 322 PHE A N 1
ATOM 2392 C CA . PHE A 1 322 ? -27.603 -19.569 83.440 1.00 69.25 322 PHE A CA 1
ATOM 2393 C C . PHE A 1 322 ? -26.592 -20.608 82.974 1.00 69.25 322 PHE A C 1
ATOM 2395 O O . PHE A 1 322 ? -25.903 -20.387 81.975 1.00 69.25 322 PHE A O 1
ATOM 2402 N N . GLY A 1 323 ? -26.490 -21.698 83.725 1.00 63.06 323 GLY A N 1
ATOM 2403 C CA . GLY A 1 323 ? -25.743 -22.881 83.331 1.00 63.06 323 GLY A CA 1
ATOM 2404 C C . GLY A 1 323 ? -26.447 -23.677 82.236 1.00 63.06 323 GLY A C 1
ATOM 2405 O O . GLY A 1 323 ? -27.660 -23.566 82.057 1.00 63.06 323 GLY A O 1
ATOM 2406 N N . ASP A 1 324 ? -25.683 -24.480 81.511 1.00 64.06 324 ASP A N 1
ATOM 2407 C CA . ASP A 1 324 ? -26.139 -25.523 80.588 1.00 64.06 324 ASP A CA 1
ATOM 2408 C C . ASP A 1 324 ? -26.919 -26.619 81.316 1.00 64.06 324 ASP A C 1
ATOM 2410 O O . ASP A 1 324 ? -27.858 -27.195 80.769 1.00 64.06 324 ASP A O 1
ATOM 2414 N N . ASP A 1 325 ? -26.590 -26.825 82.588 1.00 55.72 325 ASP A N 1
ATOM 2415 C CA . ASP A 1 325 ? -27.347 -27.601 83.567 1.00 55.72 325 ASP A CA 1
ATOM 2416 C C . ASP A 1 325 ? -28.691 -26.961 83.970 1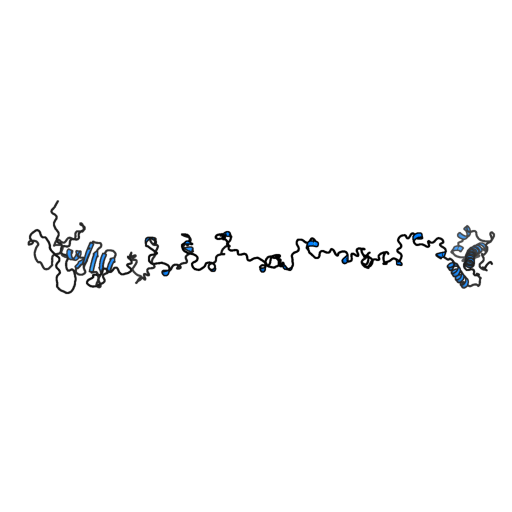.00 55.72 325 ASP A C 1
ATOM 2418 O O . ASP A 1 325 ? -29.431 -27.522 84.781 1.00 55.72 325 ASP A O 1
ATOM 2422 N N . GLY A 1 326 ? -29.024 -25.790 83.421 1.00 56.22 326 GLY A N 1
ATOM 2423 C CA . GLY A 1 326 ? -30.226 -25.052 83.775 1.00 56.22 326 GLY A CA 1
ATOM 2424 C C . GLY A 1 326 ? -30.189 -24.531 85.210 1.00 56.22 326 GLY A C 1
ATOM 2425 O O . GLY A 1 326 ? -31.242 -24.293 85.791 1.00 56.22 326 GLY A O 1
ATOM 2426 N N . ASN A 1 327 ? -29.017 -24.347 85.822 1.00 60.38 327 ASN A N 1
ATOM 2427 C CA . ASN A 1 327 ? -28.935 -23.660 87.106 1.00 60.38 327 ASN A CA 1
ATOM 2428 C C . ASN A 1 327 ? -28.841 -22.146 86.920 1.00 60.38 327 ASN A C 1
ATOM 2430 O O . ASN A 1 327 ? -28.207 -21.633 86.001 1.00 60.38 327 ASN A O 1
ATOM 2434 N N . PHE A 1 328 ? -29.461 -21.410 87.839 1.00 67.88 328 PHE A N 1
ATOM 2435 C CA . PHE A 1 328 ? -29.392 -19.954 87.895 1.00 67.88 328 PHE A CA 1
ATOM 2436 C C . PHE A 1 328 ? -28.348 -19.506 88.919 1.00 67.88 328 PHE A C 1
ATOM 2438 O O . PHE A 1 328 ? -28.343 -19.972 90.062 1.00 67.88 328 PHE A O 1
ATOM 2445 N N . TRP A 1 329 ? -27.477 -18.583 88.528 1.00 73.62 329 TRP A N 1
ATOM 2446 C CA . TRP A 1 329 ? -26.427 -18.023 89.371 1.00 73.62 329 TRP A CA 1
ATOM 2447 C C . TRP A 1 329 ? -26.605 -16.518 89.542 1.00 73.62 329 TRP A C 1
ATOM 2449 O O . TRP A 1 329 ? -26.878 -15.793 88.580 1.00 73.62 329 TRP A O 1
ATOM 2459 N N . THR A 1 330 ? -26.388 -16.050 90.772 1.00 71.69 330 THR A N 1
ATOM 2460 C CA . THR A 1 330 ? -26.379 -14.624 91.129 1.00 71.69 330 THR A CA 1
ATOM 2461 C C . THR A 1 330 ? -25.102 -14.265 91.891 1.00 71.69 330 THR A C 1
ATOM 2463 O O . THR A 1 330 ? -24.555 -15.115 92.598 1.00 71.69 330 THR A O 1
ATOM 2466 N N . PRO A 1 331 ? -24.642 -13.003 91.834 1.00 63.19 331 PRO A N 1
ATOM 2467 C CA . PRO A 1 331 ? -23.424 -12.568 92.516 1.00 63.19 331 PRO A CA 1
ATOM 2468 C C . PRO A 1 331 ? -23.501 -12.635 94.045 1.00 63.19 331 PRO A C 1
ATOM 2470 O O . PRO A 1 331 ? -22.462 -12.718 94.692 1.00 63.19 331 PRO A O 1
ATOM 2473 N N . ILE A 1 332 ? -24.703 -12.621 94.630 1.00 59.72 332 ILE A N 1
ATOM 2474 C CA . ILE A 1 332 ? -24.889 -12.652 96.089 1.00 59.72 332 ILE A CA 1
ATOM 2475 C C . ILE A 1 332 ? -24.955 -14.089 96.616 1.00 59.72 332 ILE A C 1
ATOM 2477 O O . ILE A 1 332 ? -24.378 -14.393 97.658 1.00 59.72 332 ILE A O 1
ATOM 2481 N N . PHE A 1 333 ? -25.654 -14.980 95.911 1.00 56.72 333 PHE A N 1
ATOM 2482 C CA . PHE A 1 333 ? -25.940 -16.328 96.412 1.00 56.72 333 PHE A CA 1
ATOM 2483 C C . PHE A 1 333 ? -25.091 -17.422 95.759 1.00 56.72 333 PHE A C 1
ATOM 2485 O O . PHE A 1 333 ? -25.090 -18.558 96.231 1.00 56.72 333 PHE A O 1
ATOM 2492 N N . GLY A 1 334 ? -24.334 -17.090 94.712 1.00 69.25 334 GLY A N 1
ATOM 2493 C CA . GLY A 1 334 ? -23.671 -18.080 93.878 1.00 69.25 334 GLY A CA 1
ATOM 2494 C C . GLY A 1 334 ? -24.690 -18.872 93.057 1.00 69.25 334 GLY A C 1
ATOM 2495 O O . GLY A 1 334 ? -25.734 -18.339 92.670 1.00 69.25 334 GLY A O 1
ATOM 2496 N N . TRP A 1 335 ? -24.392 -20.147 92.784 1.00 67.88 335 TRP A N 1
ATOM 2497 C CA . TRP A 1 335 ? -25.354 -21.060 92.165 1.00 67.88 335 TRP A CA 1
ATOM 2498 C C . TRP A 1 335 ? -26.497 -21.289 93.141 1.00 67.88 335 TRP A C 1
ATOM 2500 O O . TRP A 1 335 ? -26.271 -21.803 94.239 1.00 67.88 335 TRP A O 1
ATOM 2510 N N . LEU A 1 336 ? -27.714 -20.932 92.738 1.00 60.97 336 LEU A N 1
ATOM 2511 C CA . LEU A 1 336 ? -28.873 -21.014 93.618 1.00 60.97 336 LEU A CA 1
ATOM 2512 C C . LEU A 1 336 ? -29.115 -22.459 94.093 1.00 60.97 336 LEU A C 1
ATOM 2514 O O . LEU A 1 336 ? -29.520 -22.670 95.233 1.00 60.97 336 LEU A O 1
ATOM 2518 N N . SER A 1 337 ? -28.762 -23.453 93.271 1.00 55.22 337 SER A N 1
ATOM 2519 C CA . SER A 1 337 ? -28.770 -24.877 93.626 1.00 55.22 337 SER A CA 1
ATOM 2520 C C . SER A 1 337 ? -27.888 -25.205 94.839 1.00 55.22 337 SER A C 1
ATOM 2522 O O . SER A 1 337 ? -28.303 -25.964 95.711 1.00 55.22 337 SER A O 1
ATOM 2524 N N . ASN A 1 338 ? -26.715 -24.583 94.971 1.00 55.25 338 ASN A N 1
ATOM 2525 C CA . ASN A 1 338 ? -25.809 -24.802 96.103 1.00 55.25 338 ASN A CA 1
ATOM 2526 C C . ASN A 1 338 ? -26.295 -24.096 97.375 1.00 55.25 338 ASN A C 1
ATOM 2528 O O . ASN A 1 338 ? -26.168 -24.635 98.477 1.00 55.25 338 ASN A O 1
ATOM 2532 N N . THR A 1 339 ? -26.885 -22.907 97.238 1.00 53.41 339 THR A N 1
ATOM 2533 C CA . THR A 1 339 ? -27.469 -22.167 98.368 1.00 53.41 339 THR A CA 1
ATOM 2534 C C . THR A 1 339 ? -28.712 -22.866 98.926 1.00 53.41 339 THR A C 1
ATOM 2536 O O . THR A 1 339 ? -28.970 -22.793 100.129 1.00 53.41 339 THR A O 1
ATOM 2539 N N . LEU A 1 340 ? -29.473 -23.546 98.061 1.00 48.81 340 LEU A N 1
ATOM 2540 C CA . LEU A 1 340 ? -30.672 -24.307 98.417 1.00 48.81 340 LEU A CA 1
ATOM 2541 C C . LEU A 1 340 ? -30.336 -25.709 98.953 1.00 48.81 340 LEU A C 1
ATOM 2543 O O . LEU A 1 340 ? -30.952 -26.136 99.929 1.00 48.81 340 LEU A O 1
ATOM 2547 N N . ASN A 1 341 ? -29.306 -26.383 98.425 1.00 42.50 341 ASN A N 1
ATOM 2548 C CA . ASN A 1 341 ? -28.890 -27.710 98.904 1.00 42.50 341 ASN A CA 1
ATOM 2549 C C . ASN A 1 341 ? -28.365 -27.711 100.350 1.00 42.50 341 ASN A C 1
ATOM 2551 O O . ASN A 1 341 ? -28.601 -28.665 101.087 1.00 42.50 341 ASN A O 1
ATOM 2555 N N . GLY A 1 342 ? -27.745 -26.622 100.819 1.00 44.97 342 GLY A N 1
ATOM 2556 C CA . GLY A 1 342 ? -27.381 -26.470 102.238 1.00 44.97 342 GLY A CA 1
ATOM 2557 C C . GLY A 1 342 ? -28.581 -26.328 103.193 1.00 44.97 342 GLY A C 1
ATOM 2558 O O . GLY A 1 342 ? -28.405 -26.336 104.410 1.00 44.97 342 GLY A O 1
ATOM 2559 N N . LYS A 1 343 ? -29.802 -26.189 102.657 1.00 43.59 343 LYS A N 1
ATOM 2560 C CA . LYS A 1 343 ? -31.071 -26.096 103.397 1.00 43.59 343 LYS A CA 1
ATOM 2561 C C . LYS A 1 343 ? -32.102 -27.144 102.949 1.00 43.59 343 LYS A C 1
ATOM 2563 O O . LYS A 1 343 ? -33.289 -26.986 103.229 1.00 43.59 343 LYS A O 1
ATOM 2568 N N . ALA A 1 344 ? -31.654 -28.232 102.322 1.00 39.44 344 ALA A N 1
ATOM 2569 C CA . ALA A 1 344 ? -32.474 -29.292 101.723 1.00 39.44 344 ALA A CA 1
ATOM 2570 C C . ALA A 1 344 ? -33.381 -30.108 102.680 1.00 39.44 344 ALA A C 1
ATOM 2572 O O . ALA A 1 344 ? -33.954 -31.103 102.258 1.00 39.44 344 ALA A O 1
ATOM 2573 N N . ASN A 1 345 ? -33.606 -29.676 103.925 1.00 40.47 345 ASN A N 1
ATOM 2574 C CA . ASN A 1 345 ? -34.695 -30.199 104.765 1.00 40.47 345 ASN A CA 1
ATOM 2575 C C . ASN A 1 345 ? -35.971 -29.330 104.719 1.00 40.47 345 ASN A C 1
ATOM 2577 O O . ASN A 1 345 ? -36.854 -29.508 105.551 1.00 40.47 345 ASN A O 1
ATOM 2581 N N . ALA A 1 346 ? -36.088 -28.394 103.767 1.00 42.06 346 ALA A N 1
ATOM 2582 C CA . ALA A 1 346 ? -37.253 -27.509 103.625 1.00 42.06 346 ALA A CA 1
ATOM 2583 C C . ALA A 1 346 ? -37.793 -27.413 102.178 1.00 42.06 346 ALA A C 1
ATOM 2585 O O . ALA A 1 346 ? -38.073 -26.320 101.690 1.00 42.06 346 ALA A O 1
ATOM 2586 N N . GLY A 1 347 ? -37.924 -28.552 101.484 1.00 44.44 347 GLY A N 1
ATOM 2587 C CA . GLY A 1 347 ? -38.873 -28.730 100.369 1.00 44.44 347 GLY A CA 1
ATOM 2588 C C . GLY A 1 347 ? -38.675 -27.911 99.083 1.00 44.44 347 GLY A C 1
ATOM 2589 O O . GLY A 1 347 ? -39.597 -27.844 98.276 1.00 44.44 347 GLY A O 1
ATOM 2590 N N . ALA A 1 348 ? -37.516 -27.291 98.857 1.00 41.91 348 ALA A N 1
ATOM 2591 C CA . ALA A 1 348 ? -37.245 -26.556 97.621 1.00 41.91 348 ALA A CA 1
ATOM 2592 C C . ALA A 1 348 ? -36.582 -27.468 96.572 1.00 41.91 348 ALA A C 1
ATOM 2594 O O . ALA A 1 348 ? -35.358 -27.564 96.515 1.00 41.91 348 ALA A O 1
ATOM 2595 N N . GLU A 1 349 ? -37.381 -28.133 95.737 1.00 40.31 349 GLU A N 1
ATOM 2596 C CA . GLU A 1 349 ? -36.890 -28.853 94.554 1.00 40.31 349 GLU A CA 1
ATOM 2597 C C . GLU A 1 349 ? -37.088 -28.002 93.288 1.00 40.31 349 GLU A C 1
ATOM 2599 O O . GLU A 1 349 ? -38.215 -27.678 92.915 1.00 40.31 349 GLU A O 1
ATOM 2604 N N . CYS A 1 350 ? -35.999 -27.672 92.584 1.00 43.34 350 CYS A N 1
ATOM 2605 C CA . CYS A 1 350 ? -36.072 -27.233 91.187 1.00 43.34 350 CYS A CA 1
ATOM 2606 C C . CYS A 1 350 ? -36.275 -28.475 90.307 1.00 43.34 350 CYS A C 1
ATOM 2608 O O . CYS A 1 350 ? -35.306 -29.126 89.922 1.00 43.34 350 CYS A O 1
ATOM 2610 N N . GLN A 1 351 ? -37.523 -28.844 90.007 1.00 42.53 351 GLN A N 1
ATOM 2611 C CA . GLN A 1 351 ? -37.788 -29.960 89.094 1.00 42.53 351 GLN A CA 1
ATOM 2612 C C . GLN A 1 351 ? -37.756 -29.498 87.629 1.00 42.53 351 GLN A C 1
ATOM 2614 O O . GLN A 1 351 ? -38.555 -28.674 87.192 1.00 42.53 351 GLN A O 1
ATOM 2619 N N . TYR A 1 352 ? -36.842 -30.087 86.856 1.00 42.81 352 TYR A N 1
ATOM 2620 C CA . TYR A 1 352 ? -36.578 -29.810 85.436 1.00 42.81 352 TYR A CA 1
ATOM 2621 C C . TYR A 1 352 ? -37.671 -30.320 84.466 1.00 42.81 352 TYR A C 1
ATOM 2623 O O . TYR A 1 352 ? -37.535 -30.183 83.256 1.00 42.81 352 TYR A O 1
ATOM 2631 N N . ASN A 1 353 ? -38.780 -30.897 84.945 1.00 40.66 353 ASN A N 1
ATOM 2632 C CA . ASN A 1 353 ? -39.647 -31.712 84.081 1.00 40.66 353 ASN A CA 1
ATOM 2633 C C . ASN A 1 353 ? -40.958 -31.069 83.600 1.00 40.66 353 ASN A C 1
ATOM 2635 O O . ASN A 1 353 ? -41.852 -31.775 83.137 1.00 40.66 353 ASN A O 1
ATOM 2639 N N . SER A 1 354 ? -41.104 -29.743 83.668 1.00 39.12 354 SER A N 1
ATOM 2640 C CA . SER A 1 354 ? -42.339 -29.098 83.193 1.00 39.12 354 SER A CA 1
ATOM 2641 C C . SER A 1 354 ? -42.181 -27.651 82.728 1.00 39.12 354 SER A C 1
ATOM 2643 O O . SER A 1 354 ? -43.018 -26.834 83.086 1.00 39.12 354 SER A O 1
ATOM 2645 N N . GLN A 1 355 ? -41.129 -27.323 81.956 1.00 40.19 355 GLN A N 1
ATOM 2646 C CA . GLN A 1 355 ? -40.947 -26.068 81.176 1.00 40.19 355 GLN A CA 1
ATOM 2647 C C . GLN A 1 355 ? -41.261 -24.730 81.893 1.00 40.19 355 GLN A C 1
ATOM 2649 O O . GLN A 1 355 ? -41.351 -23.676 81.267 1.00 40.19 355 GLN A O 1
ATOM 2654 N N . ILE A 1 356 ? -41.399 -24.750 83.215 1.00 40.28 356 ILE A N 1
ATOM 2655 C CA . ILE A 1 356 ? -41.782 -23.641 84.074 1.00 40.28 356 ILE A CA 1
ATOM 2656 C C . ILE A 1 356 ? -40.837 -23.711 85.259 1.00 40.28 356 ILE A C 1
ATOM 2658 O O . ILE A 1 356 ? -40.820 -24.685 86.010 1.00 40.28 356 ILE A O 1
ATOM 2662 N N . TRP A 1 357 ? -40.045 -22.660 85.411 1.00 40.44 357 TRP A N 1
ATOM 2663 C CA . TRP A 1 357 ? -39.161 -22.491 86.548 1.00 40.44 357 TRP A CA 1
ATOM 2664 C C . TRP A 1 357 ? -39.989 -21.933 87.698 1.00 40.44 357 TRP A C 1
ATOM 2666 O O . TRP A 1 357 ? -40.435 -20.786 87.649 1.00 40.44 357 TRP A O 1
ATOM 2676 N N . SER A 1 358 ? -40.238 -22.752 88.715 1.00 39.72 358 SER A N 1
ATOM 2677 C CA . SER A 1 358 ? -40.933 -22.313 89.921 1.00 39.72 358 SER A CA 1
ATOM 2678 C C . SER A 1 358 ? -39.913 -22.135 91.037 1.00 39.72 358 SER A C 1
ATOM 2680 O O . SER A 1 358 ? -39.287 -23.096 91.471 1.00 39.72 358 SER A O 1
ATOM 2682 N N . PHE A 1 359 ? -39.740 -20.899 91.499 1.00 43.75 359 PHE A N 1
ATOM 2683 C CA . PHE A 1 359 ? -38.850 -20.567 92.608 1.00 43.75 359 PHE A CA 1
ATOM 2684 C C . PHE A 1 359 ? -39.680 -20.422 93.886 1.00 43.75 359 PHE A C 1
ATOM 2686 O O . PHE A 1 359 ? -40.584 -19.591 93.944 1.00 43.75 359 PHE A O 1
ATOM 2693 N N . SER A 1 360 ? -39.369 -21.202 94.920 1.00 40.41 360 SER A N 1
ATOM 2694 C CA . SER A 1 360 ? -39.914 -21.013 96.267 1.00 40.41 360 SER A CA 1
ATOM 2695 C C . SER A 1 360 ? -38.769 -20.790 97.245 1.00 40.41 360 SER A C 1
ATOM 2697 O O . SER A 1 360 ? -37.942 -21.680 97.442 1.00 40.41 360 SER A O 1
ATOM 2699 N N . THR A 1 361 ? -38.715 -19.621 97.881 1.00 44.72 361 THR A N 1
ATOM 2700 C CA . THR A 1 361 ? -37.828 -19.388 99.027 1.00 44.72 361 THR A CA 1
ATOM 2701 C C . THR A 1 361 ? -38.599 -18.747 100.176 1.00 44.72 361 THR A C 1
ATOM 2703 O O . THR A 1 361 ? -39.513 -17.949 99.976 1.00 44.72 361 THR A O 1
ATOM 2706 N N . ILE A 1 362 ? -38.244 -19.143 101.401 1.00 41.00 362 ILE A N 1
ATOM 2707 C CA . ILE A 1 362 ? -38.779 -18.597 102.651 1.00 41.00 362 ILE A CA 1
ATOM 2708 C C . ILE A 1 362 ? -37.820 -17.502 103.140 1.00 41.00 362 ILE A C 1
ATOM 2710 O O . ILE A 1 362 ? -36.603 -17.699 103.196 1.00 41.00 362 ILE A O 1
ATOM 2714 N N . HIS A 1 363 ? -38.370 -16.341 103.498 1.00 36.44 363 HIS A N 1
ATOM 2715 C CA . HIS A 1 363 ? -37.634 -15.200 104.043 1.00 36.44 363 HIS A CA 1
ATOM 2716 C C . HIS A 1 363 ? -36.939 -15.547 105.375 1.00 36.44 363 HIS A C 1
ATOM 2718 O O . HIS A 1 363 ? -37.535 -16.169 106.251 1.00 36.44 363 HIS A O 1
ATOM 2724 N N . ARG A 1 364 ? -35.689 -15.095 105.573 1.00 39.91 364 ARG A N 1
ATOM 2725 C CA . ARG A 1 364 ? -34.873 -15.412 106.768 1.00 39.91 364 ARG A CA 1
ATOM 2726 C C . ARG A 1 364 ? -35.376 -14.810 108.092 1.00 39.91 364 ARG A C 1
ATOM 2728 O O . ARG A 1 364 ? -34.848 -15.197 109.128 1.00 39.91 364 ARG A O 1
ATOM 2735 N N . SER A 1 365 ? -36.372 -13.923 108.088 1.00 39.69 365 SER A N 1
ATOM 2736 C CA . SER A 1 365 ? -36.873 -13.280 109.322 1.00 39.69 365 SER A CA 1
ATOM 2737 C C . SER A 1 365 ? -38.260 -13.747 109.783 1.00 39.69 365 SER A C 1
ATOM 2739 O O . SER A 1 365 ? -38.832 -13.122 110.669 1.00 39.69 365 SER A O 1
ATOM 2741 N N . TYR A 1 366 ? -38.814 -14.822 109.211 1.00 38.97 366 TYR A N 1
ATOM 2742 C CA . TYR A 1 366 ? -40.085 -15.408 109.659 1.00 38.97 366 TYR A CA 1
ATOM 2743 C C . TYR A 1 366 ? -39.843 -16.778 110.318 1.00 38.97 366 TYR A C 1
ATOM 2745 O O . TYR A 1 366 ? -39.663 -17.781 109.635 1.00 38.97 366 TYR A O 1
ATOM 2753 N N . ASN A 1 367 ? -39.842 -16.820 111.655 1.00 42.69 367 ASN A N 1
ATOM 2754 C CA . ASN A 1 367 ? -39.854 -18.053 112.457 1.00 42.69 367 ASN A CA 1
ATOM 2755 C C . ASN A 1 367 ? -41.303 -18.542 112.655 1.00 42.69 367 ASN A C 1
ATOM 2757 O O . ASN A 1 367 ? -41.818 -18.514 113.771 1.00 42.69 367 ASN A O 1
ATOM 2761 N N . GLN A 1 368 ? -41.980 -18.970 111.589 1.00 38.25 368 GLN A N 1
ATOM 2762 C CA . GLN A 1 368 ? -43.223 -19.737 111.730 1.00 38.25 368 GLN A CA 1
ATOM 2763 C C . GLN A 1 368 ? -43.086 -21.077 111.014 1.00 38.25 368 GLN A C 1
ATOM 2765 O O . GLN A 1 368 ? -42.712 -21.143 109.844 1.00 38.25 368 GLN A O 1
ATOM 2770 N N . THR A 1 369 ? -43.337 -22.150 111.761 1.00 40.69 369 THR A N 1
ATOM 2771 C CA . THR A 1 369 ? -43.497 -23.513 111.253 1.00 40.69 369 THR A CA 1
ATOM 2772 C C . THR A 1 369 ? -44.739 -23.593 110.360 1.00 40.69 369 THR A C 1
ATOM 2774 O O . THR A 1 369 ? -45.662 -22.801 110.507 1.00 40.69 369 THR A O 1
ATOM 2777 N N . GLU A 1 370 ? -44.778 -24.567 109.451 1.00 41.84 370 GLU A N 1
ATOM 2778 C CA . GLU A 1 370 ? -45.766 -24.781 108.370 1.00 41.84 370 GLU A CA 1
ATOM 2779 C C . GLU A 1 370 ? -47.250 -24.917 108.808 1.00 41.84 370 GLU A C 1
ATOM 2781 O O . GLU A 1 370 ? -48.125 -25.189 107.993 1.00 41.84 370 GLU A O 1
ATOM 2786 N N . GLN A 1 371 ? -47.560 -24.720 110.091 1.00 42.62 371 GLN A N 1
ATOM 2787 C CA . GLN A 1 371 ? -48.847 -25.022 110.717 1.00 42.62 371 GLN A CA 1
ATOM 2788 C C . GLN A 1 371 ? -49.838 -23.842 110.798 1.00 42.62 371 GLN A C 1
ATOM 2790 O O . GLN A 1 371 ? -50.997 -24.076 111.129 1.00 42.62 371 GLN A O 1
ATOM 2795 N N . ASP A 1 372 ? -49.439 -22.613 110.437 1.00 41.59 372 ASP A N 1
ATOM 2796 C CA . ASP A 1 372 ? -50.221 -21.396 110.744 1.00 41.59 372 ASP A CA 1
ATOM 2797 C C . ASP A 1 372 ? -50.791 -20.621 109.529 1.00 41.59 372 ASP A C 1
ATOM 2799 O O . ASP A 1 372 ? -51.253 -19.488 109.680 1.00 41.59 372 ASP A O 1
ATOM 2803 N N . LEU A 1 373 ? -50.817 -21.186 108.312 1.00 43.62 373 LEU A N 1
ATOM 2804 C CA . LEU A 1 373 ? -51.378 -20.493 107.133 1.00 43.62 373 LEU A CA 1
ATOM 2805 C C . LEU A 1 373 ? -52.733 -21.083 106.668 1.00 43.62 373 LEU A C 1
ATOM 2807 O O . LEU A 1 373 ? -52.745 -22.185 106.124 1.00 43.62 373 LEU A O 1
ATOM 2811 N N . PRO A 1 374 ? -53.873 -20.362 106.783 1.00 42.19 374 PRO A N 1
ATOM 2812 C CA . PRO A 1 374 ? -55.195 -20.838 106.335 1.00 42.19 374 PRO A CA 1
ATOM 2813 C C . PRO A 1 374 ? -55.330 -21.091 104.822 1.00 42.19 374 PRO A C 1
ATOM 2815 O O . PRO A 1 374 ? -55.185 -20.190 104.012 1.00 42.19 374 PRO A O 1
ATOM 2818 N N . ASP A 1 375 ? -55.664 -22.315 104.432 1.00 36.56 375 ASP A N 1
ATOM 2819 C CA . ASP A 1 375 ? -55.919 -22.752 103.047 1.00 36.56 375 ASP A CA 1
ATOM 2820 C C . ASP A 1 375 ? -57.185 -22.090 102.423 1.00 36.56 375 ASP A C 1
ATOM 2822 O O . ASP A 1 375 ? -58.168 -21.935 103.154 1.00 36.56 375 ASP A O 1
ATOM 2826 N N . PRO A 1 376 ? -57.275 -21.753 101.107 1.00 43.84 376 PRO A N 1
ATOM 2827 C CA . PRO A 1 376 ? -56.259 -21.704 100.045 1.00 43.84 376 PRO A CA 1
ATOM 2828 C C . PRO A 1 376 ? -55.955 -20.266 99.549 1.00 43.84 376 PRO A C 1
ATOM 2830 O O . PRO A 1 376 ? -56.859 -19.490 99.242 1.00 43.84 376 PRO A O 1
ATOM 2833 N N . TRP A 1 377 ? -54.674 -19.899 99.397 1.00 39.44 377 TRP A N 1
ATOM 2834 C CA . TRP A 1 377 ? -54.284 -18.503 99.126 1.00 39.44 377 TRP A CA 1
ATOM 2835 C C . TRP A 1 377 ? -54.083 -18.146 97.647 1.00 39.44 377 TRP A C 1
ATOM 2837 O O . TRP A 1 377 ? -53.403 -18.845 96.892 1.00 39.44 377 TRP A O 1
ATOM 2847 N N . VAL A 1 378 ? -54.577 -16.951 97.326 1.00 36.25 378 VAL A N 1
ATOM 2848 C CA . VAL A 1 378 ? -54.280 -16.080 96.178 1.00 36.25 378 VAL A CA 1
ATOM 2849 C C . VAL A 1 378 ? -53.107 -15.148 96.543 1.00 36.25 378 VAL A C 1
ATOM 2851 O O . VAL A 1 378 ? -52.931 -14.845 97.722 1.00 36.25 378 VAL A O 1
ATOM 2854 N N . CYS A 1 379 ? -52.322 -14.657 95.571 1.00 42.12 379 CYS A N 1
ATOM 2855 C CA . CYS A 1 379 ? -51.337 -13.589 95.810 1.00 42.12 379 CYS A CA 1
ATOM 2856 C C . CYS A 1 379 ? -51.559 -12.375 94.897 1.00 42.12 379 CYS A C 1
ATOM 2858 O O . CYS A 1 379 ? -51.828 -12.516 93.704 1.00 42.12 379 CYS A O 1
ATOM 2860 N N . THR A 1 380 ? -51.420 -11.190 95.493 1.00 34.09 380 THR A N 1
ATOM 2861 C CA . THR A 1 380 ? -51.615 -9.862 94.910 1.00 34.09 380 THR A CA 1
ATOM 2862 C C . THR A 1 380 ? -50.315 -9.052 95.014 1.00 34.09 380 THR A C 1
ATOM 2864 O O . THR A 1 380 ? -49.903 -8.716 96.120 1.00 34.09 380 THR A O 1
ATOM 2867 N N . GLY A 1 381 ? -49.725 -8.684 93.870 1.00 34.06 381 GLY A N 1
ATOM 2868 C CA . GLY A 1 381 ? -48.832 -7.522 93.725 1.00 34.06 381 GLY A CA 1
ATOM 2869 C C . GLY A 1 381 ? -47.330 -7.698 94.014 1.00 34.06 381 GLY A C 1
ATOM 2870 O O . GLY A 1 381 ? -46.920 -8.378 94.948 1.00 34.06 381 GLY A O 1
ATOM 2871 N N . LEU A 1 382 ? -46.519 -7.012 93.197 1.00 36.56 382 LEU A N 1
ATOM 2872 C CA . LEU A 1 382 ? -45.100 -6.705 93.423 1.00 36.56 382 LEU A CA 1
ATOM 2873 C C . LEU A 1 382 ? -44.999 -5.564 94.444 1.00 36.56 382 LEU A C 1
ATOM 2875 O O . LEU A 1 382 ? -45.738 -4.590 94.316 1.00 36.56 382 LEU A O 1
ATOM 2879 N N . ASN A 1 383 ? -44.074 -5.633 95.404 1.00 35.94 383 ASN A N 1
ATOM 2880 C CA . ASN A 1 383 ? -43.791 -4.492 96.276 1.00 35.94 383 ASN A CA 1
ATOM 2881 C C . ASN A 1 383 ? -42.299 -4.153 96.270 1.00 35.94 383 ASN A C 1
ATOM 2883 O O . ASN A 1 383 ? -41.456 -5.007 96.537 1.00 35.94 383 ASN A O 1
ATOM 2887 N N . MET A 1 384 ? -41.994 -2.895 95.949 1.00 35.00 384 MET A N 1
ATOM 2888 C CA . MET A 1 384 ? -40.653 -2.319 96.009 1.00 35.00 384 MET A CA 1
ATOM 2889 C C . MET A 1 384 ? -40.309 -2.009 97.471 1.00 35.00 384 MET A C 1
ATOM 2891 O O . MET A 1 384 ? -41.074 -1.324 98.148 1.00 35.00 384 MET A O 1
ATOM 2895 N N . CYS A 1 385 ? -39.158 -2.468 97.961 1.00 38.22 385 CYS A N 1
ATOM 2896 C CA . CYS A 1 385 ? -38.633 -2.020 99.249 1.00 38.22 385 CYS A CA 1
ATOM 2897 C C . CYS A 1 385 ? -37.817 -0.739 99.033 1.00 38.22 385 CYS A C 1
ATOM 2899 O O . CYS A 1 385 ? -36.809 -0.751 98.330 1.00 38.22 385 CYS A O 1
ATOM 2901 N N . TRP A 1 386 ? -38.255 0.378 99.616 1.00 37.19 386 TRP A N 1
ATOM 2902 C CA . TRP A 1 386 ? -37.475 1.615 99.646 1.00 37.19 386 TRP A CA 1
ATOM 2903 C C . TRP A 1 386 ? -36.505 1.579 100.827 1.00 37.19 386 TRP A C 1
ATOM 2905 O O . TRP A 1 386 ? -36.881 1.840 101.968 1.00 37.19 386 TRP A O 1
ATOM 2915 N N . GLY A 1 387 ? -35.241 1.279 100.543 1.00 38.72 387 GLY A N 1
ATOM 2916 C CA . GLY A 1 387 ? -34.157 1.387 101.510 1.00 38.72 387 GLY A CA 1
ATOM 2917 C C . GLY A 1 387 ? -32.811 1.099 100.861 1.00 38.72 387 GLY A C 1
ATOM 2918 O O . GLY A 1 387 ? -32.517 -0.045 100.561 1.00 38.72 387 GLY A O 1
ATOM 2919 N N . MET A 1 388 ? -31.990 2.143 100.706 1.00 35.25 388 MET A N 1
ATOM 2920 C CA . MET A 1 388 ? -30.599 2.114 100.217 1.00 35.25 388 MET A CA 1
ATOM 2921 C C . MET A 1 388 ? -30.397 2.036 98.689 1.00 35.25 388 MET A C 1
ATOM 2923 O O . MET A 1 388 ? -29.832 1.091 98.153 1.00 35.25 388 MET A O 1
ATOM 2927 N N . GLY A 1 389 ? -30.765 3.121 97.998 1.00 42.47 389 GLY A N 1
ATOM 2928 C CA . GLY A 1 389 ? -29.946 3.732 96.934 1.00 42.47 389 GLY A CA 1
ATOM 2929 C C . GLY A 1 389 ? -29.505 2.882 95.738 1.00 42.47 389 GLY A C 1
ATOM 2930 O O . GLY A 1 389 ? -28.513 3.234 95.103 1.00 42.47 389 GLY A O 1
ATOM 2931 N N . SER A 1 390 ? -30.189 1.787 95.417 1.00 40.28 390 SER A N 1
ATOM 2932 C CA . SER A 1 390 ? -29.857 0.988 94.244 1.00 40.28 390 SER A CA 1
ATOM 2933 C C . SER A 1 390 ? -31.074 0.240 93.701 1.00 40.28 390 SER A C 1
ATOM 2935 O O . SER A 1 390 ? -31.755 -0.470 94.435 1.00 40.28 390 SER A O 1
ATOM 2937 N N . ASP A 1 391 ? -31.346 0.427 92.408 1.00 38.25 391 ASP A N 1
ATOM 2938 C CA . ASP A 1 391 ? -32.436 -0.210 91.660 1.00 38.25 391 ASP A CA 1
ATOM 2939 C C . ASP A 1 391 ? -32.121 -1.695 91.392 1.00 38.25 391 ASP A C 1
ATOM 2941 O O . ASP A 1 391 ? -31.940 -2.124 90.250 1.00 38.25 391 ASP A O 1
ATOM 2945 N N . TYR A 1 392 ? -32.009 -2.494 92.453 1.00 40.44 392 TYR A N 1
ATOM 2946 C CA . TYR A 1 392 ? -31.903 -3.947 92.354 1.00 40.44 392 TYR A CA 1
ATOM 2947 C C . TYR A 1 392 ? -33.260 -4.596 92.649 1.00 40.44 392 TYR A C 1
ATOM 2949 O O . TYR A 1 392 ? -33.945 -4.267 93.615 1.00 40.44 392 TYR A O 1
ATOM 2957 N N . LEU A 1 393 ? -33.656 -5.538 91.791 1.00 38.59 393 LEU A N 1
ATOM 2958 C CA . LEU A 1 393 ? -34.801 -6.415 92.015 1.00 38.59 393 LEU A CA 1
ATOM 2959 C C . LEU A 1 393 ? -34.443 -7.399 93.140 1.00 38.59 393 LEU A C 1
ATOM 2961 O O . LEU A 1 393 ? -33.812 -8.421 92.885 1.00 38.59 393 LEU A O 1
ATOM 2965 N N . ASP A 1 394 ? -34.823 -7.086 94.376 1.00 39.50 394 ASP A N 1
ATOM 2966 C CA . ASP A 1 394 ? -34.367 -7.829 95.565 1.00 39.50 394 ASP A CA 1
ATOM 2967 C C . ASP A 1 394 ? -35.223 -9.074 95.905 1.00 39.50 394 ASP A C 1
ATOM 2969 O O . ASP A 1 394 ? -35.085 -9.690 96.960 1.00 39.50 394 ASP A O 1
ATOM 2973 N N . GLY A 1 395 ? -36.118 -9.490 95.000 1.00 41.81 395 GLY A N 1
ATOM 2974 C CA . GLY A 1 395 ? -36.851 -10.750 95.138 1.00 41.81 395 GLY A CA 1
ATOM 2975 C C . GLY A 1 395 ? -37.945 -10.973 94.093 1.00 41.81 395 GLY A C 1
ATOM 2976 O O . GLY A 1 395 ? -38.674 -10.056 93.723 1.00 41.81 395 GLY A O 1
ATOM 2977 N N . ILE A 1 396 ? -38.083 -12.224 93.645 1.00 39.16 396 ILE A N 1
ATOM 2978 C CA . ILE A 1 396 ? -39.206 -12.726 92.841 1.00 39.16 396 ILE A CA 1
ATOM 2979 C C . ILE A 1 396 ? -40.044 -13.627 93.756 1.00 39.16 396 ILE A C 1
ATOM 2981 O O . ILE A 1 396 ? -39.560 -14.657 94.220 1.00 39.16 396 ILE A O 1
ATOM 2985 N N . GLY A 1 397 ? -41.288 -13.234 94.039 1.00 38.22 397 GLY A N 1
ATOM 2986 C CA . GLY A 1 397 ? -42.239 -14.045 94.803 1.00 38.22 397 GLY A CA 1
ATOM 2987 C C . GLY A 1 397 ? -43.182 -14.813 93.876 1.00 38.22 397 GLY A C 1
ATOM 2988 O O . GLY A 1 397 ? -43.927 -14.194 93.120 1.00 38.22 397 GLY A O 1
ATOM 2989 N N . VAL A 1 398 ? -43.187 -16.147 93.950 1.00 36.34 398 VAL A N 1
ATOM 2990 C CA . VAL A 1 398 ? -44.132 -17.017 93.223 1.00 36.34 398 VAL A CA 1
ATOM 2991 C C . VAL A 1 398 ? -44.782 -17.992 94.210 1.00 36.34 398 VAL A C 1
ATOM 2993 O O . VAL A 1 398 ? -44.106 -18.534 95.081 1.00 36.34 398 VAL A O 1
ATOM 2996 N N . ARG A 1 399 ? -46.096 -18.239 94.081 1.00 38.81 399 ARG A N 1
ATOM 2997 C CA . ARG A 1 399 ? -46.803 -19.335 94.772 1.00 38.81 399 ARG A CA 1
ATOM 2998 C C . ARG A 1 399 ? -47.430 -20.268 93.733 1.00 38.81 399 ARG A C 1
ATOM 3000 O O . ARG A 1 399 ? -48.088 -19.803 92.807 1.00 38.81 399 ARG A O 1
ATOM 3007 N N . ALA A 1 400 ? -47.253 -21.576 93.911 1.00 41.50 400 ALA A N 1
ATOM 3008 C CA . ALA A 1 400 ? -47.829 -22.619 93.065 1.00 41.50 400 ALA A CA 1
ATOM 3009 C C . ALA A 1 400 ? -49.155 -23.164 93.637 1.00 41.50 400 ALA A C 1
ATOM 3011 O O . ALA A 1 400 ? -49.318 -23.302 94.850 1.00 41.50 400 ALA A O 1
ATOM 3012 N N . ARG A 1 401 ? -50.098 -23.505 92.749 1.00 33.94 401 ARG A N 1
ATOM 3013 C CA . ARG A 1 401 ? -51.330 -24.260 93.046 1.00 33.94 401 ARG A CA 1
ATOM 3014 C C . ARG A 1 401 ? -51.036 -25.758 92.945 1.00 33.94 401 ARG A C 1
ATOM 3016 O O . ARG A 1 401 ? -50.531 -26.203 91.920 1.00 33.94 401 ARG A O 1
ATOM 3023 N N . LYS A 1 402 ? -51.476 -26.561 93.919 1.00 38.50 402 LYS A N 1
ATOM 3024 C CA . LYS A 1 402 ? -51.623 -28.012 93.723 1.00 38.50 402 LYS A CA 1
ATOM 3025 C C . LYS A 1 402 ? -52.830 -28.263 92.810 1.00 38.50 402 LYS A C 1
ATOM 3027 O O . LYS A 1 402 ? -53.967 -27.953 93.174 1.00 38.50 402 LYS A O 1
ATOM 3032 N N . ILE A 1 403 ? -52.603 -28.789 91.608 1.00 36.28 403 ILE A N 1
ATOM 3033 C CA . ILE A 1 403 ? -53.672 -29.424 90.828 1.00 36.28 403 ILE A CA 1
ATOM 3034 C C . ILE A 1 403 ? -54.050 -30.690 91.611 1.00 36.28 403 ILE A C 1
ATOM 3036 O O . ILE A 1 403 ? -53.191 -31.521 91.889 1.00 36.28 403 ILE A O 1
ATOM 3040 N N . ARG A 1 404 ? -55.304 -30.798 92.072 1.00 40.38 404 ARG A N 1
ATOM 3041 C CA . ARG A 1 404 ? -55.797 -32.033 92.698 1.00 40.38 404 ARG A CA 1
ATOM 3042 C C . ARG A 1 404 ? -55.851 -33.130 91.632 1.00 40.38 404 ARG A C 1
ATOM 3044 O O . ARG A 1 404 ? -56.359 -32.876 90.547 1.00 40.38 404 ARG A O 1
ATOM 3051 N N . ASN A 1 405 ? -55.337 -34.299 92.000 1.00 39.09 405 ASN A N 1
ATOM 3052 C CA . ASN A 1 405 ? -55.280 -35.553 91.250 1.00 39.09 405 ASN A CA 1
ATOM 3053 C C . ASN A 1 405 ? -56.441 -35.784 90.263 1.00 39.09 405 ASN A C 1
ATOM 3055 O O . ASN A 1 405 ? -57.610 -35.749 90.661 1.00 39.09 405 ASN A O 1
ATOM 3059 N N . GLN A 1 406 ? -56.087 -36.170 89.036 1.00 34.25 406 GLN A N 1
ATOM 3060 C CA . GLN A 1 406 ? -56.441 -37.501 88.537 1.00 34.25 406 GLN A CA 1
ATOM 3061 C C . GLN A 1 406 ? -55.152 -38.284 88.337 1.00 34.25 406 GLN A C 1
ATOM 3063 O O . GLN A 1 406 ? -54.208 -37.680 87.780 1.00 34.25 406 GLN A O 1
#

Sequence (406 aa):
MTIQNDFLPFAASENANVLEQADYEKLVARRTGFTSGVAMAAQLNKVWRQSSLMAAALARFIVERSGQPLIDDGTTQAIVNHLHAAIAEVDLAWSKITGKPTTLTGYGITDAVNVEEKGQPEGVATLNAQGHVPTEQLPRSKVDLAWSKITGKPTTLTGYGITDAVNVEEKGQPEGVATLDDQGYVPTEQLPALDFTPADGSITTPKLADDAVTSSKIAYSAVTSSKIAGGAVTSSEIASGAVTSSEIAYGAVTSSKIAYGAVVDNIGYKPLSPENDQAIDGTLNVRYWLHIRNLNDSALRSAHHNDGTIGFVGPRGWMVRFGDDGNFWTPIFGWLSNTLNGKANAGAECQYNSQIWSFSTIHRSYNQTEQDLPDPWVCTGLNMCWGMGSDYLDGIGVRARKIRNQ